Protein AF-A0A8T6Q280-F1 (afdb_monomer)

Mean predicted aligned error: 8.37 Å

Solvent-accessible surface area (backbone atoms only — not comparable to full-atom values): 25792 Å² total; per-residue (Å²): 127,84,47,73,65,61,48,45,43,70,75,66,66,44,74,92,44,57,90,50,38,68,62,50,51,52,49,51,26,43,62,74,29,60,92,61,72,68,57,75,66,51,44,52,51,46,56,54,50,16,48,48,51,39,32,55,52,72,74,42,99,64,88,81,86,83,89,72,62,59,65,50,47,59,55,40,71,52,48,22,73,74,46,71,92,84,56,69,83,73,78,73,83,83,55,98,83,61,92,68,85,92,61,82,72,53,50,40,30,41,62,35,11,26,55,66,62,31,87,88,38,46,74,36,42,44,53,56,52,33,30,74,76,61,33,57,69,52,28,52,55,49,47,54,54,50,49,54,52,51,34,52,76,71,70,43,90,74,52,74,65,40,51,53,46,17,50,55,41,10,51,50,44,11,56,78,72,71,39,96,61,47,50,74,67,27,47,53,52,15,42,48,68,48,64,54,89,67,85,76,82,43,79,64,72,90,67,60,88,43,72,72,60,91,61,47,55,68,70,58,51,53,51,51,53,60,23,18,41,84,53,66,54,79,76,64,93,84,57,69,69,66,55,20,57,57,39,44,51,52,53,31,60,76,53,72,57,68,75,66,38,76,46,81,38,35,50,83,39,75,68,27,28,55,40,45,18,54,51,40,26,41,44,66,57,63,34,55,40,59,42,79,77,46,60,64,79,43,77,88,46,81,90,38,49,35,33,34,46,37,43,77,50,83,62,28,64,36,45,35,56,60,45,32,80,43,26,56,37,53,69,48,16,25,47,46,46,48,56,52,49,47,69,70,61,52,57,57,56,46,39,44,51,51,51,30,49,26,37,47,30,52,54,44,81,76,60,68,68,55,54,56,50,49,39,55,50,39,64,66,58,82,59,56,46,53,45,13,66,31,50,48,51,40,49,48,39,29,73,67,26,65,88,41,54,29,41,74,19,64,59,40,53,52,50,43,52,35,46,51,56,37,48,56,55,42,59,76,71,58,69,86,70,54,83,89,44,42,64,38,39,50,44,19,54,49,36,53,54,50,53,54,49,60,64,68,69,63,81,123

InterPro domains:
  IPR043737 Family of unknown function DUF5682 [PF18934] (2-453)
  IPR050458 Outer-membrane lipoprotein LolB [PTHR30634] (13-444)

Organism: Escherichia coli (NCBI:txid562)

pLDDT: mean 88.72, std 8.38, range [42.84, 98.25]

Radius of gyration: 29.24 Å; Cα contacts (8 Å, |Δi|>4): 605; chains: 1; bounding box: 68×57×78 Å

Sequence (460 aa):
MDNSDTLWDHLFEDESQQTALPSALAHYFAQLRGDFPGDALNRQREAFMARWIAWAVQQNNGDVLVVCGGWHAPALAKMWRECPQDINTPELPSLADAITGCYLTPYSEKRLDVLAGYLSGMPAPVWQNWCWQWGLQQAGEQLLKTILTRLRQHKLPASTADMAAAHLHAMALAQLRGHTLPLRTDWLDAIAGSLIKEALNAPLPWSYRGVIHPDTDPILLTLIDTLAGDGFGKLAPSTPQPPLPKDVTCELERTAISLPAELTLNRFNPNGLAQSQVLHRLAILEIPGIVRQQGSTLTLAGNGEEHWKLTRPLSQHAALIEAACFGATLQEAARHKLEADMLDAGGIGSITTCLSQAALAGLASFSQQLLEQLTLLIAQENQFAEMGQALEVLYALWRLDEISGMQGAQILQTTLCAAIDRTLWLCESNGRPDEKEFHAHLHSWQALCHILRDLHSGVN

Nearest PDB structures (foldseek):
  3jcp-assembly1_N  TM=2.791E-01  e=8.443E+00  Saccharomyces cerevisiae S288C
  5gjr-assembly1_1  TM=1.459E-01  e=7.410E+00  Homo sapiens

Structure (mmCIF, N/CA/C/O backbone):
data_AF-A0A8T6Q280-F1
#
_entry.id   AF-A0A8T6Q280-F1
#
loop_
_atom_site.group_PDB
_atom_site.id
_atom_site.type_symbol
_atom_site.label_atom_id
_atom_site.label_alt_id
_atom_site.label_comp_id
_atom_site.label_asym_id
_atom_site.label_entity_id
_atom_site.label_seq_id
_atom_site.pdbx_PDB_ins_code
_atom_site.Cartn_x
_atom_site.Cartn_y
_atom_site.Cartn_z
_atom_site.occupancy
_atom_site.B_iso_or_equiv
_atom_site.auth_seq_id
_atom_site.auth_comp_id
_atom_site.auth_asym_id
_atom_site.auth_atom_id
_atom_site.pdbx_PDB_model_num
ATOM 1 N N . MET A 1 1 ? 11.060 -16.912 -25.234 1.00 55.78 1 MET A N 1
ATOM 2 C CA . MET A 1 1 ? 11.015 -15.710 -24.383 1.00 55.78 1 MET A CA 1
ATOM 3 C C . MET A 1 1 ? 10.125 -16.032 -23.217 1.00 55.78 1 MET A C 1
ATOM 5 O O . MET A 1 1 ? 9.028 -16.534 -23.438 1.00 55.78 1 MET A O 1
ATOM 9 N N . ASP A 1 2 ? 10.640 -15.810 -22.016 1.00 63.31 2 ASP A N 1
ATOM 10 C CA . ASP A 1 2 ? 10.162 -16.504 -20.820 1.00 63.31 2 ASP A CA 1
ATOM 11 C C . ASP A 1 2 ? 9.030 -15.750 -20.105 1.00 63.31 2 ASP A C 1
ATOM 13 O O . ASP A 1 2 ? 8.295 -16.348 -19.326 1.00 63.31 2 ASP A O 1
ATOM 17 N N . ASN A 1 3 ? 8.819 -14.465 -20.425 1.00 79.00 3 ASN A N 1
ATOM 18 C CA . ASN A 1 3 ? 7.645 -13.684 -20.022 1.00 79.00 3 ASN A CA 1
ATOM 19 C C . ASN A 1 3 ? 7.434 -12.435 -20.910 1.00 79.00 3 ASN A C 1
ATOM 21 O O . ASN A 1 3 ? 8.236 -12.136 -21.800 1.00 79.00 3 ASN A O 1
ATOM 25 N N . SER A 1 4 ? 6.338 -11.708 -20.658 1.00 83.94 4 SER A N 1
ATOM 26 C CA . SER A 1 4 ? 5.961 -10.479 -21.372 1.00 83.94 4 SER A CA 1
ATOM 27 C C . SER A 1 4 ? 6.970 -9.342 -21.222 1.00 83.94 4 SER A C 1
ATOM 29 O O . SER A 1 4 ? 7.105 -8.535 -22.135 1.00 83.94 4 SER A O 1
ATOM 31 N N . ASP A 1 5 ? 7.669 -9.273 -20.092 1.00 85.12 5 ASP A N 1
ATOM 32 C CA . ASP A 1 5 ? 8.552 -8.153 -19.769 1.00 85.12 5 ASP A CA 1
ATOM 33 C C . ASP A 1 5 ? 9.894 -8.299 -20.501 1.00 85.12 5 ASP A C 1
ATOM 35 O O . ASP A 1 5 ? 10.421 -7.331 -21.034 1.00 85.12 5 ASP A O 1
ATOM 39 N N . THR A 1 6 ? 10.416 -9.522 -20.627 1.00 87.00 6 THR A N 1
ATOM 40 C CA . THR A 1 6 ? 11.579 -9.814 -21.480 1.00 87.00 6 THR A CA 1
ATOM 41 C C . THR A 1 6 ? 11.254 -9.622 -22.964 1.00 87.00 6 THR A C 1
ATOM 43 O O . THR A 1 6 ? 12.109 -9.168 -23.723 1.00 87.00 6 THR A O 1
ATOM 46 N N . LEU A 1 7 ? 10.024 -9.940 -23.389 1.00 89.19 7 LEU A N 1
ATOM 47 C CA . LEU A 1 7 ? 9.565 -9.628 -24.746 1.00 89.19 7 LEU A CA 1
ATOM 48 C C . LEU A 1 7 ? 9.513 -8.117 -24.983 1.00 89.19 7 LEU A C 1
ATOM 50 O O . LEU A 1 7 ? 9.948 -7.660 -26.036 1.00 89.19 7 LEU A O 1
ATOM 54 N N . TRP A 1 8 ? 9.013 -7.353 -24.010 1.00 90.06 8 TRP A N 1
ATOM 55 C CA . TRP A 1 8 ? 8.994 -5.896 -24.077 1.00 90.06 8 TRP A CA 1
ATOM 56 C C . TRP A 1 8 ? 10.407 -5.318 -24.205 1.00 90.06 8 TRP A C 1
ATOM 58 O O . TRP A 1 8 ? 10.658 -4.559 -25.139 1.00 90.06 8 TRP A O 1
ATOM 68 N N . ASP A 1 9 ? 11.334 -5.744 -23.338 1.00 90.50 9 ASP A N 1
ATOM 69 C CA . ASP A 1 9 ? 12.731 -5.300 -23.383 1.00 90.50 9 ASP A CA 1
ATOM 70 C C . ASP A 1 9 ? 13.335 -5.530 -24.782 1.00 90.50 9 ASP A C 1
ATOM 72 O O . ASP A 1 9 ? 13.913 -4.622 -25.374 1.00 90.50 9 ASP A O 1
ATOM 76 N N . HIS A 1 10 ? 13.148 -6.727 -25.348 1.00 90.94 10 HIS A N 1
ATOM 77 C CA . HIS A 1 10 ? 13.699 -7.087 -26.657 1.00 90.94 10 HIS A CA 1
ATOM 78 C C . HIS A 1 10 ? 13.122 -6.269 -27.824 1.00 90.94 10 HIS A C 1
ATOM 80 O O . HIS A 1 10 ? 13.831 -5.973 -28.788 1.00 90.94 10 HIS A O 1
ATOM 86 N N . LEU A 1 11 ? 11.823 -5.966 -27.776 1.00 91.00 11 LEU A N 1
ATOM 87 C CA . LEU A 1 11 ? 11.116 -5.305 -28.874 1.00 91.00 11 LEU A CA 1
ATOM 88 C C . LEU A 1 11 ? 11.201 -3.779 -28.843 1.00 91.00 11 LEU A C 1
ATOM 90 O O . LEU A 1 11 ? 10.921 -3.159 -29.869 1.00 91.00 11 LEU A O 1
ATOM 94 N N . PHE A 1 12 ? 11.467 -3.181 -27.678 1.00 91.88 12 PHE A N 1
ATOM 95 C CA . PHE A 1 12 ? 11.293 -1.737 -27.497 1.00 91.88 12 PHE A CA 1
ATOM 96 C C . PHE A 1 12 ? 12.409 -1.044 -26.713 1.00 91.88 12 PHE A C 1
ATOM 98 O O . PHE A 1 12 ? 12.564 0.164 -26.880 1.00 91.88 12 PHE A O 1
ATOM 105 N N . GLU A 1 13 ? 13.187 -1.762 -25.897 1.00 90.88 13 GLU A N 1
ATOM 106 C CA . GLU A 1 13 ? 14.202 -1.153 -25.018 1.00 90.88 13 GLU A CA 1
ATOM 107 C C . GLU A 1 13 ? 15.637 -1.264 -25.573 1.00 90.88 13 GLU A C 1
ATOM 109 O O . GLU A 1 13 ? 16.577 -0.748 -24.967 1.00 90.88 13 GLU A O 1
ATOM 114 N N . ASP A 1 14 ? 15.840 -1.904 -26.732 1.00 88.00 14 ASP A N 1
ATOM 115 C CA . ASP A 1 14 ? 17.127 -1.869 -27.439 1.00 88.00 14 ASP A CA 1
ATOM 116 C C . ASP A 1 14 ? 17.306 -0.510 -28.144 1.00 88.00 14 ASP A C 1
ATOM 118 O O . ASP A 1 14 ? 16.566 -0.149 -29.063 1.00 88.00 14 ASP A O 1
ATOM 122 N N . GLU A 1 15 ? 18.335 0.240 -27.744 1.00 87.00 15 GLU A N 1
ATOM 123 C CA . GLU A 1 15 ? 18.663 1.563 -28.295 1.00 87.00 15 GLU A CA 1
ATOM 124 C C . GLU A 1 15 ? 18.870 1.564 -29.814 1.00 87.00 15 GLU A C 1
ATOM 126 O O . GLU A 1 15 ? 18.588 2.562 -30.481 1.00 87.00 15 GLU A O 1
ATOM 131 N N . SER A 1 16 ? 19.306 0.443 -30.397 1.00 84.69 16 SER A N 1
ATOM 132 C CA . SER A 1 16 ? 19.452 0.314 -31.852 1.00 84.69 16 SER A CA 1
ATOM 133 C C . SER A 1 16 ? 18.118 0.444 -32.601 1.00 84.69 16 SER A C 1
ATOM 135 O O . SER A 1 16 ? 18.098 0.768 -33.791 1.00 84.69 16 SER A O 1
ATOM 137 N N . GLN A 1 17 ? 16.994 0.252 -31.907 1.00 8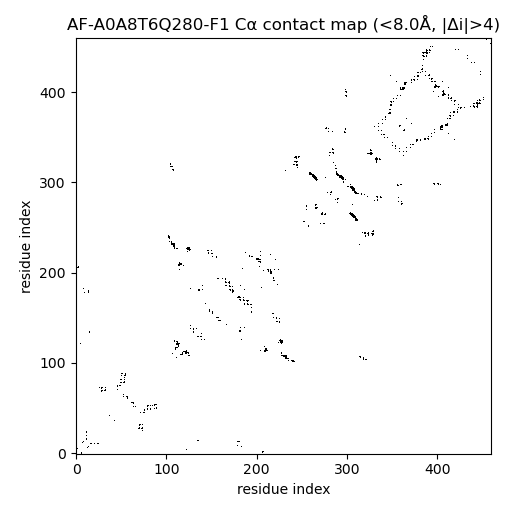6.50 17 GLN A N 1
ATOM 138 C CA . GLN A 1 17 ? 15.644 0.301 -32.462 1.00 86.50 17 GLN A CA 1
ATOM 139 C C . GLN A 1 17 ? 14.979 1.678 -32.289 1.00 86.50 17 GLN A C 1
ATOM 141 O O . GLN A 1 17 ? 13.879 1.897 -32.801 1.00 86.50 17 GLN A O 1
ATOM 146 N N . GLN A 1 18 ? 15.644 2.648 -31.646 1.00 85.12 18 GLN A N 1
ATOM 147 C CA . GLN A 1 18 ? 15.046 3.931 -31.251 1.00 85.12 18 GLN A CA 1
ATOM 148 C C . GLN A 1 18 ? 14.449 4.729 -32.424 1.00 85.12 18 GLN A C 1
ATOM 150 O O . GLN A 1 18 ? 13.415 5.379 -32.276 1.00 85.12 18 GLN A O 1
ATOM 155 N N . THR A 1 19 ? 15.044 4.648 -33.621 1.00 89.69 19 THR A N 1
ATOM 156 C CA . THR A 1 19 ? 14.504 5.320 -34.824 1.00 89.69 19 THR A CA 1
ATOM 157 C C . THR A 1 19 ? 13.179 4.707 -35.297 1.00 89.69 19 THR A C 1
ATOM 159 O O . THR A 1 19 ? 12.317 5.421 -35.806 1.00 89.69 19 THR A O 1
ATOM 162 N N . ALA A 1 20 ? 12.997 3.395 -35.126 1.00 91.44 20 ALA A N 1
ATOM 163 C CA . ALA A 1 20 ? 11.779 2.677 -35.501 1.00 91.44 20 ALA A CA 1
ATOM 164 C C . ALA A 1 20 ? 10.764 2.569 -34.348 1.00 91.44 20 ALA A C 1
ATOM 166 O O . ALA A 1 20 ? 9.630 2.153 -34.573 1.00 91.44 20 ALA A O 1
ATOM 167 N N . LEU A 1 21 ? 11.135 2.967 -33.127 1.00 92.44 21 LEU A N 1
ATOM 168 C CA . LEU A 1 21 ? 10.313 2.801 -31.929 1.00 92.44 21 LEU A CA 1
ATOM 169 C C . LEU A 1 21 ? 8.888 3.378 -32.068 1.00 92.44 21 LEU A C 1
ATOM 171 O O . LEU A 1 21 ? 7.939 2.658 -31.749 1.00 92.44 21 LEU A O 1
ATOM 175 N N . PRO A 1 22 ? 8.667 4.603 -32.598 1.00 92.62 22 PRO A N 1
ATOM 176 C CA . PRO A 1 22 ? 7.309 5.133 -32.732 1.00 92.62 22 PRO A CA 1
ATOM 177 C C . PRO A 1 22 ? 6.412 4.288 -33.646 1.00 92.62 22 PRO A C 1
ATOM 179 O O . PRO A 1 22 ? 5.244 4.060 -33.327 1.00 92.62 22 PRO A O 1
ATOM 182 N N . SER A 1 23 ? 6.939 3.800 -34.775 1.00 93.62 23 SER A N 1
ATOM 183 C CA . SER A 1 23 ? 6.168 2.969 -35.706 1.00 93.62 23 SER A CA 1
ATOM 184 C C . SER A 1 23 ? 5.971 1.551 -35.170 1.00 93.62 23 SER A C 1
ATOM 186 O O . SER A 1 23 ? 4.886 0.993 -35.339 1.00 93.62 23 SER A O 1
ATOM 188 N N . ALA A 1 24 ? 6.966 0.999 -34.471 1.00 93.94 24 ALA A N 1
ATOM 189 C CA . ALA A 1 24 ? 6.879 -0.296 -33.806 1.00 93.94 24 ALA A CA 1
ATOM 190 C C . ALA A 1 24 ? 5.804 -0.298 -32.709 1.00 93.94 24 ALA A C 1
ATOM 192 O O . ALA A 1 24 ? 4.932 -1.166 -32.719 1.00 93.94 24 ALA A O 1
ATOM 193 N N . LEU A 1 25 ? 5.792 0.707 -31.824 1.00 94.00 25 LEU A N 1
ATOM 194 C CA . LEU A 1 25 ? 4.767 0.854 -30.784 1.00 94.00 25 LEU A CA 1
ATOM 195 C C . LEU A 1 25 ? 3.373 1.059 -31.385 1.00 94.00 25 LEU A C 1
ATOM 197 O O . LEU A 1 25 ? 2.414 0.421 -30.949 1.00 94.00 25 LEU A O 1
ATOM 201 N N . ALA A 1 26 ? 3.250 1.906 -32.413 1.00 92.12 26 ALA A N 1
ATOM 202 C CA . ALA A 1 26 ? 1.977 2.122 -33.098 1.00 92.12 26 ALA A CA 1
ATOM 203 C C . ALA A 1 26 ? 1.438 0.822 -33.717 1.00 92.12 26 ALA A C 1
ATOM 205 O O . ALA A 1 26 ? 0.254 0.516 -33.571 1.00 92.12 26 ALA A O 1
ATOM 206 N N . HIS A 1 27 ? 2.302 0.037 -34.368 1.00 94.38 27 HIS A N 1
ATOM 207 C CA . HIS A 1 27 ? 1.929 -1.259 -34.926 1.00 94.38 27 HIS A CA 1
ATOM 208 C C . HIS A 1 27 ? 1.545 -2.258 -33.831 1.00 94.38 27 HIS A C 1
ATOM 210 O O . HIS A 1 27 ? 0.478 -2.864 -33.908 1.00 94.38 27 HIS A O 1
ATOM 216 N N . TYR A 1 28 ? 2.373 -2.392 -32.793 1.00 94.38 28 TYR A N 1
ATOM 217 C CA . TYR A 1 28 ? 2.142 -3.308 -31.681 1.00 94.38 28 TYR A CA 1
ATOM 218 C C . TYR A 1 28 ? 0.795 -3.048 -31.009 1.00 94.38 28 TYR A C 1
ATOM 220 O O . TYR A 1 28 ? -0.018 -3.960 -30.885 1.00 94.38 28 TYR A O 1
ATOM 228 N N . PHE A 1 29 ? 0.506 -1.797 -30.640 1.00 93.81 29 PHE A N 1
ATOM 229 C CA . PHE A 1 29 ? -0.754 -1.469 -29.980 1.00 93.81 29 PHE A CA 1
ATOM 230 C C . PHE A 1 29 ? -1.961 -1.533 -30.916 1.00 93.81 29 PHE A C 1
ATOM 232 O O . PHE A 1 29 ? -3.042 -1.906 -30.463 1.00 93.81 29 PHE A O 1
ATOM 239 N N . ALA A 1 30 ? -1.801 -1.247 -32.213 1.00 92.94 30 ALA A N 1
ATOM 240 C CA . ALA A 1 30 ? -2.863 -1.475 -33.190 1.00 92.94 30 ALA A CA 1
ATOM 241 C C . ALA A 1 30 ? -3.225 -2.966 -33.304 1.00 92.94 30 ALA A C 1
ATOM 243 O O . ALA A 1 30 ? -4.407 -3.296 -33.334 1.00 92.94 30 ALA A O 1
ATOM 244 N N . GLN A 1 31 ? -2.234 -3.864 -33.308 1.00 93.31 31 GLN A N 1
ATOM 245 C CA . GLN A 1 31 ? -2.463 -5.314 -33.331 1.00 93.31 31 GLN A CA 1
ATOM 246 C C . GLN A 1 31 ? -3.009 -5.839 -32.000 1.00 93.31 31 GLN A C 1
ATOM 248 O O . GLN A 1 31 ? -3.938 -6.641 -31.994 1.00 93.31 31 GLN A O 1
ATOM 253 N N . LEU A 1 32 ? -2.479 -5.352 -30.872 1.00 90.94 32 LEU A N 1
ATOM 254 C CA . LEU A 1 32 ? -2.963 -5.707 -29.536 1.00 90.94 32 LEU A CA 1
ATOM 255 C C . LEU A 1 32 ? -4.430 -5.299 -29.343 1.00 90.94 32 LEU A C 1
ATOM 257 O O . LEU A 1 32 ? -5.194 -6.002 -28.685 1.00 90.94 32 LEU A O 1
ATOM 261 N N . ARG A 1 33 ? -4.826 -4.152 -29.907 1.00 90.50 33 ARG A N 1
ATOM 262 C CA . ARG A 1 33 ? -6.218 -3.702 -29.925 1.00 90.50 33 ARG A CA 1
ATOM 263 C C . ARG A 1 33 ? -7.066 -4.538 -30.886 1.00 90.50 33 ARG A C 1
ATOM 265 O O . ARG A 1 33 ? -8.146 -4.986 -30.503 1.00 90.50 33 ARG A O 1
ATOM 272 N N . GLY A 1 34 ? -6.588 -4.725 -32.116 1.00 89.06 34 GLY A N 1
ATOM 273 C CA . GLY A 1 34 ? -7.326 -5.383 -33.192 1.00 89.06 34 GLY A CA 1
ATOM 274 C C . GLY A 1 34 ? -8.731 -4.799 -33.376 1.00 89.06 34 GLY A C 1
ATOM 275 O O . GLY A 1 34 ? -8.957 -3.603 -33.181 1.00 89.06 34 GLY A O 1
ATOM 276 N N . ASP A 1 35 ? -9.693 -5.669 -33.681 1.00 85.25 35 ASP A N 1
ATOM 277 C CA . ASP A 1 35 ? -11.117 -5.317 -33.778 1.00 85.25 35 ASP A CA 1
ATOM 278 C C . ASP A 1 35 ? -11.861 -5.434 -32.436 1.00 85.25 35 ASP A C 1
ATOM 280 O O . ASP A 1 35 ? -13.086 -5.315 -32.389 1.00 85.25 35 ASP A O 1
ATOM 284 N N . PHE A 1 36 ? -11.154 -5.684 -31.328 1.00 86.06 36 PHE A N 1
ATOM 285 C CA . PHE A 1 36 ? -11.771 -5.890 -30.022 1.00 86.06 36 PHE A CA 1
ATOM 286 C C . PHE A 1 36 ? -12.021 -4.542 -29.323 1.00 86.06 36 PHE A C 1
ATOM 288 O O . PHE A 1 36 ? -11.071 -3.877 -28.906 1.00 86.06 36 PHE A O 1
ATOM 295 N N . PRO A 1 37 ? -13.281 -4.104 -29.137 1.00 78.94 37 PRO A N 1
ATOM 296 C CA . PRO A 1 37 ? -13.574 -2.775 -28.603 1.00 78.94 37 PRO A CA 1
ATOM 297 C C . PRO A 1 37 ? -13.472 -2.682 -27.068 1.00 78.94 37 PRO A C 1
ATOM 299 O O . PRO A 1 37 ? -13.815 -1.646 -26.504 1.00 78.94 37 PRO A O 1
ATOM 302 N N . GLY A 1 38 ? -13.058 -3.753 -26.381 1.00 87.00 38 GLY A N 1
ATOM 303 C CA . GLY A 1 38 ? -13.139 -3.859 -24.922 1.00 87.00 38 GLY A CA 1
ATOM 304 C C . GLY A 1 38 ? -14.534 -4.174 -24.405 1.00 87.00 38 GLY A C 1
ATOM 305 O O . GLY A 1 38 ? -15.493 -4.327 -25.168 1.00 87.00 38 GLY A O 1
ATOM 306 N N . ASP A 1 39 ? -14.656 -4.237 -23.082 1.00 91.00 39 ASP A N 1
ATOM 307 C CA . ASP A 1 39 ? -15.948 -4.347 -22.413 1.00 91.00 39 ASP A CA 1
ATOM 308 C C . ASP A 1 39 ? -16.737 -3.016 -22.452 1.00 91.00 39 ASP A C 1
ATOM 310 O O . ASP A 1 39 ? -16.315 -2.009 -23.034 1.00 91.00 39 ASP A O 1
ATOM 314 N N . ALA A 1 40 ? -17.945 -3.007 -21.882 1.00 92.56 40 ALA A N 1
ATOM 315 C CA . ALA A 1 40 ? -18.780 -1.805 -21.857 1.00 92.56 40 ALA A CA 1
ATOM 316 C C . ALA A 1 40 ? -18.120 -0.641 -21.096 1.00 92.56 40 ALA A C 1
ATOM 318 O O . ALA A 1 40 ? -18.261 0.512 -21.510 1.00 92.56 40 ALA A O 1
ATOM 319 N N . LEU A 1 41 ? -17.374 -0.940 -20.030 1.00 90.00 41 LEU A N 1
ATOM 320 C CA . LEU A 1 41 ? -16.688 0.053 -19.214 1.00 90.00 41 LEU A CA 1
ATOM 321 C C . LEU A 1 41 ? -15.518 0.681 -19.982 1.00 90.00 41 LEU A C 1
ATOM 323 O O . LEU A 1 41 ? -15.354 1.899 -19.960 1.00 90.00 41 LEU A O 1
ATOM 327 N N . ASN A 1 42 ? -14.736 -0.114 -20.717 1.00 92.25 42 ASN A N 1
ATOM 328 C CA . ASN A 1 42 ? -13.667 0.375 -21.582 1.00 92.25 42 ASN A CA 1
ATOM 329 C C . ASN A 1 42 ? -14.207 1.343 -22.634 1.00 92.25 42 ASN A C 1
ATOM 331 O O . ASN A 1 42 ? -13.649 2.426 -22.795 1.00 92.25 42 ASN A O 1
ATOM 335 N N . ARG A 1 43 ? -15.326 1.011 -23.288 1.00 92.12 43 ARG A N 1
ATOM 336 C CA . ARG A 1 43 ? -15.943 1.901 -24.284 1.00 92.12 43 ARG A CA 1
ATOM 337 C C . ARG A 1 43 ? -16.429 3.214 -23.678 1.00 92.12 43 ARG A C 1
ATOM 339 O O . ARG A 1 43 ? -16.227 4.271 -24.271 1.00 92.12 43 ARG A O 1
ATOM 346 N N . GLN A 1 44 ? -17.042 3.168 -22.495 1.00 91.75 44 GLN A N 1
ATOM 347 C CA . GLN A 1 44 ? -17.453 4.379 -21.776 1.00 91.75 44 GLN A CA 1
ATOM 348 C C . GLN A 1 44 ? -16.244 5.244 -21.397 1.00 91.75 44 GLN A C 1
ATOM 350 O O . GLN A 1 44 ? -16.271 6.458 -21.605 1.00 91.75 44 GLN A O 1
ATOM 355 N N . ARG A 1 45 ? -15.160 4.622 -20.912 1.00 91.38 45 ARG A N 1
ATOM 356 C CA . ARG A 1 45 ? -13.891 5.300 -20.603 1.00 91.38 45 ARG A CA 1
ATOM 357 C C . ARG A 1 45 ? -13.275 5.944 -21.842 1.00 91.38 45 ARG A C 1
ATOM 359 O O . ARG A 1 45 ? -12.861 7.093 -21.774 1.00 91.38 45 ARG A O 1
ATOM 366 N N . GLU A 1 46 ? -13.233 5.244 -22.971 1.00 94.69 46 GLU A N 1
ATOM 367 C CA . GLU A 1 46 ? -12.680 5.763 -24.229 1.00 94.69 46 GLU A CA 1
ATOM 368 C C . GLU A 1 46 ? -13.499 6.919 -24.792 1.00 94.69 46 GLU A C 1
ATOM 370 O O . GLU A 1 46 ? -12.925 7.934 -25.176 1.00 94.69 46 GLU A O 1
ATOM 375 N N . ALA A 1 47 ? -14.829 6.820 -24.771 1.00 93.06 47 ALA A N 1
ATOM 376 C CA . ALA A 1 47 ? -15.701 7.922 -25.166 1.00 93.06 47 ALA A CA 1
ATOM 377 C C . ALA A 1 47 ? -15.504 9.148 -24.261 1.00 93.06 47 ALA A C 1
ATOM 379 O O . ALA A 1 47 ? -15.434 10.277 -24.744 1.00 93.06 47 ALA A O 1
ATOM 380 N N . PHE A 1 48 ? -15.372 8.933 -22.950 1.00 92.00 48 PHE A N 1
ATOM 381 C CA . PHE A 1 48 ? -15.083 9.997 -21.993 1.00 92.00 48 PHE A CA 1
ATOM 382 C C . PHE A 1 48 ? -13.725 10.662 -22.267 1.00 92.00 48 PHE A C 1
ATOM 384 O O . PHE A 1 48 ? -13.661 11.884 -22.395 1.00 92.00 48 PHE A O 1
ATOM 391 N N . MET A 1 49 ? -12.661 9.869 -22.425 1.00 94.12 49 MET A N 1
ATOM 392 C CA . MET A 1 49 ? -11.314 10.352 -22.751 1.00 94.12 49 MET A CA 1
ATOM 393 C C . MET A 1 49 ? -11.286 11.107 -24.088 1.00 94.12 49 MET A C 1
ATOM 395 O O . MET A 1 49 ? -10.716 12.191 -24.161 1.00 94.12 49 MET A O 1
ATOM 399 N N . ALA A 1 50 ? -11.942 10.590 -25.130 1.00 94.94 50 ALA A N 1
ATOM 400 C CA . ALA A 1 50 ? -11.999 11.221 -26.448 1.00 94.94 50 ALA A CA 1
ATOM 401 C C . ALA A 1 50 ? -12.619 12.627 -26.406 1.00 94.94 50 ALA A C 1
ATOM 403 O O . ALA A 1 50 ? -12.084 13.542 -27.033 1.00 94.94 50 ALA A O 1
ATOM 404 N N . ARG A 1 51 ? -13.687 12.829 -25.619 1.00 93.50 51 ARG A N 1
ATOM 405 C CA . ARG A 1 51 ? -14.289 14.161 -25.423 1.00 93.50 51 ARG A CA 1
ATOM 406 C C . ARG A 1 51 ? -13.336 15.135 -24.735 1.00 93.50 51 ARG A C 1
ATOM 408 O O . ARG A 1 51 ? -13.277 16.292 -25.134 1.00 93.50 51 ARG A O 1
ATOM 415 N N . TRP A 1 52 ? -12.579 14.679 -23.735 1.00 92.88 52 TRP A N 1
ATOM 416 C CA . TRP A 1 52 ? -11.565 15.506 -23.071 1.00 92.88 52 TRP A CA 1
ATOM 417 C C . TRP A 1 52 ? -10.411 15.881 -24.000 1.00 92.88 52 TRP A C 1
ATOM 419 O O . TRP A 1 52 ? -9.964 17.024 -23.966 1.00 92.88 52 TRP A O 1
ATOM 429 N N . ILE A 1 53 ? -9.967 14.959 -24.859 1.00 94.00 53 ILE A N 1
ATOM 430 C CA . ILE A 1 53 ? -8.947 15.244 -25.877 1.00 94.00 53 ILE A CA 1
ATOM 431 C C . ILE A 1 53 ? -9.470 16.295 -26.861 1.00 94.00 53 ILE A C 1
ATOM 433 O O . ILE A 1 53 ? -8.800 17.298 -27.090 1.00 94.00 53 ILE A O 1
ATOM 437 N N . ALA A 1 54 ? -10.678 16.099 -27.402 1.00 93.19 54 ALA A N 1
ATOM 438 C CA . ALA A 1 54 ? -11.294 17.039 -28.336 1.00 93.19 54 ALA A CA 1
ATOM 439 C C . ALA A 1 54 ? -11.462 18.437 -27.719 1.00 93.19 54 ALA A C 1
ATOM 441 O O . ALA A 1 54 ? -11.086 19.430 -28.338 1.00 93.19 54 ALA A O 1
ATOM 442 N N . TRP A 1 55 ? -11.941 18.508 -26.474 1.00 92.75 55 TRP A N 1
ATOM 443 C CA . TRP A 1 55 ? -12.028 19.759 -25.724 1.00 92.75 55 TRP A CA 1
ATOM 444 C C . TRP A 1 55 ? -10.657 20.424 -25.556 1.00 92.75 55 TRP A C 1
ATOM 446 O O . TRP A 1 55 ? -10.512 21.601 -25.868 1.00 92.75 55 TRP A O 1
ATOM 456 N N . ALA A 1 56 ? -9.636 19.682 -25.111 1.00 92.19 56 ALA A N 1
ATOM 457 C CA . ALA A 1 56 ? -8.301 20.229 -24.864 1.00 92.19 56 ALA A CA 1
ATOM 458 C C . ALA A 1 56 ? -7.666 20.811 -26.135 1.00 92.19 56 ALA A C 1
ATOM 460 O O . ALA A 1 56 ? -7.048 21.872 -26.069 1.00 92.19 56 ALA A O 1
ATOM 461 N N . VAL A 1 57 ? -7.865 20.152 -27.283 1.00 90.75 57 VAL A N 1
ATOM 462 C CA . VAL A 1 57 ? -7.420 20.635 -28.602 1.00 90.75 57 VAL A CA 1
ATOM 463 C C . VAL A 1 57 ? -8.152 21.919 -29.013 1.00 90.75 57 VAL A C 1
ATOM 465 O O . VAL A 1 57 ? -7.566 22.758 -29.683 1.00 90.75 57 VAL A O 1
ATOM 468 N N . GLN A 1 58 ? -9.411 22.108 -28.605 1.00 88.75 58 GLN A N 1
ATOM 469 C CA . GLN A 1 58 ? -10.165 23.341 -28.877 1.00 88.75 58 GLN A CA 1
ATOM 470 C C . GLN A 1 58 ? -9.768 24.504 -27.952 1.00 88.75 58 GLN A C 1
ATOM 472 O O . GLN A 1 58 ? -9.879 25.662 -28.348 1.00 88.75 58 GLN A O 1
ATOM 477 N N . GLN A 1 59 ? -9.315 24.228 -26.722 1.00 87.00 59 GLN A N 1
ATOM 478 C CA . GLN A 1 59 ? -8.994 25.275 -25.741 1.00 87.00 59 GLN A CA 1
ATOM 479 C C . GLN A 1 59 ? -7.655 25.977 -25.975 1.00 87.00 59 GLN A C 1
ATOM 481 O O . GLN A 1 59 ? -7.423 27.048 -25.411 1.00 87.00 59 GLN A O 1
ATOM 486 N N . ASN A 1 60 ? -6.739 25.381 -26.737 1.00 79.75 60 ASN A N 1
ATOM 487 C CA . ASN A 1 60 ? -5.428 25.969 -26.968 1.00 79.75 60 ASN A CA 1
ATOM 488 C C . ASN A 1 60 ? -4.991 25.826 -28.431 1.00 79.75 60 ASN A C 1
ATOM 490 O O . ASN A 1 60 ? -5.372 24.896 -29.125 1.00 79.75 60 ASN A O 1
ATOM 494 N N . ASN A 1 61 ? -4.157 26.762 -28.888 1.00 77.06 61 ASN A N 1
ATOM 495 C CA . ASN A 1 61 ? -3.553 26.726 -30.225 1.00 77.06 61 ASN A CA 1
ATOM 496 C C . ASN A 1 61 ? -2.245 25.904 -30.254 1.00 77.06 61 ASN A C 1
ATOM 498 O O . ASN A 1 61 ? -1.422 26.108 -31.145 1.00 77.06 61 ASN A O 1
ATOM 502 N N . GLY A 1 62 ? -1.997 25.071 -29.238 1.00 84.06 62 GLY A N 1
ATOM 503 C CA . GLY A 1 62 ? -0.750 24.332 -29.048 1.00 84.06 62 GLY A CA 1
ATOM 504 C C . GLY A 1 62 ? -0.922 22.825 -29.215 1.00 84.06 62 GLY A C 1
ATOM 505 O O . GLY A 1 62 ? -2.012 22.318 -29.472 1.00 84.06 62 GLY A O 1
ATOM 506 N N . ASP A 1 63 ? 0.182 22.099 -29.055 1.00 89.12 63 ASP A N 1
ATOM 507 C CA . ASP A 1 63 ? 0.156 20.640 -29.080 1.00 89.12 63 ASP A CA 1
ATOM 508 C C . ASP A 1 63 ? -0.451 20.084 -27.783 1.00 89.12 63 ASP A C 1
ATOM 510 O O . ASP A 1 63 ? -0.108 20.505 -26.675 1.00 89.12 63 ASP A O 1
ATOM 514 N N . VAL A 1 64 ? -1.330 19.088 -27.918 1.00 91.19 64 VAL A N 1
ATOM 515 C CA . VAL A 1 64 ? -1.922 18.356 -26.791 1.00 91.19 64 VAL A CA 1
ATOM 516 C C . VAL A 1 64 ? -1.225 17.007 -26.634 1.00 91.19 64 VAL A C 1
ATOM 518 O O . VAL A 1 64 ? -1.305 16.149 -27.513 1.00 91.19 64 VAL A O 1
ATOM 521 N N . LEU A 1 65 ? -0.577 16.793 -25.485 1.00 92.56 65 LEU A N 1
ATOM 522 C CA . LEU A 1 65 ? -0.017 15.495 -25.102 1.00 92.56 65 LEU A CA 1
ATOM 523 C C . LEU A 1 65 ? -1.078 14.6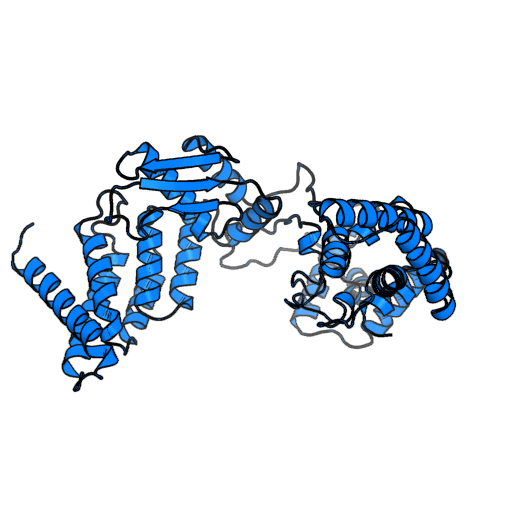46 -24.392 1.00 92.56 65 LEU A C 1
ATOM 525 O O . LEU A 1 65 ? -1.608 15.039 -23.355 1.00 92.56 65 LEU A O 1
ATOM 529 N N . VAL A 1 66 ? -1.339 13.448 -24.918 1.00 93.25 66 VAL A N 1
ATOM 530 C CA . VAL A 1 66 ? -2.251 12.470 -24.309 1.00 93.25 66 VAL A CA 1
ATOM 531 C C . VAL A 1 66 ? -1.442 11.332 -23.695 1.00 93.25 66 VAL A C 1
ATOM 533 O O . VAL A 1 66 ? -0.807 10.562 -24.412 1.00 93.25 66 VAL A O 1
ATOM 536 N N . VAL A 1 67 ? -1.500 11.196 -22.370 1.00 92.19 67 VAL A N 1
ATOM 537 C CA . VAL A 1 67 ? -0.888 10.076 -21.639 1.00 92.19 67 VAL A CA 1
ATOM 538 C C . VAL A 1 67 ? -1.965 9.032 -21.358 1.00 92.19 67 VAL A C 1
ATOM 540 O O . VAL A 1 67 ? -2.905 9.285 -20.607 1.00 92.19 67 VAL A O 1
ATOM 543 N N . CYS A 1 68 ? -1.858 7.861 -21.984 1.00 91.44 68 CYS A N 1
ATOM 544 C CA . CYS A 1 68 ? -2.834 6.781 -21.848 1.00 91.44 68 CYS A CA 1
ATOM 545 C C . CYS A 1 68 ? -2.161 5.405 -21.942 1.00 91.44 68 CYS A C 1
ATOM 547 O O . CYS A 1 68 ? -1.038 5.283 -22.427 1.00 91.44 68 CYS A O 1
ATOM 549 N N . GLY A 1 69 ? -2.854 4.358 -21.486 1.00 89.69 69 GLY A N 1
ATOM 550 C CA . GLY A 1 69 ? -2.400 2.984 -21.706 1.00 89.69 69 GLY A CA 1
ATOM 551 C C . GLY A 1 69 ? -2.391 2.660 -23.201 1.00 89.69 69 GLY A C 1
ATOM 552 O O . GLY A 1 69 ? -3.364 2.958 -23.895 1.00 89.69 69 GLY A O 1
ATOM 553 N N . GLY A 1 70 ? -1.319 2.031 -23.692 1.00 91.56 70 GLY A N 1
ATOM 554 C CA . GLY A 1 70 ? -1.103 1.835 -25.131 1.00 91.56 70 GLY A CA 1
ATOM 555 C C . GLY A 1 70 ? -2.247 1.114 -25.852 1.00 91.56 70 GLY A C 1
ATOM 556 O O . GLY A 1 70 ? -2.562 1.457 -26.985 1.00 91.56 70 GLY A O 1
ATOM 557 N N . TRP A 1 71 ? -2.964 0.211 -25.173 1.00 91.75 71 TRP A N 1
ATOM 558 C CA . TRP A 1 71 ? -4.154 -0.454 -25.722 1.00 91.75 71 TRP A CA 1
ATOM 559 C C . TRP A 1 71 ? -5.299 0.514 -26.094 1.00 91.75 71 TRP A C 1
ATOM 561 O O . TRP A 1 71 ? -6.044 0.255 -27.038 1.00 91.75 71 TRP A O 1
ATOM 571 N N . HIS A 1 72 ? -5.424 1.652 -25.400 1.00 93.56 72 HIS A N 1
ATOM 572 C CA . HIS A 1 72 ? -6.423 2.686 -25.699 1.00 93.56 72 HIS A CA 1
ATOM 573 C C . HIS A 1 72 ? -5.979 3.642 -26.814 1.00 93.56 72 HIS A C 1
ATOM 575 O O . HIS A 1 72 ? -6.825 4.264 -27.457 1.00 93.56 72 HIS A O 1
ATOM 581 N N . ALA A 1 73 ? -4.671 3.781 -27.056 1.00 93.94 73 ALA A N 1
ATOM 582 C CA . ALA A 1 73 ? -4.131 4.800 -27.954 1.00 93.94 73 ALA A CA 1
ATOM 583 C C . ALA A 1 73 ? -4.699 4.731 -29.392 1.00 93.94 73 ALA A C 1
ATOM 585 O O . ALA A 1 73 ? -5.104 5.782 -29.901 1.00 93.94 73 ALA A O 1
ATOM 586 N N . PRO A 1 74 ? -4.833 3.550 -30.042 1.00 93.50 74 PRO A N 1
ATOM 587 C CA . PRO A 1 74 ? -5.424 3.462 -31.380 1.00 93.50 74 PRO A CA 1
ATOM 588 C C . PRO A 1 74 ? -6.885 3.928 -31.426 1.00 93.50 74 PRO A C 1
ATOM 590 O O . PRO A 1 74 ? -7.286 4.632 -32.353 1.00 93.50 74 PRO A O 1
ATOM 593 N N . ALA A 1 75 ? -7.676 3.566 -30.410 1.00 93.69 75 ALA A N 1
ATOM 594 C CA . ALA A 1 75 ? -9.080 3.952 -30.317 1.00 93.69 75 ALA A CA 1
ATOM 595 C C . ALA A 1 75 ? -9.217 5.463 -30.107 1.00 93.69 75 ALA A C 1
ATOM 597 O O . ALA A 1 75 ? -9.941 6.130 -30.846 1.00 93.69 75 ALA A O 1
ATOM 598 N N . LEU A 1 76 ? -8.455 6.020 -29.161 1.00 94.88 76 LEU A N 1
ATOM 599 C CA . LEU A 1 76 ? -8.473 7.449 -28.865 1.00 94.88 76 LEU A CA 1
ATOM 600 C C . LEU A 1 76 ? -8.078 8.274 -30.082 1.00 94.88 76 LEU A C 1
ATOM 602 O O . LEU A 1 76 ? -8.804 9.208 -30.412 1.00 94.88 76 LEU A O 1
ATOM 606 N N . ALA A 1 77 ? -7.008 7.890 -30.790 1.00 92.19 77 ALA A N 1
ATOM 607 C CA . ALA A 1 77 ? -6.552 8.572 -31.999 1.00 92.19 77 ALA A CA 1
ATOM 608 C C . ALA A 1 77 ? -7.668 8.729 -33.045 1.00 92.19 77 ALA A C 1
ATOM 610 O O . ALA A 1 77 ? -7.721 9.747 -33.732 1.00 92.19 77 ALA A O 1
ATOM 611 N N . LYS A 1 78 ? -8.579 7.759 -33.164 1.00 93.00 78 LYS A N 1
ATOM 612 C CA . LYS A 1 78 ? -9.747 7.858 -34.046 1.00 93.00 78 LYS A CA 1
ATOM 613 C C . LYS A 1 78 ? -10.880 8.671 -33.409 1.00 93.00 78 LYS A C 1
ATOM 615 O O . LYS A 1 78 ? -11.330 9.655 -33.990 1.00 93.00 78 LYS A O 1
ATOM 620 N N . MET A 1 79 ? -11.309 8.284 -32.211 1.00 94.62 79 MET A N 1
ATOM 621 C CA . MET A 1 79 ? -12.551 8.754 -31.589 1.00 94.62 79 MET A CA 1
ATOM 622 C C . MET A 1 79 ? -12.566 10.254 -31.285 1.00 94.62 79 MET A C 1
ATOM 624 O O . MET A 1 79 ? -13.612 10.886 -31.414 1.00 94.62 79 MET A O 1
ATOM 628 N N . TRP A 1 80 ? -11.433 10.854 -30.901 1.00 93.81 80 TRP A N 1
ATOM 629 C CA . TRP A 1 80 ? -11.419 12.288 -30.577 1.00 93.81 80 TRP A CA 1
ATOM 630 C C . TRP A 1 80 ? -11.715 13.163 -31.806 1.00 93.81 80 TRP A C 1
ATOM 632 O O . TRP A 1 80 ? -12.289 14.235 -31.663 1.00 93.81 80 TRP A O 1
ATOM 642 N N . ARG A 1 81 ? -11.378 12.698 -33.018 1.00 92.56 81 ARG A N 1
ATOM 643 C CA . ARG A 1 81 ? -11.632 13.425 -34.278 1.00 92.56 81 ARG A CA 1
ATOM 644 C C . ARG A 1 81 ? -13.081 13.330 -34.740 1.00 92.56 81 ARG A C 1
ATOM 646 O O . ARG A 1 81 ? -13.538 14.172 -35.501 1.00 92.56 81 ARG A O 1
ATOM 653 N N . GLU A 1 82 ? -13.777 12.287 -34.302 1.00 93.44 82 GLU A N 1
ATOM 654 C CA . GLU A 1 82 ? -15.199 12.059 -34.577 1.00 93.44 82 GLU A CA 1
ATOM 655 C C . GLU A 1 82 ? -16.098 12.832 -33.601 1.00 93.44 82 GLU A C 1
ATOM 657 O O . GLU A 1 82 ? -17.312 12.907 -33.789 1.00 93.44 82 GLU A O 1
ATOM 662 N N . CYS A 1 83 ? -15.509 13.420 -32.556 1.00 90.62 83 CYS A N 1
ATOM 663 C CA . CYS A 1 83 ? -16.218 14.283 -31.629 1.00 90.62 83 CYS A CA 1
ATOM 664 C C . CYS A 1 83 ? -16.644 15.606 -32.307 1.00 90.62 83 CYS A C 1
ATOM 666 O O . CYS A 1 83 ? -15.940 16.101 -33.189 1.00 90.62 83 CYS A O 1
ATOM 668 N N . PRO A 1 84 ? -17.775 16.212 -31.893 1.00 85.31 84 PRO A N 1
ATOM 669 C CA . PRO A 1 84 ? -18.208 17.512 -32.405 1.00 85.31 84 PRO A CA 1
ATOM 670 C C . PRO A 1 84 ? -17.145 18.615 -32.261 1.00 85.31 84 PRO A C 1
ATOM 672 O O . PRO A 1 84 ? -16.386 18.636 -31.292 1.00 85.31 84 PRO A O 1
ATOM 675 N N . GLN A 1 85 ? -17.122 19.556 -33.212 1.00 72.56 85 GLN A N 1
ATOM 676 C CA . GLN A 1 85 ? -16.155 20.666 -33.220 1.00 72.56 85 GLN A CA 1
ATOM 677 C C . GLN A 1 85 ? -16.445 21.764 -32.189 1.00 72.56 85 GLN A C 1
ATOM 679 O O . GLN A 1 85 ? -15.516 22.458 -31.802 1.00 72.56 85 GLN A O 1
ATOM 684 N N . ASP A 1 86 ? -17.687 21.880 -31.716 1.00 77.38 86 ASP A N 1
ATOM 685 C CA . ASP A 1 86 ? -18.061 22.756 -30.603 1.00 77.38 86 ASP A CA 1
ATOM 686 C C . ASP A 1 86 ? -18.367 21.885 -29.381 1.00 77.38 86 ASP A C 1
ATOM 688 O O . ASP A 1 86 ? -19.507 21.463 -29.160 1.00 77.38 86 ASP A O 1
ATOM 692 N N . ILE A 1 87 ? -17.327 21.543 -28.614 1.00 80.38 87 ILE A N 1
ATOM 693 C CA . ILE A 1 87 ? -17.461 20.770 -27.378 1.00 80.38 87 ILE A CA 1
ATOM 694 C C . ILE A 1 87 ? -17.375 21.707 -26.174 1.00 80.38 87 ILE A C 1
ATOM 696 O O . ILE A 1 87 ? -16.362 22.356 -25.918 1.00 80.38 87 ILE A O 1
ATOM 700 N N . ASN A 1 88 ? -18.447 21.723 -25.383 1.00 84.25 88 ASN A N 1
ATOM 701 C CA . ASN A 1 88 ? -18.406 22.278 -24.033 1.00 84.25 88 ASN A CA 1
ATOM 702 C C . ASN A 1 88 ? -17.448 21.461 -23.160 1.00 84.25 88 ASN A C 1
ATOM 704 O O . ASN A 1 88 ? -17.256 20.268 -23.401 1.00 84.25 88 ASN A O 1
ATOM 708 N N . THR A 1 89 ? -16.898 22.080 -22.112 1.00 87.38 89 THR A N 1
ATOM 709 C CA . THR A 1 89 ? -16.090 21.374 -21.107 1.00 87.38 89 THR A CA 1
ATOM 710 C C . THR A 1 89 ? -16.808 20.102 -20.657 1.00 87.38 89 THR A C 1
ATOM 712 O O . THR A 1 89 ? -17.924 20.206 -20.142 1.00 87.38 89 THR A O 1
ATOM 715 N N . PRO A 1 90 ? -16.221 18.908 -20.874 1.00 85.88 90 PRO A N 1
ATOM 716 C CA . PRO A 1 90 ? -16.876 17.669 -20.499 1.00 85.88 90 PRO A CA 1
ATOM 717 C C . PRO A 1 90 ? -17.155 17.648 -18.997 1.00 85.88 90 PRO A C 1
ATOM 719 O O . PRO A 1 90 ? -16.282 17.953 -18.186 1.00 85.88 90 PRO A O 1
ATOM 722 N N . GLU A 1 91 ? -18.371 17.264 -18.620 1.00 82.56 91 GLU A N 1
ATOM 723 C CA . GLU A 1 91 ? -18.726 17.116 -17.212 1.00 82.56 91 GLU A CA 1
ATOM 724 C C . GLU A 1 91 ? -18.020 15.896 -16.617 1.00 82.56 91 GLU A C 1
ATOM 726 O O . GLU A 1 91 ? -17.965 14.820 -17.227 1.00 82.56 91 GLU A O 1
ATOM 731 N N . LEU A 1 92 ? -17.476 16.062 -15.411 1.00 77.94 92 LEU A N 1
ATOM 732 C CA . LEU A 1 92 ? -17.007 14.932 -14.622 1.00 77.94 92 LEU A CA 1
ATOM 733 C C . LEU A 1 92 ? -18.223 14.089 -14.210 1.00 77.94 92 LEU A C 1
ATOM 735 O O . LEU A 1 92 ? -19.256 14.664 -13.860 1.00 77.94 92 LEU A O 1
ATOM 739 N N . PRO A 1 93 ? -18.130 12.747 -14.232 1.00 72.50 93 PRO A N 1
ATOM 740 C CA . PRO A 1 93 ? -19.211 11.904 -13.746 1.00 72.50 93 PRO A CA 1
ATOM 741 C C . PRO A 1 93 ? -19.557 12.298 -12.309 1.00 72.50 93 PRO A C 1
ATOM 743 O O . PRO A 1 93 ? -18.685 12.295 -11.439 1.00 72.50 93 PRO A O 1
ATOM 746 N N . SER A 1 94 ? -20.820 12.646 -12.063 1.00 66.19 94 SER A N 1
ATOM 747 C CA . SER A 1 94 ? -21.304 12.850 -10.702 1.00 66.19 94 SER A CA 1
ATOM 748 C C . SER A 1 94 ? -21.378 11.487 -10.024 1.00 66.19 94 SER A C 1
ATOM 750 O O . SER A 1 94 ? -22.137 10.608 -10.433 1.00 66.19 94 SER A O 1
ATOM 752 N N . LEU A 1 95 ? -20.542 11.296 -9.013 1.00 66.88 95 LEU A N 1
ATOM 753 C CA . LEU A 1 95 ? -20.663 10.189 -8.081 1.00 66.88 95 LEU A CA 1
ATOM 754 C C . LEU A 1 95 ? -21.573 10.691 -6.960 1.00 66.88 95 LEU A C 1
ATOM 756 O O . LEU A 1 95 ? -21.222 11.664 -6.297 1.00 66.88 95 LEU A O 1
ATOM 760 N N . ALA A 1 96 ? -22.741 10.064 -6.797 1.00 57.84 96 ALA A N 1
ATOM 761 C CA . ALA A 1 96 ? -23.797 10.516 -5.884 1.00 57.84 96 ALA A CA 1
ATOM 762 C C . ALA A 1 96 ? -23.303 10.752 -4.441 1.00 57.84 96 ALA A C 1
ATOM 764 O O . ALA A 1 96 ? -23.835 11.623 -3.759 1.00 57.84 96 ALA A O 1
ATOM 765 N N . ASP A 1 97 ? -22.236 10.052 -4.042 1.00 59.59 97 ASP A N 1
ATOM 766 C CA . ASP A 1 97 ? -21.663 10.083 -2.694 1.00 59.59 97 ASP A CA 1
ATOM 767 C C . ASP A 1 97 ? -20.226 10.646 -2.638 1.00 59.59 97 ASP A C 1
ATOM 769 O O . ASP A 1 97 ? -19.587 10.620 -1.585 1.00 59.59 97 ASP A O 1
ATOM 773 N N . ALA A 1 98 ? -19.665 11.148 -3.748 1.00 57.84 98 ALA A N 1
ATOM 774 C CA . ALA A 1 98 ? -18.301 11.679 -3.723 1.00 57.84 98 ALA A CA 1
ATOM 775 C C . ALA A 1 98 ? -18.265 13.086 -3.120 1.00 57.84 98 ALA A C 1
ATOM 777 O O . ALA A 1 98 ? -18.693 14.065 -3.729 1.00 57.84 98 ALA A O 1
ATOM 778 N N . ILE A 1 99 ? -17.679 13.185 -1.928 1.00 54.56 99 ILE A N 1
ATOM 779 C CA . ILE A 1 99 ? -17.488 14.453 -1.212 1.00 54.56 99 ILE A CA 1
ATOM 780 C C . ILE A 1 99 ? -16.325 15.268 -1.825 1.00 54.56 99 ILE A C 1
ATOM 782 O O . ILE A 1 99 ? -16.270 16.485 -1.656 1.00 54.56 99 ILE A O 1
ATOM 786 N N . THR A 1 100 ? -15.399 14.638 -2.570 1.00 63.47 100 THR A N 1
ATOM 787 C CA . THR A 1 100 ? -14.219 15.305 -3.165 1.00 63.47 100 THR A CA 1
ATOM 788 C C . THR A 1 100 ? -13.791 14.731 -4.530 1.00 63.47 100 THR A C 1
ATOM 790 O O . THR A 1 100 ? -14.274 13.685 -4.958 1.00 63.47 100 THR A O 1
ATOM 793 N N . GLY A 1 101 ? -12.932 15.473 -5.248 1.00 67.94 101 GLY A N 1
ATOM 794 C CA . GLY A 1 101 ? -12.517 15.206 -6.635 1.00 67.94 101 GLY A CA 1
ATOM 795 C C . GLY A 1 101 ? -11.422 14.141 -6.809 1.00 67.94 101 GLY A C 1
ATOM 796 O O . GLY A 1 101 ? -11.095 13.394 -5.895 1.00 67.94 101 GLY A O 1
ATOM 797 N N . CYS A 1 102 ? -10.836 14.068 -8.010 1.00 76.81 102 CYS A N 1
ATOM 798 C CA . CYS A 1 102 ? -9.730 13.153 -8.317 1.00 76.81 102 CYS A CA 1
ATOM 799 C C . CYS A 1 102 ? -8.372 13.795 -7.997 1.00 76.81 102 CYS A C 1
ATOM 801 O O . CYS A 1 102 ? -8.087 14.899 -8.464 1.00 76.81 102 CYS A O 1
ATOM 803 N N . TYR A 1 103 ? -7.513 13.079 -7.268 1.00 83.00 103 TYR A N 1
ATOM 804 C CA . TYR A 1 103 ? -6.185 13.553 -6.873 1.00 83.00 103 TYR A CA 1
ATOM 805 C C . TYR A 1 103 ? -5.080 12.626 -7.381 1.00 83.00 103 TYR A C 1
ATOM 807 O O . TYR A 1 103 ? -5.256 11.411 -7.468 1.00 83.00 103 TYR A O 1
ATOM 815 N N . LEU A 1 104 ? -3.922 13.204 -7.706 1.00 85.56 104 LEU A N 1
ATOM 816 C CA . LEU A 1 104 ? -2.738 12.429 -8.068 1.00 85.56 104 LEU A CA 1
ATOM 817 C C . LEU A 1 104 ? -2.066 11.892 -6.803 1.00 85.56 104 LEU A C 1
ATOM 819 O O . LEU A 1 104 ? -1.770 12.655 -5.885 1.00 85.56 104 LEU A O 1
ATOM 823 N N . THR A 1 105 ? -1.779 10.592 -6.790 1.00 84.94 105 THR A N 1
ATOM 824 C CA . THR A 1 105 ? -1.012 9.946 -5.718 1.00 84.94 105 THR A CA 1
ATOM 825 C C . THR A 1 105 ? 0.406 9.687 -6.223 1.00 84.94 105 THR A C 1
ATOM 827 O O . THR A 1 105 ? 0.561 9.002 -7.236 1.00 84.94 105 THR A O 1
ATOM 830 N N . PRO A 1 106 ? 1.453 10.238 -5.587 1.00 83.94 106 PRO A N 1
ATOM 831 C CA . PRO A 1 106 ? 2.824 9.896 -5.934 1.00 83.94 106 PRO A CA 1
ATOM 832 C C . PRO A 1 106 ? 3.133 8.458 -5.499 1.00 83.94 106 PRO A C 1
ATOM 834 O O . PRO A 1 106 ? 2.710 8.020 -4.432 1.00 83.94 106 PRO A O 1
ATOM 837 N N . TYR A 1 107 ? 3.905 7.739 -6.310 1.00 79.12 107 TYR A N 1
ATOM 838 C CA . TYR A 1 107 ? 4.322 6.363 -6.032 1.00 79.12 107 TYR A CA 1
ATOM 839 C C . TYR A 1 107 ? 5.803 6.310 -5.647 1.00 79.12 107 TYR A C 1
ATOM 841 O O . TYR A 1 107 ? 6.611 7.104 -6.139 1.00 79.12 107 TYR A O 1
ATOM 849 N N . SER A 1 108 ? 6.166 5.362 -4.780 1.00 82.69 108 SER A N 1
ATOM 850 C CA . SER A 1 108 ? 7.564 4.958 -4.618 1.00 82.69 108 SER A CA 1
ATOM 851 C C . SER A 1 108 ? 7.997 4.092 -5.796 1.00 82.69 108 SER A C 1
ATOM 853 O O . SER A 1 108 ? 7.170 3.394 -6.385 1.00 82.69 108 SER A O 1
ATOM 855 N N . GLU A 1 109 ? 9.293 4.080 -6.097 1.00 86.12 109 GLU A N 1
ATOM 856 C CA . GLU A 1 109 ? 9.852 3.167 -7.102 1.00 86.12 109 GLU A CA 1
ATOM 857 C C . GLU A 1 109 ? 9.503 1.709 -6.757 1.00 86.12 109 GLU A C 1
ATOM 859 O O . GLU A 1 109 ? 8.951 0.999 -7.592 1.00 86.12 109 GLU A O 1
ATOM 864 N N . LYS A 1 110 ? 9.628 1.303 -5.483 1.00 81.31 110 LYS A N 1
ATOM 865 C CA . LYS A 1 110 ? 9.230 -0.048 -5.044 1.00 81.31 110 LYS A CA 1
ATOM 866 C C . LYS A 1 110 ? 7.778 -0.395 -5.350 1.00 81.31 110 LYS A C 1
ATOM 868 O O . LYS A 1 110 ? 7.496 -1.538 -5.674 1.00 81.31 110 LYS A O 1
ATOM 873 N N . ARG A 1 111 ? 6.849 0.560 -5.237 1.00 76.81 111 ARG A N 1
ATOM 874 C CA . ARG A 1 111 ? 5.426 0.315 -5.525 1.00 76.81 111 ARG A CA 1
ATOM 875 C C . ARG A 1 111 ? 5.142 0.243 -7.028 1.00 76.81 111 ARG A C 1
ATOM 877 O O . ARG A 1 111 ? 4.133 -0.335 -7.419 1.00 76.81 111 ARG A O 1
ATOM 884 N N . LEU A 1 112 ? 6.012 0.823 -7.857 1.00 77.69 112 LEU A N 1
ATOM 885 C CA . LEU A 1 112 ? 5.970 0.650 -9.308 1.00 77.69 112 LEU A CA 1
ATOM 886 C C . LEU A 1 112 ? 6.494 -0.720 -9.742 1.00 77.69 112 LEU A C 1
ATOM 888 O O . LEU A 1 112 ? 6.133 -1.155 -10.830 1.00 77.69 112 LEU A O 1
ATOM 892 N N . ASP A 1 113 ? 7.304 -1.398 -8.927 1.00 76.19 113 ASP A N 1
ATOM 893 C CA . ASP A 1 113 ? 7.808 -2.729 -9.255 1.00 76.19 113 ASP A CA 1
ATOM 894 C C . ASP A 1 113 ? 6.675 -3.772 -9.232 1.00 76.19 113 ASP A C 1
ATOM 896 O O . ASP A 1 113 ? 5.925 -3.897 -8.260 1.00 76.19 113 ASP A O 1
ATOM 900 N N . VAL A 1 114 ? 6.564 -4.559 -10.306 1.00 69.75 114 VAL A N 1
ATOM 901 C CA . VAL A 1 114 ? 5.580 -5.648 -10.437 1.00 69.75 114 VAL A CA 1
ATOM 902 C C . VAL A 1 114 ? 5.716 -6.663 -9.302 1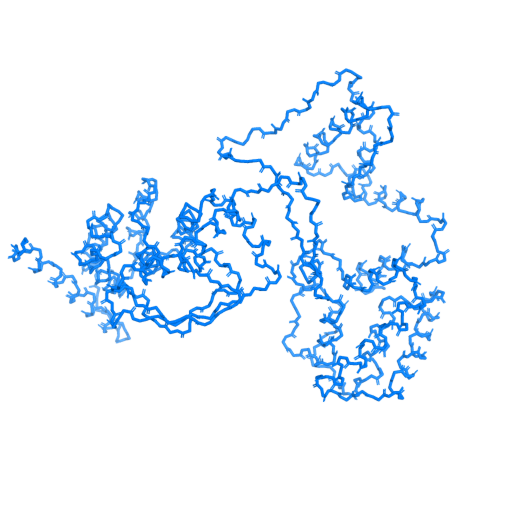.00 69.75 114 VAL A C 1
ATOM 904 O O . VAL A 1 114 ? 4.715 -7.222 -8.845 1.00 69.75 114 VAL A O 1
ATOM 907 N N . LEU A 1 115 ? 6.940 -6.874 -8.808 1.00 66.06 115 LEU A N 1
ATOM 908 C CA . LEU A 1 115 ? 7.228 -7.811 -7.720 1.00 66.06 115 LEU A CA 1
ATOM 909 C C . LEU A 1 115 ? 6.673 -7.349 -6.362 1.00 66.06 115 LEU A C 1
ATOM 911 O O . LEU A 1 115 ? 6.557 -8.156 -5.441 1.00 66.06 115 LEU A O 1
ATOM 915 N N . ALA A 1 116 ? 6.258 -6.083 -6.244 1.00 61.25 116 ALA A N 1
ATOM 916 C CA . ALA A 1 116 ? 5.551 -5.554 -5.079 1.00 61.25 116 ALA A CA 1
ATOM 917 C C . ALA A 1 116 ? 4.018 -5.740 -5.151 1.00 61.25 116 ALA A C 1
ATOM 919 O O . ALA A 1 116 ? 3.296 -5.216 -4.304 1.00 61.25 116 ALA A O 1
ATOM 920 N N . GLY A 1 117 ? 3.506 -6.477 -6.147 1.00 60.16 117 GLY A N 1
ATOM 921 C CA . GLY A 1 117 ? 2.084 -6.819 -6.278 1.00 60.16 117 GLY A CA 1
ATOM 922 C C . GLY A 1 117 ? 1.266 -5.867 -7.156 1.00 60.16 117 GLY A C 1
ATOM 923 O O . GLY A 1 117 ? 0.074 -6.098 -7.363 1.00 60.16 117 GLY A O 1
ATOM 924 N N . TYR A 1 118 ? 1.883 -4.827 -7.728 1.00 71.00 118 TYR A N 1
ATOM 925 C CA . TYR A 1 118 ? 1.224 -3.971 -8.711 1.00 71.00 118 TYR A CA 1
ATOM 926 C C . TYR A 1 118 ? 1.325 -4.602 -10.105 1.00 71.00 118 TYR A C 1
ATOM 928 O O . TYR A 1 118 ? 2.326 -4.468 -10.801 1.00 71.00 118 TYR A O 1
ATOM 936 N N . LEU A 1 119 ? 0.275 -5.308 -10.532 1.00 65.00 119 LEU A N 1
ATOM 937 C CA . LEU A 1 119 ? 0.276 -6.072 -11.792 1.00 65.00 119 LEU A CA 1
ATOM 938 C C . LEU A 1 119 ? 0.503 -5.212 -13.050 1.00 65.00 119 LEU A C 1
ATOM 940 O O . LEU A 1 119 ? 0.994 -5.724 -14.056 1.00 65.00 119 LEU A O 1
ATOM 944 N N . SER A 1 120 ? 0.175 -3.920 -12.991 1.00 69.75 120 SER A N 1
ATOM 945 C CA . SER A 1 120 ? 0.446 -2.941 -14.056 1.00 69.75 120 SER A CA 1
ATOM 946 C C . SER A 1 120 ? 1.782 -2.208 -13.874 1.00 69.75 120 SER A C 1
ATOM 948 O O . SER A 1 120 ? 2.015 -1.190 -14.523 1.00 69.75 120 SER A O 1
ATOM 950 N N . GLY A 1 121 ? 2.619 -2.670 -12.946 1.00 75.88 121 GLY A N 1
ATOM 951 C CA . GLY A 1 121 ? 3.927 -2.106 -12.654 1.00 75.88 121 GLY A CA 1
ATOM 952 C C . GLY A 1 121 ? 4.949 -2.337 -13.762 1.00 75.88 121 GLY A C 1
ATOM 953 O O . GLY A 1 121 ? 4.706 -3.059 -14.729 1.00 75.88 121 GLY A O 1
ATOM 954 N N . MET A 1 122 ? 6.118 -1.734 -13.583 1.00 80.94 122 MET A N 1
ATOM 955 C CA . MET A 1 122 ? 7.282 -1.887 -14.444 1.00 80.94 122 MET A CA 1
ATOM 956 C C . MET A 1 122 ? 8.408 -2.534 -13.630 1.00 80.94 122 MET A C 1
ATOM 958 O O . MET A 1 122 ? 8.760 -2.001 -12.576 1.00 80.94 122 MET A O 1
ATOM 962 N N . PRO A 1 123 ? 8.979 -3.668 -14.070 1.00 84.12 123 PRO A N 1
ATOM 963 C CA . PRO A 1 123 ? 10.061 -4.307 -13.333 1.00 84.12 123 PRO A CA 1
ATOM 964 C C . PRO A 1 123 ? 11.320 -3.435 -13.357 1.00 84.12 123 PRO A C 1
ATOM 966 O O . PRO A 1 123 ? 11.649 -2.840 -14.385 1.00 84.12 123 PRO A O 1
ATOM 969 N N . ALA A 1 124 ? 12.056 -3.417 -12.242 1.00 88.94 124 ALA A N 1
ATOM 970 C CA . ALA A 1 124 ? 13.324 -2.696 -12.108 1.00 88.94 124 ALA A CA 1
ATOM 971 C C . ALA A 1 124 ? 13.248 -1.202 -12.516 1.00 88.94 124 ALA A C 1
ATOM 973 O O . ALA A 1 124 ? 13.974 -0.769 -13.416 1.00 88.94 124 ALA A O 1
ATOM 974 N N . PRO A 1 125 ? 12.403 -0.379 -11.871 1.00 90.06 125 PRO A N 1
ATOM 975 C CA . PRO A 1 125 ? 12.254 1.042 -12.201 1.00 90.06 125 PRO A CA 1
ATOM 976 C C . PRO A 1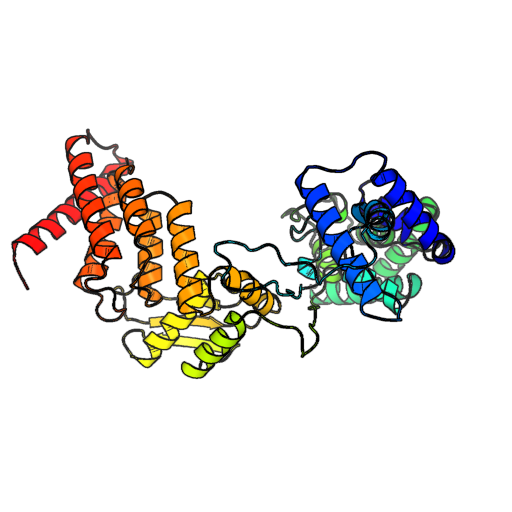 125 ? 13.578 1.820 -12.207 1.00 90.06 125 PRO A C 1
ATOM 978 O O . PRO A 1 125 ? 13.782 2.682 -13.063 1.00 90.06 125 PRO A O 1
ATOM 981 N N . VAL A 1 126 ? 14.513 1.482 -11.313 1.00 93.25 126 VAL A N 1
ATOM 982 C CA . VAL A 1 126 ? 15.835 2.122 -11.258 1.00 93.25 126 VAL A CA 1
ATOM 983 C C . VAL A 1 126 ? 16.660 1.826 -12.509 1.00 93.25 126 VAL A C 1
ATOM 985 O O . VAL A 1 126 ? 17.324 2.726 -13.021 1.00 93.25 126 VAL A O 1
ATOM 988 N N . TRP A 1 127 ? 16.591 0.595 -13.029 1.00 94.69 127 TRP A N 1
ATOM 989 C CA . TRP A 1 127 ? 17.260 0.228 -14.281 1.00 94.69 127 TRP A CA 1
ATOM 990 C C . TRP A 1 127 ? 16.754 1.089 -15.436 1.00 94.69 127 TRP A C 1
ATOM 992 O O . TRP A 1 127 ? 17.555 1.671 -16.167 1.00 94.69 127 TRP A O 1
ATOM 1002 N N . GLN A 1 128 ? 15.432 1.222 -15.557 1.00 91.75 128 GLN A N 1
ATOM 1003 C CA . GLN A 1 128 ? 14.819 2.005 -16.630 1.00 91.75 128 GLN A CA 1
ATOM 1004 C C . GLN A 1 128 ? 15.187 3.486 -16.523 1.00 91.75 128 GLN A C 1
ATOM 1006 O O . GLN A 1 128 ? 15.518 4.127 -17.519 1.00 91.75 128 GLN A O 1
ATOM 1011 N N . ASN A 1 129 ? 15.239 4.023 -15.302 1.00 92.25 129 ASN A N 1
ATOM 1012 C CA . ASN A 1 129 ? 15.709 5.383 -15.076 1.00 92.25 129 ASN A CA 1
ATOM 1013 C C . ASN A 1 129 ? 17.197 5.568 -15.445 1.00 92.25 129 ASN A C 1
ATOM 1015 O O . ASN A 1 129 ? 17.549 6.591 -16.027 1.00 92.25 129 ASN A O 1
ATOM 1019 N N . TRP A 1 130 ? 18.077 4.601 -15.161 1.00 95.69 130 TRP A N 1
ATOM 1020 C CA . TRP A 1 130 ? 19.480 4.670 -15.596 1.00 95.69 130 TRP A CA 1
ATOM 1021 C C . TRP A 1 130 ? 19.619 4.619 -17.117 1.00 95.69 130 TRP A C 1
ATOM 1023 O O . TRP A 1 130 ? 20.378 5.411 -17.673 1.00 95.69 130 TRP A O 1
ATOM 1033 N N . CYS A 1 131 ? 18.863 3.749 -17.790 1.00 94.56 131 CYS A N 1
ATOM 1034 C CA . CYS A 1 131 ? 18.853 3.678 -19.253 1.00 94.56 131 CYS A CA 1
ATOM 1035 C C . CYS A 1 131 ? 18.378 5.000 -19.861 1.00 94.56 131 CYS A C 1
ATOM 1037 O O . CYS A 1 131 ? 19.035 5.542 -20.741 1.00 94.56 131 CYS A O 1
ATOM 1039 N N . TRP A 1 132 ? 17.302 5.583 -19.327 1.00 91.94 132 TRP A N 1
ATOM 1040 C CA . TRP A 1 132 ? 16.808 6.886 -19.770 1.00 91.94 132 TRP A CA 1
ATOM 1041 C C . TRP A 1 132 ? 17.838 8.015 -19.600 1.00 91.94 132 TRP A C 1
ATOM 1043 O O . TRP A 1 132 ? 17.976 8.871 -20.472 1.00 91.94 132 TRP A O 1
ATOM 1053 N N . GLN A 1 133 ? 18.552 8.045 -18.471 1.00 94.44 133 GLN A N 1
ATOM 1054 C CA . GLN A 1 133 ? 19.483 9.133 -18.159 1.00 94.44 133 GLN A CA 1
ATOM 1055 C C . GLN A 1 133 ? 20.833 9.007 -18.873 1.00 94.44 133 GLN A C 1
ATOM 1057 O O . GLN A 1 133 ? 21.431 10.029 -19.215 1.00 94.44 133 GLN A O 1
ATOM 1062 N N . TRP A 1 134 ? 21.337 7.784 -19.043 1.00 95.44 134 TRP A N 1
ATOM 1063 C CA . TRP A 1 134 ? 22.740 7.522 -19.393 1.00 95.44 134 TRP A CA 1
ATOM 1064 C C . TRP A 1 134 ? 22.925 6.523 -20.546 1.00 95.44 134 TRP A C 1
ATOM 1066 O O . TRP A 1 134 ? 24.028 6.381 -21.071 1.00 95.44 134 TRP A O 1
ATOM 1076 N N . GLY A 1 135 ? 21.862 5.837 -20.955 1.00 95.00 135 GLY A N 1
ATOM 1077 C CA . GLY A 1 135 ? 21.895 4.772 -21.952 1.00 95.00 135 GLY A CA 1
ATOM 1078 C C . GLY A 1 135 ? 22.352 3.410 -21.415 1.00 95.00 135 GLY A C 1
ATOM 1079 O O . GLY A 1 135 ? 22.888 3.294 -20.309 1.00 95.00 135 GLY A O 1
ATOM 1080 N N . LEU A 1 136 ? 22.142 2.358 -22.210 1.00 95.31 136 LEU A N 1
ATOM 1081 C CA . LEU A 1 136 ? 22.297 0.944 -21.841 1.00 95.31 136 LEU A CA 1
ATOM 1082 C C . LEU A 1 136 ? 23.707 0.604 -21.351 1.00 95.31 136 LEU A C 1
ATOM 1084 O O . LEU A 1 136 ? 23.869 -0.101 -20.351 1.00 95.31 136 LEU A O 1
ATOM 1088 N N . GLN A 1 137 ? 24.740 1.115 -22.027 1.00 94.69 137 GLN A N 1
ATOM 1089 C CA . GLN A 1 137 ? 26.127 0.830 -21.653 1.00 94.69 137 GLN A CA 1
ATOM 1090 C C . GLN A 1 137 ? 26.445 1.364 -20.248 1.00 94.69 137 GLN A C 1
ATOM 1092 O O . GLN A 1 137 ? 26.923 0.622 -19.387 1.00 94.69 137 GLN A O 1
ATOM 1097 N N . GLN A 1 138 ? 26.150 2.642 -20.002 1.00 96.75 138 GLN A N 1
ATOM 1098 C CA . GLN A 1 138 ? 26.434 3.298 -18.723 1.00 96.75 138 GLN A CA 1
ATOM 1099 C C . GLN A 1 138 ? 25.509 2.781 -17.612 1.00 96.75 138 GLN A C 1
ATOM 1101 O O . GLN A 1 138 ? 25.941 2.648 -16.466 1.00 96.75 138 GLN A O 1
ATOM 1106 N N . ALA A 1 139 ? 24.268 2.408 -17.942 1.00 97.00 139 ALA A N 1
ATOM 1107 C CA . ALA A 1 139 ? 23.361 1.731 -17.020 1.00 97.00 139 ALA A CA 1
ATOM 1108 C C . ALA A 1 139 ? 23.922 0.376 -16.556 1.00 97.00 139 ALA A C 1
ATOM 1110 O O . ALA A 1 139 ? 23.886 0.080 -15.360 1.00 97.00 139 ALA A O 1
ATOM 1111 N N . GLY A 1 140 ? 24.510 -0.418 -17.459 1.00 96.50 140 GLY A N 1
ATOM 1112 C CA . GLY A 1 140 ? 25.189 -1.673 -17.120 1.00 96.50 140 GLY A CA 1
ATOM 1113 C C . GLY A 1 140 ? 26.405 -1.477 -16.205 1.00 96.50 140 GLY A C 1
ATOM 1114 O O . GLY A 1 140 ? 26.568 -2.186 -15.208 1.00 96.50 140 GLY A O 1
ATOM 1115 N N . GLU A 1 141 ? 27.236 -0.469 -16.486 1.00 95.88 141 GLU A N 1
ATOM 1116 C CA . GLU A 1 141 ? 28.370 -0.098 -15.625 1.00 95.88 141 GLU A CA 1
ATOM 1117 C C . GLU A 1 141 ? 27.904 0.330 -14.225 1.00 95.88 141 GLU A C 1
ATOM 1119 O O . GLU A 1 141 ? 28.455 -0.118 -13.209 1.00 95.88 141 GLU A O 1
ATOM 1124 N N . GLN A 1 142 ? 26.854 1.154 -14.156 1.00 97.25 142 GLN A N 1
ATOM 1125 C CA . GLN A 1 142 ? 26.267 1.572 -12.891 1.00 97.25 142 GLN A CA 1
ATOM 1126 C C . GLN A 1 142 ? 25.661 0.389 -12.132 1.00 97.25 142 GLN A C 1
ATOM 1128 O O . GLN A 1 142 ? 25.828 0.309 -10.912 1.00 97.25 142 GLN A O 1
ATOM 1133 N N . LEU A 1 143 ? 24.993 -0.540 -12.818 1.00 97.38 143 LEU A N 1
ATOM 1134 C CA . LEU A 1 143 ? 24.409 -1.727 -12.204 1.00 97.38 143 LEU A CA 1
ATOM 1135 C C . LEU A 1 143 ? 25.474 -2.547 -11.478 1.00 97.38 143 LEU A C 1
ATOM 1137 O O . LEU A 1 143 ? 25.349 -2.778 -10.276 1.00 97.38 143 LEU A O 1
ATOM 1141 N N . LEU A 1 144 ? 26.555 -2.925 -12.166 1.00 97.19 144 LEU A N 1
ATOM 1142 C CA . LEU A 1 144 ? 27.636 -3.711 -11.561 1.00 97.19 144 LEU A CA 1
ATOM 1143 C C . LEU A 1 144 ? 28.266 -2.986 -10.367 1.00 97.19 144 LEU A C 1
ATOM 1145 O O . LEU A 1 144 ? 28.496 -3.587 -9.315 1.00 97.19 144 LEU A O 1
ATOM 1149 N N . LYS A 1 145 ? 28.510 -1.676 -10.495 1.00 96.62 145 LYS A N 1
ATOM 1150 C CA . LYS A 1 145 ? 29.074 -0.855 -9.415 1.00 96.62 145 LYS A CA 1
ATOM 1151 C C . LYS A 1 145 ? 28.154 -0.808 -8.193 1.00 96.62 145 LYS A C 1
ATOM 1153 O O . LYS A 1 145 ? 28.620 -0.984 -7.060 1.00 96.62 145 LYS A O 1
ATOM 1158 N N . THR A 1 146 ? 26.864 -0.563 -8.408 1.00 96.75 146 THR A N 1
ATOM 1159 C CA . THR A 1 146 ? 25.867 -0.462 -7.337 1.00 96.75 146 THR A CA 1
ATOM 1160 C C . THR A 1 146 ? 25.673 -1.813 -6.656 1.00 96.75 146 THR A C 1
ATOM 1162 O O . THR A 1 146 ? 25.731 -1.883 -5.428 1.00 96.75 146 THR A O 1
ATOM 1165 N N . ILE A 1 147 ? 25.538 -2.895 -7.425 1.00 96.56 147 ILE A N 1
ATOM 1166 C CA . ILE A 1 147 ? 25.343 -4.249 -6.897 1.00 96.56 147 ILE A CA 1
ATOM 1167 C C . ILE A 1 147 ? 26.554 -4.719 -6.103 1.00 96.56 147 ILE A C 1
ATOM 1169 O O . ILE A 1 147 ? 26.392 -5.156 -4.967 1.00 96.56 147 ILE A O 1
ATOM 1173 N N . LEU A 1 148 ? 27.776 -4.541 -6.614 1.00 96.94 148 LEU A N 1
ATOM 1174 C CA . LEU A 1 148 ? 28.984 -4.870 -5.854 1.00 96.94 148 LEU A CA 1
ATOM 1175 C C . LEU A 1 148 ? 29.037 -4.119 -4.515 1.00 96.94 148 LEU A C 1
ATOM 1177 O O . LEU A 1 148 ? 29.414 -4.688 -3.489 1.00 96.94 148 LEU A O 1
ATOM 1181 N N . THR A 1 149 ? 28.656 -2.839 -4.517 1.00 96.62 149 THR A N 1
ATOM 1182 C CA . THR A 1 149 ? 28.621 -2.010 -3.305 1.00 96.62 149 THR A CA 1
ATOM 1183 C C . THR A 1 149 ? 27.578 -2.526 -2.312 1.00 96.62 149 THR A C 1
ATOM 1185 O O . THR A 1 149 ? 27.902 -2.714 -1.138 1.00 96.62 149 THR A O 1
ATOM 1188 N N . ARG A 1 150 ? 26.354 -2.810 -2.773 1.00 96.44 150 ARG A N 1
ATOM 1189 C CA . ARG A 1 150 ? 25.254 -3.325 -1.945 1.00 96.44 150 ARG A CA 1
ATOM 1190 C C . ARG A 1 150 ? 25.560 -4.710 -1.377 1.00 96.44 150 ARG A C 1
ATOM 1192 O O . ARG A 1 150 ? 25.449 -4.901 -0.170 1.00 96.44 150 ARG A O 1
ATOM 1199 N N . LEU A 1 151 ? 26.039 -5.646 -2.196 1.00 96.38 151 LEU A N 1
ATOM 1200 C CA . LEU A 1 151 ? 26.418 -6.990 -1.743 1.00 96.38 151 LEU A CA 1
ATOM 1201 C C . LEU A 1 151 ? 27.472 -6.928 -0.629 1.00 96.38 151 LEU A C 1
ATOM 1203 O O . LEU A 1 151 ? 27.330 -7.593 0.395 1.00 96.38 151 LEU A O 1
ATOM 1207 N N . ARG A 1 152 ? 28.480 -6.054 -0.761 1.00 95.50 152 ARG A N 1
ATOM 1208 C CA . ARG A 1 152 ? 29.489 -5.834 0.290 1.00 95.50 152 ARG A CA 1
ATOM 1209 C C . ARG A 1 152 ? 28.903 -5.234 1.566 1.00 95.50 152 ARG A C 1
ATOM 1211 O O . ARG A 1 152 ? 29.285 -5.665 2.652 1.00 95.50 152 ARG A O 1
ATOM 1218 N N . GLN A 1 153 ? 27.979 -4.276 1.459 1.00 95.94 153 GLN A N 1
ATOM 1219 C CA . GLN A 1 153 ? 27.271 -3.712 2.620 1.00 95.94 153 GLN A CA 1
ATOM 1220 C C . GLN A 1 153 ? 26.478 -4.789 3.375 1.00 95.94 153 GLN A C 1
ATOM 1222 O O . GLN A 1 153 ? 26.496 -4.812 4.605 1.00 95.94 153 GLN A O 1
ATOM 1227 N N . HIS A 1 154 ? 25.866 -5.724 2.645 1.00 94.81 154 HIS A N 1
ATOM 1228 C CA . HIS A 1 154 ? 25.161 -6.881 3.202 1.00 94.81 154 HIS A CA 1
ATOM 1229 C C . HIS A 1 154 ? 26.081 -8.051 3.590 1.00 94.81 154 HIS A C 1
ATOM 1231 O O . HIS A 1 154 ? 25.592 -9.081 4.046 1.00 94.81 154 HIS A O 1
ATOM 1237 N N . LYS A 1 155 ? 27.410 -7.900 3.463 1.00 95.62 155 LYS A N 1
ATOM 1238 C CA . LYS A 1 155 ? 28.418 -8.944 3.732 1.00 95.62 155 LYS A CA 1
ATOM 1239 C C . LYS A 1 155 ? 28.204 -10.232 2.919 1.00 95.62 155 LYS A C 1
ATOM 1241 O O . LYS A 1 155 ? 28.589 -11.312 3.362 1.00 95.62 155 LYS A O 1
ATOM 1246 N N . LEU A 1 156 ? 27.619 -10.112 1.730 1.00 94.75 156 LEU A N 1
ATOM 1247 C CA . LEU A 1 156 ? 27.444 -11.204 0.776 1.00 94.75 156 LEU A CA 1
ATOM 1248 C C . LEU A 1 156 ? 28.712 -11.383 -0.081 1.00 94.75 156 LEU A C 1
ATOM 1250 O O . LEU A 1 156 ? 29.427 -10.404 -0.336 1.00 94.75 156 LEU A O 1
ATOM 1254 N N . PRO A 1 157 ? 29.031 -12.617 -0.519 1.00 89.56 157 PRO A N 1
ATOM 1255 C CA . PRO A 1 157 ? 30.245 -12.896 -1.278 1.00 89.56 157 PRO A CA 1
ATOM 1256 C C . PRO A 1 157 ? 30.177 -12.252 -2.669 1.00 89.56 157 PRO A C 1
ATOM 1258 O O . PRO A 1 157 ? 29.400 -12.666 -3.522 1.00 89.56 157 PRO A O 1
ATOM 1261 N N . ALA A 1 158 ? 31.011 -11.235 -2.897 1.00 91.88 158 ALA A N 1
ATOM 1262 C CA . ALA A 1 158 ? 31.156 -10.589 -4.198 1.00 91.88 158 ALA A CA 1
ATOM 1263 C C . ALA A 1 158 ? 32.562 -9.994 -4.366 1.00 91.88 158 ALA A C 1
ATOM 1265 O O . ALA A 1 158 ? 32.961 -9.048 -3.669 1.00 91.88 158 ALA A O 1
ATOM 1266 N N . SER A 1 159 ? 33.325 -10.537 -5.311 1.00 92.81 159 SER A N 1
ATOM 1267 C CA . SER A 1 159 ? 34.641 -10.033 -5.696 1.00 92.81 159 SER A CA 1
ATOM 1268 C C . SER A 1 159 ? 34.579 -9.199 -6.979 1.00 92.81 159 SER A C 1
ATOM 1270 O O . SER A 1 159 ? 33.611 -9.222 -7.736 1.00 92.81 159 SER A O 1
ATOM 1272 N N . THR A 1 160 ? 35.646 -8.448 -7.248 1.00 93.12 160 THR A N 1
ATOM 1273 C CA . THR A 1 160 ? 35.810 -7.768 -8.541 1.00 93.12 160 THR A CA 1
ATOM 1274 C C . THR A 1 160 ? 35.926 -8.761 -9.699 1.00 93.12 160 THR A C 1
ATOM 1276 O O . THR A 1 160 ? 35.486 -8.449 -10.801 1.00 93.12 160 THR A O 1
ATOM 1279 N N . ALA A 1 161 ? 36.470 -9.958 -9.452 1.00 94.69 161 ALA A N 1
ATOM 1280 C CA . ALA A 1 161 ? 36.530 -11.028 -10.443 1.00 94.69 161 ALA A CA 1
ATOM 1281 C C . ALA A 1 161 ? 35.129 -11.556 -10.789 1.00 94.69 161 ALA A C 1
ATOM 1283 O O . ALA A 1 161 ? 34.843 -11.759 -11.965 1.00 94.69 161 ALA A O 1
ATOM 1284 N N . ASP A 1 162 ? 34.237 -11.685 -9.800 1.00 94.69 162 ASP A N 1
ATOM 1285 C CA . ASP A 1 162 ? 32.845 -12.092 -10.041 1.00 94.69 162 ASP A CA 1
ATOM 1286 C C . ASP A 1 162 ? 32.101 -11.045 -10.887 1.00 94.69 162 ASP A C 1
ATOM 1288 O O . ASP A 1 162 ? 31.356 -11.404 -11.793 1.00 94.69 162 ASP A O 1
ATOM 1292 N N . MET A 1 163 ? 32.347 -9.746 -10.664 1.00 96.19 163 MET A N 1
ATOM 1293 C CA . MET A 1 163 ? 31.765 -8.684 -11.504 1.00 96.19 163 MET A CA 1
ATOM 1294 C C . MET A 1 163 ? 32.308 -8.701 -12.936 1.00 96.19 163 MET A C 1
ATOM 1296 O O . MET A 1 163 ? 31.557 -8.460 -13.876 1.00 96.19 163 MET A O 1
ATOM 1300 N N . ALA A 1 164 ? 33.597 -9.001 -13.122 1.00 96.31 164 ALA A N 1
ATOM 1301 C CA . ALA A 1 164 ? 34.176 -9.155 -14.455 1.00 96.31 164 ALA A CA 1
ATOM 1302 C C . ALA A 1 164 ? 33.588 -10.375 -15.185 1.00 96.31 164 ALA A C 1
ATOM 1304 O O . ALA A 1 164 ? 33.283 -10.291 -16.374 1.00 96.31 164 ALA A O 1
ATOM 1305 N N . ALA A 1 165 ? 33.373 -11.481 -14.465 1.00 96.56 165 ALA A N 1
ATOM 1306 C CA . ALA A 1 165 ? 32.691 -12.658 -14.991 1.00 96.56 165 ALA A CA 1
ATOM 1307 C C . ALA A 1 165 ? 31.240 -12.338 -15.381 1.00 96.56 165 ALA A C 1
ATOM 1309 O O . ALA A 1 165 ? 30.848 -12.640 -16.504 1.00 96.56 165 ALA A O 1
ATOM 1310 N N . ALA A 1 166 ? 30.487 -11.647 -14.517 1.00 97.50 166 ALA A N 1
ATOM 1311 C CA . ALA A 1 166 ? 29.121 -11.212 -14.809 1.00 97.50 166 ALA A CA 1
ATOM 1312 C C . ALA A 1 166 ? 29.067 -10.277 -16.029 1.00 97.50 166 ALA A C 1
ATOM 1314 O O . ALA A 1 166 ? 28.192 -10.417 -16.874 1.00 97.50 166 ALA A O 1
ATOM 1315 N N . HIS A 1 167 ? 30.032 -9.366 -16.178 1.00 98.06 167 HIS A N 1
ATOM 1316 C CA . HIS A 1 167 ? 30.125 -8.501 -17.354 1.00 98.06 167 HIS A CA 1
ATOM 1317 C C . HIS A 1 167 ? 30.323 -9.298 -18.652 1.00 98.06 167 HIS A C 1
ATOM 1319 O O . HIS A 1 167 ? 29.564 -9.127 -19.604 1.00 98.06 167 HIS A O 1
ATOM 1325 N N . LEU A 1 168 ? 31.312 -10.197 -18.689 1.00 97.88 168 LEU A N 1
ATOM 1326 C CA . LEU A 1 168 ? 31.563 -11.045 -19.860 1.00 97.88 168 LEU A CA 1
ATOM 1327 C C . LEU A 1 168 ? 30.371 -11.962 -20.163 1.00 97.88 168 LEU A C 1
ATOM 1329 O O . LEU A 1 168 ? 30.029 -12.170 -21.326 1.00 97.88 168 LEU A O 1
ATOM 1333 N N . HIS A 1 169 ? 29.721 -12.480 -19.122 1.00 98.00 169 HIS A N 1
ATOM 1334 C CA . HIS A 1 169 ? 28.537 -13.315 -19.253 1.00 98.00 169 HIS A CA 1
ATOM 1335 C C . HIS A 1 169 ? 27.351 -12.524 -19.829 1.00 98.00 169 HIS A C 1
ATOM 1337 O O . HIS A 1 169 ? 26.709 -13.007 -20.757 1.00 98.00 169 HIS A O 1
ATOM 1343 N N . ALA A 1 170 ? 27.115 -11.288 -19.378 1.00 98.25 170 ALA A N 1
ATOM 1344 C CA . ALA A 1 170 ? 26.067 -10.422 -19.921 1.00 98.25 170 ALA A CA 1
ATOM 1345 C C . ALA A 1 170 ? 26.306 -10.097 -21.403 1.00 98.25 170 ALA A C 1
ATOM 1347 O O . ALA A 1 170 ? 25.378 -10.181 -22.203 1.00 98.25 170 ALA A O 1
ATOM 1348 N N . MET A 1 171 ? 27.555 -9.801 -21.790 1.00 97.81 171 MET A N 1
ATOM 1349 C CA . MET A 1 171 ? 27.932 -9.609 -23.199 1.00 97.81 171 MET A CA 1
ATOM 1350 C C . MET A 1 171 ? 27.612 -10.848 -24.047 1.00 97.81 171 MET A C 1
ATOM 1352 O O . MET A 1 171 ? 27.039 -10.735 -25.130 1.00 97.81 171 MET A O 1
ATOM 1356 N N . ALA A 1 172 ? 27.971 -12.037 -23.558 1.00 98.12 172 ALA A N 1
ATOM 1357 C CA . ALA A 1 172 ? 27.719 -13.288 -24.265 1.00 98.12 172 ALA A CA 1
ATOM 1358 C C . ALA A 1 172 ? 26.215 -13.594 -24.380 1.00 98.12 172 ALA A C 1
ATOM 1360 O O . ALA A 1 172 ? 25.756 -14.001 -25.446 1.00 98.12 172 ALA A O 1
ATOM 1361 N N . LEU A 1 173 ? 25.440 -13.362 -23.315 1.00 97.25 173 LEU A N 1
ATOM 1362 C CA . LEU A 1 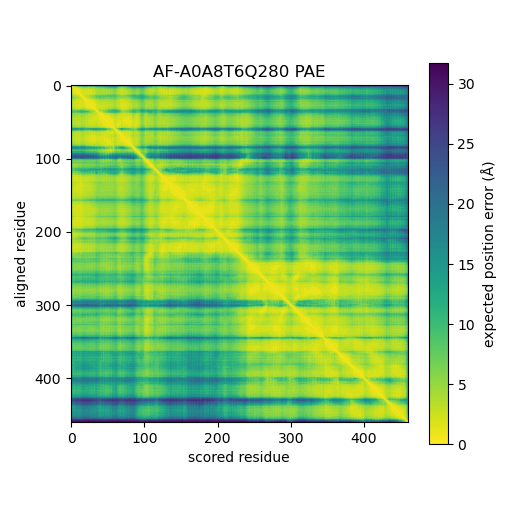173 ? 23.984 -13.528 -23.328 1.00 97.25 173 LEU A CA 1
ATOM 1363 C C . LEU A 1 173 ? 23.314 -12.576 -24.318 1.00 97.25 173 LEU A C 1
ATOM 1365 O O . LEU A 1 173 ? 22.476 -13.026 -25.098 1.00 97.25 173 LEU A O 1
ATOM 1369 N N . ALA A 1 174 ? 23.732 -11.309 -24.343 1.00 96.00 174 ALA A N 1
ATOM 1370 C CA . ALA A 1 174 ? 23.242 -10.322 -25.300 1.00 96.00 174 ALA A CA 1
ATOM 1371 C C . ALA A 1 174 ? 23.448 -10.809 -26.743 1.00 96.00 174 ALA A C 1
ATOM 1373 O O . ALA A 1 174 ? 22.501 -10.862 -27.524 1.00 96.00 174 ALA A O 1
ATOM 1374 N N . GLN A 1 175 ? 24.655 -11.288 -27.069 1.00 96.19 175 GLN A N 1
ATOM 1375 C CA . GLN A 1 175 ? 24.961 -11.836 -28.395 1.00 96.19 175 GLN A CA 1
ATOM 1376 C C . GLN A 1 175 ? 24.116 -13.068 -28.738 1.00 96.19 175 GLN A C 1
ATOM 1378 O O . GLN A 1 175 ? 23.588 -13.159 -29.845 1.00 96.19 175 GLN A O 1
ATOM 1383 N N . LEU A 1 176 ? 23.953 -14.007 -27.799 1.00 96.62 176 LEU A N 1
ATOM 1384 C CA . LEU A 1 176 ? 23.133 -15.207 -28.004 1.00 96.62 176 LEU A CA 1
ATOM 1385 C C . LEU A 1 176 ? 21.650 -14.879 -28.216 1.00 96.62 176 LEU A C 1
ATOM 1387 O O . LEU A 1 176 ? 20.958 -15.604 -28.929 1.00 96.62 176 LEU A O 1
ATOM 1391 N N . ARG A 1 177 ? 21.165 -13.797 -27.601 1.00 93.75 177 ARG A N 1
ATOM 1392 C CA . ARG A 1 177 ? 19.776 -13.324 -27.694 1.00 93.75 177 ARG A CA 1
ATOM 1393 C C . ARG A 1 177 ? 19.552 -12.320 -28.829 1.00 93.75 177 ARG A C 1
ATOM 1395 O O . ARG A 1 177 ? 18.415 -11.928 -29.074 1.00 93.75 177 ARG A O 1
ATOM 1402 N N . GLY A 1 178 ? 20.609 -11.960 -29.559 1.00 92.75 178 GLY A N 1
ATOM 1403 C CA . GLY A 1 178 ? 20.545 -11.044 -30.697 1.00 92.75 178 GLY A CA 1
ATOM 1404 C C . GLY A 1 178 ? 20.428 -9.569 -30.310 1.00 92.75 178 GLY A C 1
ATOM 1405 O O . GLY A 1 178 ? 19.968 -8.776 -31.125 1.00 92.75 178 GLY A O 1
ATOM 1406 N N . HIS A 1 179 ? 20.820 -9.200 -29.092 1.00 93.19 179 HIS A N 1
ATOM 1407 C CA . HIS A 1 179 ? 20.845 -7.815 -28.627 1.00 93.19 179 HIS A CA 1
ATOM 1408 C C . HIS A 1 179 ? 22.183 -7.153 -28.976 1.00 93.19 179 HIS A C 1
ATOM 1410 O O . HIS A 1 179 ? 23.239 -7.792 -28.919 1.00 93.19 179 HIS A O 1
ATOM 1416 N N . THR A 1 180 ? 22.154 -5.858 -29.299 1.00 90.94 180 THR A N 1
ATOM 1417 C CA . THR A 1 180 ? 23.386 -5.096 -29.587 1.00 90.94 180 THR A CA 1
ATOM 1418 C C . THR A 1 180 ? 24.190 -4.835 -28.312 1.00 90.94 180 THR A C 1
ATOM 1420 O O . THR A 1 180 ? 25.414 -4.970 -28.290 1.00 90.94 180 THR A O 1
ATOM 1423 N N . LEU A 1 181 ? 23.486 -4.482 -27.238 1.00 94.75 181 LEU A N 1
ATOM 1424 C CA . LEU A 1 181 ? 24.000 -4.318 -25.882 1.00 94.75 181 LEU A CA 1
ATOM 1425 C C . LEU A 1 181 ? 23.141 -5.161 -24.931 1.00 94.75 181 LEU A C 1
ATOM 1427 O O . LEU A 1 181 ? 21.978 -5.414 -25.247 1.00 94.75 181 LEU A O 1
ATOM 1431 N N . PRO A 1 182 ? 23.667 -5.604 -23.776 1.00 96.69 182 PRO A N 1
ATOM 1432 C CA . PRO A 1 182 ? 22.868 -6.374 -22.839 1.00 96.69 182 PRO A CA 1
ATOM 1433 C C . PRO A 1 182 ? 21.711 -5.552 -22.301 1.00 96.69 182 PRO A C 1
ATOM 1435 O O . PRO A 1 182 ? 21.889 -4.436 -21.803 1.00 96.69 182 PRO A O 1
ATOM 1438 N N . LEU A 1 183 ? 20.537 -6.161 -22.360 1.00 95.44 183 LEU A N 1
ATOM 1439 C CA . LEU A 1 183 ? 19.320 -5.641 -21.772 1.00 95.44 183 LEU A CA 1
ATOM 1440 C C . LEU A 1 183 ? 19.218 -6.088 -20.313 1.00 95.44 183 LEU A C 1
ATOM 1442 O O . LEU A 1 183 ? 20.019 -6.879 -19.806 1.00 95.44 183 LEU A O 1
ATOM 1446 N N . ARG A 1 184 ? 18.188 -5.598 -19.624 1.00 94.56 184 ARG A N 1
ATOM 1447 C CA . ARG A 1 184 ? 17.925 -5.884 -18.209 1.00 94.56 184 ARG A CA 1
ATOM 1448 C C . ARG A 1 184 ? 18.041 -7.371 -17.870 1.00 94.56 184 ARG A C 1
ATOM 1450 O O . ARG A 1 184 ? 18.762 -7.738 -16.949 1.00 94.56 184 ARG A O 1
ATOM 1457 N N . THR A 1 185 ? 17.348 -8.229 -18.620 1.00 93.75 185 THR A N 1
ATOM 1458 C CA . THR A 1 185 ? 17.317 -9.677 -18.346 1.00 93.75 185 THR A CA 1
ATOM 1459 C C . THR A 1 185 ? 18.692 -10.331 -18.552 1.00 93.75 185 THR A C 1
ATOM 1461 O O . THR A 1 185 ? 19.050 -11.237 -17.806 1.00 93.75 185 THR A O 1
ATOM 1464 N N . ASP A 1 186 ? 19.509 -9.840 -19.491 1.00 96.19 186 ASP A N 1
ATOM 1465 C CA . ASP A 1 186 ? 20.872 -10.351 -19.708 1.00 96.19 186 ASP A CA 1
ATOM 1466 C C . ASP A 1 186 ? 21.766 -10.071 -18.507 1.00 96.19 186 ASP A C 1
ATOM 1468 O O . ASP A 1 186 ? 22.505 -10.946 -18.064 1.00 96.19 186 ASP A O 1
ATOM 1472 N N . TRP A 1 187 ? 21.664 -8.866 -17.942 1.00 97.31 187 TRP A N 1
ATOM 1473 C CA . TRP A 1 187 ? 22.380 -8.510 -16.724 1.00 97.31 187 TRP A CA 1
ATOM 1474 C C . TRP A 1 187 ? 21.936 -9.336 -15.521 1.00 97.31 187 TRP A C 1
ATOM 1476 O O . TRP A 1 187 ? 22.778 -9.815 -14.762 1.00 97.31 187 TRP A O 1
ATOM 1486 N N . LEU A 1 188 ? 20.626 -9.500 -15.346 1.00 95.88 188 LEU A N 1
ATOM 1487 C CA . LEU A 1 188 ? 20.057 -10.260 -14.238 1.00 95.88 188 LEU A CA 1
ATOM 1488 C C . LEU A 1 188 ? 20.518 -11.727 -14.270 1.00 95.88 188 LEU A C 1
ATOM 1490 O O . LEU A 1 188 ? 21.054 -12.227 -13.278 1.00 95.88 188 LEU A O 1
ATOM 1494 N N . ASP A 1 189 ? 20.392 -12.385 -15.424 1.00 95.62 189 ASP A N 1
ATOM 1495 C CA . ASP A 1 189 ? 20.821 -13.774 -15.613 1.00 95.62 189 ASP A CA 1
ATOM 1496 C C . ASP A 1 189 ? 22.341 -13.924 -15.500 1.00 95.62 189 ASP A C 1
ATOM 1498 O O . ASP A 1 189 ? 22.831 -14.886 -14.903 1.00 95.62 189 ASP A O 1
ATOM 1502 N N . ALA A 1 190 ? 23.102 -12.956 -16.021 1.00 97.31 190 ALA A N 1
ATOM 1503 C CA . ALA A 1 190 ? 24.552 -12.971 -15.930 1.00 97.31 190 ALA A CA 1
ATOM 1504 C C . ALA A 1 190 ? 25.042 -12.894 -14.482 1.00 97.31 190 ALA A C 1
ATOM 1506 O O . ALA A 1 190 ? 25.910 -13.672 -14.084 1.00 97.31 190 ALA A O 1
ATOM 1507 N N . ILE A 1 191 ? 24.469 -11.984 -13.686 1.00 96.94 191 ILE A N 1
ATOM 1508 C CA . ILE A 1 191 ? 24.797 -11.831 -12.266 1.00 96.94 191 ILE A CA 1
ATOM 1509 C C . ILE A 1 191 ? 24.404 -13.097 -11.503 1.00 96.94 191 ILE A C 1
ATOM 1511 O O . ILE A 1 191 ? 25.231 -13.630 -10.763 1.00 96.94 191 ILE A O 1
ATOM 1515 N N . ALA A 1 192 ? 23.190 -13.618 -11.711 1.00 95.75 192 ALA A N 1
ATOM 1516 C CA . ALA A 1 192 ? 22.753 -14.857 -11.071 1.00 95.75 192 ALA A CA 1
ATOM 1517 C C . ALA A 1 192 ? 23.706 -16.021 -11.393 1.00 95.75 192 ALA A C 1
ATOM 1519 O O . ALA A 1 192 ? 24.217 -16.667 -10.480 1.00 95.75 192 ALA A O 1
ATOM 1520 N N . GLY A 1 193 ? 24.018 -16.234 -12.674 1.00 94.56 193 GLY A N 1
ATOM 1521 C CA . GLY A 1 193 ? 24.873 -17.333 -13.124 1.00 94.56 193 GLY A CA 1
ATOM 1522 C C . GLY A 1 193 ? 26.357 -17.186 -12.770 1.00 94.56 193 GLY A C 1
ATOM 1523 O O . GLY A 1 193 ? 27.072 -18.184 -12.737 1.00 94.56 193 GLY A O 1
ATOM 1524 N N . SER A 1 194 ? 26.848 -15.970 -12.512 1.00 95.31 194 SER A N 1
ATOM 1525 C CA . SER A 1 194 ? 28.247 -15.747 -12.119 1.00 95.31 194 SER A CA 1
ATOM 1526 C C . SER A 1 194 ? 28.467 -15.756 -10.606 1.00 95.31 194 SER A C 1
ATOM 1528 O O . SER A 1 194 ? 29.547 -16.145 -10.161 1.00 95.31 194 SER A O 1
ATOM 1530 N N . LEU A 1 195 ? 27.484 -15.325 -9.811 1.00 94.81 195 LEU A N 1
ATOM 1531 C CA . LEU A 1 195 ? 27.649 -15.181 -8.360 1.00 94.81 195 LEU A CA 1
ATOM 1532 C C . LEU A 1 195 ? 27.122 -16.385 -7.576 1.00 94.81 195 LEU A C 1
ATOM 1534 O O . LEU A 1 195 ? 27.669 -16.702 -6.519 1.00 94.81 195 LEU A O 1
ATOM 1538 N N . ILE A 1 196 ? 26.089 -17.060 -8.078 1.00 93.69 196 ILE A N 1
ATOM 1539 C CA . ILE A 1 196 ? 25.435 -18.161 -7.371 1.00 93.69 196 ILE A CA 1
ATOM 1540 C C . ILE A 1 196 ? 26.031 -19.476 -7.865 1.00 93.69 196 ILE A C 1
ATOM 1542 O O . ILE A 1 196 ? 25.868 -19.866 -9.017 1.00 93.69 196 ILE A O 1
ATOM 1546 N N . LYS A 1 197 ? 26.776 -20.146 -6.981 1.00 87.31 197 LYS A N 1
ATOM 1547 C CA . LYS A 1 197 ? 27.524 -21.381 -7.292 1.00 87.31 197 LYS A CA 1
ATOM 1548 C C . LYS A 1 197 ? 26.781 -22.652 -6.881 1.00 87.31 197 LYS A C 1
ATOM 1550 O O . LYS A 1 197 ? 27.218 -23.750 -7.214 1.00 87.31 197 LYS A O 1
ATOM 1555 N N . GLU A 1 198 ? 25.693 -22.495 -6.139 1.00 87.75 198 GLU A N 1
ATOM 1556 C CA . GLU A 1 198 ? 24.865 -23.575 -5.613 1.00 87.75 198 GLU A CA 1
ATOM 1557 C C . GLU A 1 198 ? 23.529 -23.647 -6.361 1.00 87.75 198 GLU A C 1
ATOM 1559 O O . GLU A 1 198 ? 23.180 -22.758 -7.140 1.00 87.75 198 GLU A O 1
ATOM 1564 N N . ALA A 1 199 ? 22.781 -24.730 -6.149 1.00 88.56 199 ALA A N 1
ATOM 1565 C CA . ALA A 1 199 ? 21.447 -24.862 -6.719 1.00 88.56 199 ALA A CA 1
ATOM 1566 C C . ALA A 1 199 ? 20.490 -23.841 -6.085 1.00 88.56 199 ALA A C 1
ATOM 1568 O O . ALA A 1 199 ? 20.475 -23.663 -4.869 1.00 88.56 199 ALA A O 1
ATOM 1569 N N . LEU A 1 200 ? 19.665 -23.198 -6.913 1.00 91.75 200 LEU A N 1
ATOM 1570 C CA . LEU A 1 200 ? 18.620 -22.299 -6.435 1.00 91.75 200 LEU A CA 1
ATOM 1571 C C . LEU A 1 200 ? 17.496 -23.096 -5.763 1.00 91.75 200 LEU A C 1
ATOM 1573 O O . LEU A 1 200 ? 16.970 -24.045 -6.342 1.00 91.75 200 LEU A O 1
ATOM 1577 N N . ASN A 1 201 ? 17.082 -22.656 -4.575 1.00 91.00 201 ASN A N 1
ATOM 1578 C CA . ASN A 1 201 ? 15.938 -23.226 -3.851 1.00 91.00 201 ASN A CA 1
ATOM 1579 C C . ASN A 1 201 ? 14.592 -22.621 -4.284 1.00 91.00 201 ASN A C 1
ATOM 1581 O O . ASN A 1 201 ? 13.535 -23.101 -3.886 1.00 91.00 201 ASN A O 1
ATOM 1585 N N . ALA A 1 202 ? 14.630 -21.572 -5.106 1.00 92.31 202 ALA A N 1
ATOM 1586 C CA . ALA A 1 202 ? 13.468 -20.871 -5.629 1.00 92.31 202 ALA A CA 1
ATOM 1587 C C . ALA A 1 202 ? 13.711 -20.438 -7.087 1.00 92.31 202 ALA A C 1
ATOM 1589 O O . ALA A 1 202 ? 14.862 -20.234 -7.484 1.00 92.31 202 ALA A O 1
ATOM 1590 N N . PRO A 1 203 ? 12.653 -20.276 -7.899 1.00 91.62 203 PRO A N 1
ATOM 1591 C CA . PRO A 1 203 ? 12.784 -19.734 -9.247 1.00 91.62 203 PRO A CA 1
ATOM 1592 C C . PRO A 1 203 ? 13.320 -18.294 -9.227 1.00 91.62 203 PRO A C 1
ATOM 1594 O O . PRO A 1 203 ? 13.103 -17.548 -8.270 1.00 91.62 203 PRO A O 1
ATOM 1597 N N . LEU A 1 204 ? 13.991 -17.886 -10.311 1.00 92.56 204 LEU A N 1
ATOM 1598 C CA . LEU A 1 204 ? 14.494 -16.517 -10.468 1.00 92.56 204 LEU A CA 1
ATOM 1599 C C . LEU A 1 204 ? 13.337 -15.511 -10.329 1.00 92.56 204 LEU A C 1
ATOM 1601 O O . LEU A 1 204 ? 12.314 -15.701 -10.992 1.00 92.56 204 LEU A O 1
ATOM 1605 N N . PRO A 1 205 ? 13.468 -14.430 -9.537 1.00 89.69 205 PRO A N 1
ATOM 1606 C CA . PRO A 1 205 ? 12.355 -13.511 -9.283 1.00 89.69 205 PRO A CA 1
ATOM 1607 C C . PRO A 1 205 ? 11.763 -12.871 -10.543 1.00 89.69 205 PRO A C 1
ATOM 1609 O O . PRO A 1 205 ? 10.570 -12.617 -10.600 1.00 89.69 205 PRO A O 1
ATOM 1612 N N . TRP A 1 206 ? 12.574 -12.655 -11.581 1.00 88.81 206 TRP A N 1
ATOM 1613 C CA . TRP A 1 206 ? 12.126 -12.105 -12.865 1.00 88.81 206 TRP A CA 1
ATOM 1614 C C . TRP A 1 206 ? 11.572 -13.156 -13.838 1.00 88.81 206 TRP A C 1
ATOM 1616 O O . TRP A 1 206 ? 11.305 -12.816 -14.984 1.00 88.81 206 TRP A O 1
ATOM 1626 N N . SER A 1 207 ? 11.406 -14.418 -13.425 1.00 88.62 207 SER A N 1
ATOM 1627 C CA . SER A 1 207 ? 10.820 -15.483 -14.262 1.00 88.62 207 SER A CA 1
ATOM 1628 C C . SER A 1 207 ? 9.313 -15.674 -14.056 1.00 88.62 207 SER A C 1
ATOM 1630 O O . SER A 1 207 ? 8.668 -16.361 -14.843 1.00 88.62 207 SER A O 1
ATOM 1632 N N . TYR A 1 208 ? 8.728 -15.048 -13.033 1.00 83.00 208 TYR A N 1
ATOM 1633 C CA . TYR A 1 208 ? 7.300 -15.108 -12.724 1.00 83.00 208 TYR A CA 1
ATOM 1634 C C . TYR A 1 208 ? 6.788 -13.741 -12.261 1.00 83.00 208 TYR A C 1
ATOM 1636 O O . TYR A 1 208 ? 7.563 -12.839 -11.957 1.00 83.00 208 TYR A O 1
ATOM 1644 N N . ARG A 1 209 ? 5.461 -13.582 -12.213 1.00 76.44 209 ARG A N 1
ATOM 1645 C CA . ARG A 1 209 ? 4.809 -12.405 -11.625 1.00 76.44 209 ARG A CA 1
ATOM 1646 C C . ARG A 1 209 ? 4.236 -12.762 -10.261 1.00 76.44 209 ARG A C 1
ATOM 1648 O O . ARG A 1 209 ? 3.578 -13.792 -10.130 1.00 76.44 209 ARG A O 1
ATOM 1655 N N . GLY A 1 210 ? 4.448 -11.899 -9.273 1.00 73.31 210 GLY A N 1
ATOM 1656 C CA . GLY A 1 210 ? 3.909 -12.062 -7.926 1.00 73.31 210 GLY A CA 1
ATOM 1657 C C . GLY A 1 210 ? 4.942 -11.806 -6.837 1.00 73.31 210 GLY A C 1
ATOM 1658 O O . GLY A 1 210 ? 6.050 -11.347 -7.104 1.00 73.31 210 GLY A O 1
ATOM 1659 N N . VAL A 1 211 ? 4.543 -12.099 -5.600 1.00 78.31 211 VAL A N 1
ATOM 1660 C CA . VAL A 1 211 ? 5.385 -11.921 -4.414 1.00 78.31 211 VAL A CA 1
ATOM 1661 C C . VAL A 1 211 ? 6.603 -12.836 -4.499 1.00 78.31 211 VAL A C 1
ATOM 1663 O O . VAL A 1 211 ? 6.488 -14.008 -4.858 1.00 78.31 211 VAL A O 1
ATOM 1666 N N . ILE A 1 212 ? 7.765 -12.290 -4.147 1.00 84.81 212 ILE A N 1
ATOM 1667 C CA . ILE A 1 212 ? 9.034 -13.016 -4.155 1.00 84.81 212 ILE A CA 1
ATOM 1668 C C . ILE A 1 212 ? 8.964 -14.207 -3.193 1.00 84.81 212 ILE A C 1
ATOM 1670 O O . ILE A 1 212 ? 8.550 -14.070 -2.040 1.00 84.81 212 ILE A O 1
ATOM 1674 N N . HIS A 1 213 ? 9.398 -15.374 -3.668 1.00 89.56 213 HIS A N 1
ATOM 1675 C CA . HIS A 1 213 ? 9.421 -16.598 -2.875 1.00 89.56 213 HIS A CA 1
ATOM 1676 C C . HIS A 1 213 ? 10.300 -16.436 -1.614 1.00 89.56 213 HIS A C 1
ATOM 1678 O O . HIS A 1 213 ? 11.419 -15.928 -1.739 1.00 89.56 213 HIS A O 1
ATOM 1684 N N . PRO A 1 214 ? 9.868 -16.900 -0.423 1.00 89.94 214 PRO A N 1
ATOM 1685 C CA . PRO A 1 214 ? 10.636 -16.754 0.821 1.00 89.94 214 PRO A CA 1
ATOM 1686 C C . PRO A 1 214 ? 12.052 -17.343 0.760 1.00 89.94 214 PRO A C 1
ATOM 1688 O O . PRO A 1 214 ? 12.979 -16.767 1.318 1.00 89.94 214 PRO A O 1
ATOM 1691 N N . ASP A 1 215 ? 12.225 -18.444 0.023 1.00 93.38 215 ASP A N 1
ATOM 1692 C CA . ASP A 1 215 ? 13.515 -19.139 -0.138 1.00 93.38 215 ASP A CA 1
ATOM 1693 C C . ASP A 1 215 ? 14.406 -18.559 -1.259 1.00 93.38 215 ASP A C 1
ATOM 1695 O O . ASP A 1 215 ? 15.315 -19.228 -1.755 1.00 93.38 215 ASP A O 1
ATOM 1699 N N . THR A 1 216 ? 14.134 -17.329 -1.710 1.00 93.88 216 THR A N 1
ATOM 1700 C CA . THR A 1 216 ? 14.954 -16.648 -2.725 1.00 93.88 216 THR A CA 1
ATOM 1701 C C . THR A 1 216 ? 16.345 -16.331 -2.175 1.00 93.88 216 THR A C 1
ATOM 1703 O O . THR A 1 216 ? 16.484 -15.802 -1.073 1.00 93.88 216 THR A O 1
ATOM 1706 N N . ASP A 1 217 ? 17.382 -16.614 -2.970 1.00 95.12 217 ASP A N 1
ATOM 1707 C CA . ASP A 1 217 ? 18.776 -16.385 -2.583 1.00 95.12 217 ASP A CA 1
ATOM 1708 C C . ASP A 1 217 ? 19.036 -14.908 -2.184 1.00 95.12 217 ASP A C 1
ATOM 1710 O O . ASP A 1 217 ? 18.585 -13.992 -2.887 1.00 95.12 217 ASP A O 1
ATOM 1714 N N . PRO A 1 218 ? 19.783 -14.634 -1.094 1.00 95.00 218 PRO A N 1
ATOM 1715 C CA . PRO A 1 218 ? 20.066 -13.272 -0.633 1.00 95.00 218 PRO A CA 1
ATOM 1716 C C . PRO A 1 218 ? 20.724 -12.348 -1.672 1.00 95.00 218 PRO A C 1
ATOM 1718 O O . PRO A 1 218 ? 20.506 -11.132 -1.639 1.00 95.00 218 PRO A O 1
ATOM 1721 N N . ILE A 1 219 ? 21.520 -12.890 -2.600 1.00 95.50 219 ILE A N 1
ATOM 1722 C CA . ILE A 1 219 ? 22.128 -12.130 -3.703 1.00 95.50 219 ILE A CA 1
ATOM 1723 C C . ILE A 1 219 ? 21.035 -11.655 -4.665 1.00 95.50 219 ILE A C 1
ATOM 1725 O O . ILE A 1 219 ? 21.035 -10.486 -5.056 1.00 95.50 219 ILE A O 1
ATOM 1729 N N . LEU A 1 220 ? 20.070 -12.520 -4.993 1.00 95.12 220 LEU A N 1
ATOM 1730 C CA . LEU A 1 220 ? 18.929 -12.174 -5.846 1.00 95.12 220 LEU A CA 1
ATOM 1731 C C . LEU A 1 220 ? 18.008 -11.161 -5.164 1.00 95.12 220 LEU A C 1
ATOM 1733 O O . LEU A 1 220 ? 17.586 -10.204 -5.808 1.00 95.12 220 LEU A O 1
ATOM 1737 N N . LEU A 1 221 ? 17.750 -11.315 -3.861 1.00 93.56 221 LEU A N 1
ATOM 1738 C CA . LEU A 1 221 ? 16.992 -10.330 -3.083 1.00 93.56 221 LEU A CA 1
ATOM 1739 C C . LEU A 1 221 ? 17.669 -8.957 -3.104 1.00 93.56 221 LEU A C 1
ATOM 1741 O O . LEU A 1 221 ? 17.007 -7.951 -3.342 1.00 93.56 221 LEU A O 1
ATOM 1745 N N . THR A 1 222 ? 18.991 -8.912 -2.921 1.00 94.75 222 THR A N 1
ATOM 1746 C CA . THR A 1 222 ? 19.761 -7.659 -2.980 1.00 94.75 222 THR A CA 1
ATOM 1747 C C . THR A 1 222 ? 19.701 -7.029 -4.373 1.00 94.75 222 THR A C 1
ATOM 1749 O O . THR A 1 222 ? 19.597 -5.808 -4.497 1.00 94.75 222 THR A O 1
ATOM 1752 N N . LEU A 1 223 ? 19.755 -7.849 -5.426 1.00 95.00 223 LEU A N 1
ATOM 1753 C CA . LEU A 1 223 ? 19.654 -7.405 -6.815 1.00 95.00 223 LEU A CA 1
ATOM 1754 C C . LEU A 1 223 ? 18.287 -6.790 -7.119 1.00 95.00 223 LEU A C 1
ATOM 1756 O O . LEU A 1 223 ? 18.229 -5.665 -7.614 1.00 95.00 223 LEU A O 1
ATOM 1760 N N . ILE A 1 224 ? 17.206 -7.488 -6.768 1.00 92.50 224 ILE A N 1
ATOM 1761 C CA . ILE A 1 224 ? 15.844 -6.985 -6.949 1.00 92.50 224 ILE A CA 1
ATOM 1762 C C . ILE A 1 224 ? 15.604 -5.729 -6.113 1.00 92.50 224 ILE A C 1
ATOM 1764 O O . ILE A 1 224 ? 15.143 -4.736 -6.659 1.00 92.50 224 ILE A O 1
ATOM 1768 N N . ASP A 1 225 ? 15.974 -5.718 -4.830 1.00 90.88 225 ASP A N 1
ATOM 1769 C CA . ASP A 1 225 ? 15.780 -4.550 -3.960 1.00 90.88 225 ASP A CA 1
ATOM 1770 C C . ASP A 1 225 ? 16.522 -3.310 -4.482 1.00 90.88 225 ASP A C 1
ATOM 1772 O O . ASP A 1 225 ? 15.982 -2.204 -4.486 1.00 90.88 225 ASP A O 1
ATOM 1776 N N . THR A 1 226 ? 17.739 -3.501 -5.001 1.00 93.38 226 THR A N 1
ATOM 1777 C CA . THR A 1 226 ? 18.526 -2.421 -5.612 1.00 93.38 226 THR A CA 1
ATOM 1778 C C . THR A 1 226 ? 17.833 -1.839 -6.841 1.00 93.38 226 THR A C 1
ATOM 1780 O O . THR A 1 226 ? 17.856 -0.626 -7.041 1.00 93.38 226 THR A O 1
ATOM 1783 N N . LEU A 1 227 ? 17.236 -2.696 -7.666 1.00 93.44 227 LEU A N 1
ATOM 1784 C CA . LEU A 1 227 ? 16.574 -2.305 -8.906 1.00 93.44 227 LEU A CA 1
ATOM 1785 C C . LEU A 1 227 ? 15.147 -1.776 -8.700 1.00 93.44 227 LEU A C 1
ATOM 1787 O O . LEU A 1 227 ? 14.674 -0.975 -9.509 1.00 93.44 227 LEU A O 1
ATOM 1791 N N . ALA A 1 228 ? 14.491 -2.188 -7.616 1.00 89.19 228 ALA A N 1
ATOM 1792 C CA . ALA A 1 228 ? 13.217 -1.649 -7.153 1.00 89.19 228 ALA A CA 1
ATOM 1793 C C . ALA A 1 228 ? 13.367 -0.219 -6.613 1.00 89.19 228 ALA A C 1
ATOM 1795 O O . ALA A 1 228 ? 12.425 0.562 -6.693 1.00 89.19 228 ALA A O 1
ATOM 1796 N N . GLY A 1 229 ? 14.548 0.127 -6.091 1.00 88.50 229 GLY A N 1
ATOM 1797 C CA . GLY A 1 229 ? 14.905 1.487 -5.699 1.00 88.50 229 GLY A CA 1
ATOM 1798 C C . GLY A 1 229 ? 14.307 1.965 -4.383 1.00 88.50 229 GLY A C 1
ATOM 1799 O O . GLY A 1 229 ? 13.608 1.246 -3.673 1.00 88.50 229 GLY A O 1
ATOM 1800 N N . ASP A 1 230 ? 14.623 3.203 -4.027 1.00 85.38 230 ASP A N 1
ATOM 1801 C CA . ASP A 1 230 ? 14.110 3.899 -2.846 1.00 85.38 230 ASP A CA 1
ATOM 1802 C C . ASP A 1 230 ? 13.631 5.320 -3.173 1.00 85.38 230 ASP A C 1
ATOM 1804 O O . ASP A 1 230 ? 13.298 6.086 -2.272 1.00 85.38 230 ASP A O 1
ATOM 1808 N N . G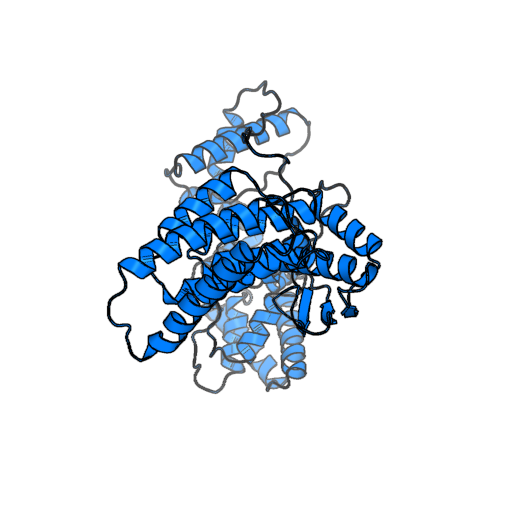LY A 1 231 ? 13.539 5.674 -4.456 1.00 84.88 231 GLY A N 1
ATOM 1809 C CA . GLY A 1 231 ? 13.005 6.947 -4.906 1.00 84.88 231 GLY A CA 1
ATOM 1810 C C . GLY A 1 231 ? 11.500 7.080 -4.673 1.00 84.88 231 GLY A C 1
ATOM 1811 O O . GLY A 1 231 ? 10.754 6.109 -4.500 1.00 84.88 231 GLY A O 1
ATOM 1812 N N . PHE A 1 232 ? 11.041 8.331 -4.679 1.00 83.75 232 PHE A N 1
ATOM 1813 C CA . PHE A 1 232 ? 9.635 8.676 -4.508 1.00 83.75 232 PHE A CA 1
ATOM 1814 C C . PHE A 1 232 ? 9.224 9.783 -5.477 1.00 83.75 232 PHE A C 1
ATOM 1816 O O . PHE A 1 232 ? 9.929 10.790 -5.620 1.00 83.75 232 PHE A O 1
ATOM 1823 N N . GLY A 1 233 ? 8.077 9.596 -6.131 1.00 84.31 233 GLY A N 1
ATOM 1824 C CA . GLY A 1 233 ? 7.511 10.566 -7.060 1.00 84.31 233 GLY A CA 1
ATOM 1825 C C . GLY A 1 233 ? 7.239 11.913 -6.390 1.00 84.31 233 GLY A C 1
ATOM 1826 O O . GLY A 1 233 ? 6.848 11.989 -5.226 1.00 84.31 233 GLY A O 1
ATOM 1827 N N . LYS A 1 234 ? 7.434 13.001 -7.136 1.00 84.25 234 LYS A N 1
ATOM 1828 C CA . LYS A 1 234 ? 7.168 14.364 -6.663 1.00 84.25 234 LYS A CA 1
ATOM 1829 C C . LYS A 1 234 ? 6.082 14.990 -7.516 1.00 84.25 234 LYS A C 1
ATOM 1831 O O . LYS A 1 234 ? 6.188 15.011 -8.739 1.00 84.25 234 LYS A O 1
ATOM 1836 N N . LEU A 1 235 ? 5.056 15.513 -6.858 1.00 85.81 235 LEU A N 1
ATOM 1837 C CA . LEU A 1 235 ? 4.029 16.308 -7.517 1.00 85.81 235 LEU A CA 1
ATOM 1838 C C . LEU A 1 235 ? 4.516 17.750 -7.682 1.00 85.81 235 LEU A C 1
ATOM 1840 O O . LEU A 1 235 ? 5.296 18.251 -6.868 1.00 85.81 235 LEU A O 1
ATOM 1844 N N . ALA A 1 236 ? 4.036 18.429 -8.723 1.00 88.50 236 ALA A N 1
ATOM 1845 C CA . ALA A 1 236 ? 4.262 19.863 -8.863 1.00 88.50 236 ALA A CA 1
ATOM 1846 C C . ALA A 1 236 ? 3.611 20.609 -7.677 1.00 88.50 236 ALA A C 1
ATOM 1848 O O . ALA A 1 236 ? 2.524 20.203 -7.256 1.00 88.50 236 ALA A O 1
ATOM 1849 N N . PRO A 1 237 ? 4.200 21.708 -7.163 1.00 84.75 237 PRO A N 1
ATOM 1850 C CA . PRO A 1 237 ? 3.694 22.390 -5.966 1.00 84.75 237 PRO A CA 1
ATOM 1851 C C . PRO A 1 237 ? 2.234 22.863 -6.041 1.00 84.75 237 PRO A C 1
ATOM 1853 O O . PRO A 1 237 ? 1.578 22.982 -5.014 1.00 84.75 237 PRO A O 1
ATOM 1856 N N . SER A 1 238 ? 1.719 23.135 -7.244 1.00 87.88 238 SER A N 1
ATOM 1857 C CA . SER A 1 238 ? 0.337 23.573 -7.485 1.00 87.88 238 SER A CA 1
ATOM 1858 C C . SER A 1 238 ? -0.658 22.426 -7.697 1.00 87.88 238 SER A C 1
ATOM 1860 O O . SER A 1 238 ? -1.831 22.688 -7.957 1.00 87.88 238 SER A O 1
ATOM 1862 N N . THR A 1 239 ? -0.212 21.168 -7.621 1.00 88.12 239 THR A N 1
ATOM 1863 C CA . THR A 1 239 ? -1.088 20.004 -7.805 1.00 88.12 239 THR A CA 1
ATOM 1864 C C . THR A 1 239 ? -2.080 19.939 -6.643 1.00 88.12 239 THR A C 1
ATOM 1866 O O . THR A 1 239 ? -1.636 19.866 -5.495 1.00 88.12 239 THR A O 1
ATOM 1869 N N . PRO A 1 240 ? -3.402 19.942 -6.898 1.00 86.88 240 PRO A N 1
ATOM 1870 C CA . PRO A 1 240 ? -4.388 19.761 -5.842 1.00 86.88 240 PRO A CA 1
ATOM 1871 C C . PRO A 1 240 ? -4.148 18.447 -5.094 1.00 86.88 240 PRO A C 1
ATOM 1873 O O . PRO A 1 240 ? -3.901 17.410 -5.710 1.00 86.88 240 PRO A O 1
ATOM 1876 N N . GLN A 1 241 ? -4.243 18.497 -3.770 1.00 85.56 241 GLN A N 1
ATOM 1877 C CA . GLN A 1 241 ? -4.134 17.336 -2.890 1.00 85.56 241 GLN A CA 1
ATOM 1878 C C . GLN A 1 241 ? -5.435 17.160 -2.107 1.00 85.56 241 GLN A C 1
ATOM 1880 O O . GLN A 1 241 ? -6.145 18.150 -1.887 1.00 85.56 241 GLN A O 1
ATOM 1885 N N . PRO A 1 242 ? -5.758 15.929 -1.674 1.00 89.81 242 PRO A N 1
ATOM 1886 C CA . PRO A 1 242 ? -6.872 15.737 -0.765 1.00 89.81 242 PRO A CA 1
ATOM 1887 C C . PRO A 1 242 ? -6.622 16.482 0.558 1.00 89.81 242 PRO A C 1
ATOM 1889 O O . PRO A 1 242 ? -5.475 16.775 0.906 1.00 89.81 242 PRO A O 1
ATOM 1892 N N . PRO A 1 243 ? -7.682 16.789 1.320 1.00 90.31 243 PRO A N 1
ATOM 1893 C CA . PRO A 1 243 ? -7.561 17.523 2.580 1.00 90.31 243 PRO A CA 1
ATOM 1894 C C . PRO A 1 243 ? -6.858 16.733 3.702 1.00 90.31 243 PRO A C 1
ATOM 1896 O O . PRO A 1 243 ? -6.150 17.343 4.506 1.00 90.31 243 PRO A O 1
ATOM 1899 N N . LEU A 1 244 ? -6.978 15.399 3.729 1.00 93.75 244 LEU A N 1
ATOM 1900 C CA . LEU A 1 244 ? -6.511 14.562 4.844 1.00 93.75 244 LEU A CA 1
ATOM 1901 C C . LEU A 1 244 ? -5.010 14.712 5.186 1.00 93.75 244 LEU A C 1
ATOM 1903 O O . LEU A 1 244 ? -4.706 14.904 6.362 1.00 93.75 244 LEU A O 1
ATOM 1907 N N . PRO A 1 245 ? -4.045 14.694 4.237 1.00 92.38 245 PRO A N 1
ATOM 1908 C CA . PRO A 1 245 ? -2.632 14.921 4.564 1.00 92.38 245 PRO A CA 1
ATOM 1909 C C . PRO A 1 245 ? -2.366 16.237 5.313 1.00 92.38 245 PRO A C 1
ATOM 1911 O O . PRO A 1 245 ? -1.510 16.295 6.202 1.00 92.38 245 PRO A O 1
ATOM 1914 N N . LYS A 1 246 ? -3.103 17.300 4.965 1.00 92.06 246 LYS A N 1
ATOM 1915 C CA . LYS A 1 246 ? -2.993 18.597 5.636 1.00 92.06 246 LYS A CA 1
ATOM 1916 C C . LYS A 1 246 ? -3.591 18.536 7.039 1.00 92.06 246 LYS A C 1
ATOM 1918 O O . LYS A 1 246 ? -2.954 19.014 7.971 1.00 92.06 246 LYS A O 1
ATOM 1923 N N . ASP A 1 247 ? -4.763 17.924 7.185 1.00 96.12 247 ASP A N 1
ATOM 1924 C CA . ASP A 1 247 ? -5.419 17.742 8.483 1.00 96.12 247 ASP A CA 1
ATOM 1925 C C . ASP A 1 247 ? -4.545 16.936 9.457 1.00 96.12 247 ASP A C 1
ATOM 1927 O O . ASP A 1 247 ? -4.303 17.372 10.578 1.00 96.12 247 ASP A O 1
ATOM 1931 N N . VAL A 1 248 ? -3.938 15.838 8.991 1.00 96.88 248 VAL A N 1
ATOM 1932 C CA . VAL A 1 248 ? -2.982 15.045 9.782 1.00 96.88 248 VAL A CA 1
ATOM 1933 C C . VAL A 1 248 ? -1.781 15.877 10.225 1.00 96.88 248 VAL A C 1
ATOM 1935 O O . VAL A 1 248 ? -1.349 15.767 11.370 1.00 96.88 248 VAL A O 1
ATOM 1938 N N . THR A 1 249 ? -1.248 16.733 9.350 1.00 95.44 249 THR A N 1
ATOM 1939 C CA . THR A 1 249 ? -0.148 17.637 9.722 1.00 95.44 249 THR A CA 1
ATOM 1940 C C . THR A 1 249 ? -0.580 18.580 10.847 1.00 95.44 249 THR A C 1
ATOM 1942 O O . THR A 1 249 ? 0.131 18.704 11.843 1.00 95.44 249 THR A O 1
ATOM 1945 N N . CYS A 1 250 ? -1.773 19.170 10.738 1.00 96.81 250 CYS A N 1
ATOM 1946 C CA . CYS A 1 250 ? -2.330 20.033 11.777 1.00 96.81 250 CYS A CA 1
ATOM 1947 C C . CYS A 1 250 ? -2.580 19.285 13.099 1.00 96.81 250 CYS A C 1
ATOM 1949 O O . CYS A 1 250 ? -2.280 19.826 14.159 1.00 96.81 250 CYS A O 1
ATOM 1951 N N . GLU A 1 251 ? -3.076 18.045 13.067 1.00 97.56 251 GLU A N 1
ATOM 1952 C CA . GLU A 1 251 ? -3.305 17.231 14.269 1.00 97.56 251 GLU A CA 1
ATOM 1953 C C . GLU A 1 251 ? -1.998 16.837 14.973 1.00 97.56 251 GLU A C 1
ATOM 1955 O O . GLU A 1 251 ? -1.911 16.888 16.206 1.00 97.56 251 GLU A O 1
ATOM 1960 N N . LEU A 1 252 ? -0.955 16.500 14.209 1.00 96.88 252 LEU A N 1
ATOM 1961 C CA . LEU A 1 252 ? 0.379 16.223 14.751 1.00 96.88 252 LEU A CA 1
ATOM 1962 C C . LEU A 1 252 ? 0.990 17.476 15.395 1.00 96.88 252 LEU A C 1
ATOM 1964 O O . LEU A 1 252 ? 1.523 17.401 16.501 1.00 96.88 252 LEU A O 1
ATOM 1968 N N . GLU A 1 253 ? 0.859 18.641 14.754 1.00 96.88 253 GLU A N 1
ATOM 1969 C CA . GLU A 1 253 ? 1.305 19.926 15.308 1.00 96.88 253 GLU A CA 1
ATOM 1970 C C . GLU A 1 253 ? 0.528 20.298 16.579 1.00 96.88 253 GLU A C 1
ATOM 1972 O O . GLU A 1 253 ? 1.134 20.642 17.597 1.00 96.88 253 GLU A O 1
ATOM 1977 N N . ARG A 1 254 ? -0.805 20.157 16.563 1.00 97.12 254 ARG A N 1
ATOM 1978 C CA . ARG A 1 254 ? -1.697 20.419 17.707 1.00 97.12 254 ARG A CA 1
ATOM 1979 C C . ARG A 1 254 ? -1.337 19.573 18.928 1.00 97.12 254 ARG A C 1
ATOM 1981 O O . ARG A 1 254 ? -1.460 20.040 20.058 1.00 97.12 254 ARG A O 1
ATOM 1988 N N . THR A 1 255 ? -0.907 18.334 18.707 1.00 96.62 255 THR A N 1
ATOM 1989 C CA . THR A 1 255 ? -0.528 17.379 19.763 1.00 96.62 255 THR A CA 1
ATOM 1990 C C . THR A 1 255 ? 0.976 17.349 20.052 1.00 96.62 255 THR A C 1
ATOM 1992 O O . THR A 1 255 ? 1.434 16.536 20.860 1.00 96.62 255 THR A O 1
ATOM 1995 N N . ALA A 1 256 ? 1.748 18.250 19.431 1.00 96.31 256 ALA A N 1
ATOM 1996 C CA . ALA A 1 256 ? 3.202 18.336 19.543 1.00 96.31 256 ALA A CA 1
ATOM 1997 C C . ALA A 1 256 ? 3.931 17.008 19.244 1.00 96.31 256 ALA A C 1
ATOM 1999 O O . ALA A 1 256 ? 4.990 16.726 19.810 1.00 96.31 256 ALA A O 1
ATOM 2000 N N . ILE A 1 257 ? 3.375 16.183 18.351 1.00 96.19 257 ILE A N 1
ATOM 2001 C CA . ILE A 1 257 ? 4.006 14.949 17.881 1.00 96.19 257 ILE A CA 1
ATOM 2002 C C . ILE A 1 257 ? 4.933 15.288 16.713 1.00 96.19 257 ILE A C 1
ATOM 2004 O O . ILE A 1 257 ? 4.517 15.826 15.690 1.00 96.19 257 ILE A O 1
ATOM 2008 N N . SER A 1 258 ? 6.206 14.921 16.844 1.00 94.00 258 SER A N 1
ATOM 2009 C CA . SER A 1 258 ? 7.192 15.014 15.765 1.00 94.00 258 SER A CA 1
ATOM 2010 C C . SER A 1 258 ? 7.624 13.618 15.312 1.00 94.00 258 SER A C 1
ATOM 2012 O O . SER A 1 258 ? 7.614 12.668 16.092 1.00 94.00 258 SER A O 1
ATOM 2014 N N . LEU A 1 259 ? 7.976 13.482 14.030 1.00 92.06 259 LEU A N 1
ATOM 2015 C CA . LEU A 1 259 ? 8.463 12.229 13.445 1.00 92.06 259 LEU A CA 1
ATOM 2016 C C . LEU A 1 259 ? 9.818 12.467 12.765 1.00 92.06 259 LEU A C 1
ATOM 2018 O O . LEU A 1 259 ? 9.897 13.408 11.965 1.00 92.06 259 LEU A O 1
ATOM 2022 N N . PRO A 1 260 ? 10.831 11.601 12.973 1.00 95.12 260 PRO A N 1
ATOM 2023 C CA . PRO A 1 260 ? 10.802 10.358 13.760 1.00 95.12 260 PRO A CA 1
ATOM 2024 C C . PRO A 1 260 ? 10.963 10.590 15.274 1.00 95.12 260 PRO A C 1
ATOM 2026 O O . PRO A 1 260 ? 11.652 11.522 15.680 1.00 95.12 260 PRO A O 1
ATOM 2029 N N . ALA A 1 261 ? 10.367 9.725 16.099 1.00 95.75 261 ALA A N 1
ATOM 2030 C CA . ALA A 1 261 ? 10.466 9.786 17.561 1.00 95.75 261 ALA A CA 1
ATOM 2031 C C . ALA A 1 261 ? 10.116 8.439 18.217 1.00 95.75 261 ALA A C 1
ATOM 2033 O O . ALA A 1 261 ? 9.406 7.622 17.632 1.00 95.75 261 ALA A O 1
ATOM 2034 N N . GLU A 1 262 ? 10.569 8.234 19.453 1.00 96.38 262 GLU A N 1
ATOM 2035 C CA . GLU A 1 262 ? 10.006 7.231 20.363 1.00 96.38 262 GLU A CA 1
ATOM 2036 C C . GLU A 1 262 ? 9.281 7.973 21.488 1.00 96.38 262 GLU A C 1
ATOM 2038 O O . GLU A 1 262 ? 9.854 8.873 22.105 1.00 96.38 262 GLU A O 1
ATOM 2043 N N . LEU A 1 263 ? 8.005 7.653 21.703 1.00 95.31 263 LEU A N 1
ATOM 2044 C CA . LEU A 1 263 ? 7.143 8.349 22.654 1.00 95.31 263 LEU A CA 1
ATOM 2045 C C . LEU A 1 263 ? 6.628 7.382 23.715 1.00 95.31 263 LEU A C 1
ATOM 2047 O O . LEU A 1 263 ? 6.092 6.324 23.384 1.00 95.31 263 LEU A O 1
ATOM 2051 N N . THR A 1 264 ? 6.723 7.799 24.975 1.00 95.50 264 THR A N 1
ATOM 2052 C CA . THR A 1 264 ? 6.004 7.187 26.095 1.00 95.50 264 THR A CA 1
ATOM 2053 C C . THR A 1 264 ? 4.879 8.124 26.503 1.00 95.50 264 THR A C 1
ATOM 2055 O O . THR A 1 264 ? 5.121 9.271 26.882 1.00 95.50 264 THR A O 1
ATOM 2058 N N . LEU A 1 265 ? 3.647 7.642 26.401 1.00 94.19 265 LEU A N 1
ATOM 2059 C CA . LEU A 1 265 ? 2.429 8.398 26.678 1.00 94.19 265 LEU A CA 1
ATOM 2060 C C . LEU A 1 265 ? 1.730 7.797 27.892 1.00 94.19 265 LEU A C 1
ATOM 2062 O O . LEU A 1 265 ? 1.853 6.600 28.141 1.00 94.19 265 LEU A O 1
ATOM 2066 N N . ASN A 1 266 ? 0.919 8.594 28.586 1.00 92.31 266 ASN A N 1
ATOM 2067 C CA . ASN A 1 266 ? -0.066 8.066 29.524 1.00 92.31 266 ASN A CA 1
ATOM 2068 C C . ASN A 1 266 ? -1.445 8.655 29.213 1.00 92.31 266 ASN A C 1
ATOM 2070 O O . ASN A 1 266 ? -1.639 9.868 29.313 1.00 92.31 266 ASN A O 1
ATOM 2074 N N . ARG A 1 267 ? -2.398 7.794 28.844 1.00 89.94 267 ARG A N 1
ATOM 2075 C CA . ARG A 1 267 ? -3.757 8.189 28.434 1.00 89.94 267 ARG A CA 1
ATOM 2076 C C . ARG A 1 267 ? -4.637 8.710 29.571 1.00 89.94 267 ARG A C 1
ATOM 2078 O O . ARG A 1 267 ? -5.680 9.289 29.308 1.00 89.94 267 ARG A O 1
ATOM 2085 N N . PHE A 1 268 ? -4.225 8.544 30.826 1.00 88.62 268 PHE A N 1
ATOM 2086 C CA . PHE A 1 268 ? -4.914 9.153 31.967 1.00 88.62 268 PHE A CA 1
ATOM 2087 C C . PHE A 1 268 ? -4.571 10.639 32.138 1.00 88.62 268 PHE A C 1
ATOM 2089 O O . PHE A 1 268 ? -5.246 11.350 32.878 1.00 88.62 268 PHE A O 1
ATOM 2096 N N . ASN A 1 269 ? -3.559 11.134 31.417 1.00 91.00 269 ASN A N 1
ATOM 2097 C CA . ASN A 1 269 ? -3.241 12.555 31.345 1.00 91.00 269 ASN A CA 1
ATOM 2098 C C . ASN A 1 269 ? -3.886 13.168 30.088 1.00 91.00 269 ASN A C 1
ATOM 2100 O O . ASN A 1 269 ? -3.712 12.601 29.010 1.00 91.00 269 ASN A O 1
ATOM 2104 N N . PRO A 1 270 ? -4.518 14.358 30.149 1.00 90.62 270 PRO A N 1
ATOM 2105 C CA . PRO A 1 270 ? -5.209 14.950 28.993 1.00 90.62 270 PRO A CA 1
ATOM 2106 C C . PRO A 1 270 ? -4.342 15.109 27.732 1.00 90.62 270 PRO A C 1
ATOM 2108 O O . PRO A 1 270 ? -4.782 14.803 26.626 1.00 90.62 270 PRO A O 1
ATOM 2111 N N . ASN A 1 271 ? -3.082 15.531 27.886 1.00 93.12 271 ASN A N 1
ATOM 2112 C CA . ASN A 1 271 ? -2.155 15.653 26.754 1.00 93.12 271 ASN A CA 1
ATOM 2113 C C . ASN A 1 271 ? -1.770 14.283 26.179 1.00 93.12 271 ASN A C 1
ATOM 2115 O O . ASN A 1 271 ? -1.726 14.118 24.962 1.00 93.12 271 ASN A O 1
ATOM 2119 N N . GLY A 1 272 ? -1.518 13.301 27.051 1.00 94.06 272 GLY A N 1
ATOM 2120 C CA . GLY A 1 272 ? -1.179 11.941 26.636 1.00 94.06 272 GLY A CA 1
ATOM 2121 C C . GLY A 1 272 ? -2.356 11.233 25.967 1.00 94.06 272 GLY A C 1
ATOM 2122 O O . GLY A 1 272 ? -2.150 10.514 24.996 1.00 94.06 272 GLY A O 1
ATOM 2123 N N . LEU A 1 273 ? -3.586 11.504 26.413 1.00 93.31 273 LEU A N 1
ATOM 2124 C CA . LEU A 1 273 ? -4.815 11.053 25.764 1.00 93.31 273 LEU A CA 1
ATOM 2125 C C . LEU A 1 273 ? -4.941 11.624 24.349 1.00 93.31 273 LEU A C 1
ATOM 2127 O O . LEU A 1 273 ? -5.145 10.867 23.407 1.00 93.31 273 LEU A O 1
ATOM 2131 N N . ALA A 1 274 ? -4.768 12.940 24.180 1.00 94.88 274 ALA A N 1
ATOM 2132 C CA . ALA A 1 274 ? -4.860 13.576 22.866 1.00 94.88 274 ALA A CA 1
ATOM 2133 C C . ALA A 1 274 ? -3.814 13.025 21.878 1.00 94.88 274 ALA A C 1
ATOM 2135 O O . ALA A 1 274 ? -4.133 12.781 20.716 1.00 94.88 274 ALA A O 1
ATOM 2136 N N . GLN A 1 275 ? -2.580 12.794 22.342 1.00 96.69 275 GLN A N 1
ATOM 2137 C CA . GLN A 1 275 ? -1.524 12.157 21.548 1.00 96.69 275 GLN A CA 1
ATOM 2138 C C . GLN A 1 275 ? -1.869 10.704 21.203 1.00 96.69 275 GLN A C 1
ATOM 2140 O O . GLN A 1 275 ? -1.761 10.309 20.044 1.00 96.69 275 GLN A O 1
ATOM 2145 N N . SER A 1 276 ? -2.323 9.927 22.191 1.00 95.56 276 SER A N 1
ATOM 2146 C CA . SER A 1 276 ? -2.732 8.530 22.019 1.00 95.56 276 SER A CA 1
ATOM 2147 C C . SER A 1 276 ? -3.842 8.404 20.972 1.00 95.56 276 SER A C 1
ATOM 2149 O O . SER A 1 276 ? -3.696 7.646 20.016 1.00 95.56 276 SER A O 1
ATOM 2151 N N . GLN A 1 277 ? -4.889 9.231 21.055 1.00 96.00 277 GLN A N 1
ATOM 2152 C CA . GLN A 1 277 ? -5.997 9.229 20.096 1.00 96.00 277 GLN A CA 1
ATOM 2153 C C . GLN A 1 277 ? -5.534 9.517 18.661 1.00 96.00 277 GLN A C 1
ATOM 2155 O O . GLN A 1 277 ? -5.959 8.824 17.738 1.00 96.00 277 GLN A O 1
ATOM 2160 N N . VAL A 1 278 ? -4.642 10.494 18.450 1.00 97.69 278 VAL A N 1
ATOM 2161 C CA . VAL A 1 278 ? -4.079 10.782 17.116 1.00 97.69 278 VAL A CA 1
ATOM 2162 C C . VAL A 1 278 ? -3.305 9.579 16.572 1.00 97.69 278 VAL A C 1
ATOM 2164 O O . VAL A 1 278 ? -3.500 9.201 15.417 1.00 97.69 278 VAL A O 1
ATOM 2167 N N . LEU A 1 279 ? -2.468 8.937 17.392 1.00 97.56 279 LEU A N 1
ATOM 2168 C CA . LEU A 1 279 ? -1.692 7.769 16.964 1.00 97.56 279 LEU A CA 1
ATOM 2169 C C . LEU A 1 279 ? -2.572 6.546 16.691 1.00 97.56 279 LEU A C 1
ATOM 2171 O O . LEU A 1 279 ? -2.339 5.853 15.703 1.00 97.56 279 LEU A O 1
ATOM 2175 N N . HIS A 1 280 ? -3.612 6.313 17.495 1.00 96.94 280 HIS A N 1
ATOM 2176 C CA . HIS A 1 280 ? -4.587 5.247 17.250 1.00 96.94 280 HIS A CA 1
ATOM 2177 C C . HIS A 1 280 ? -5.388 5.484 15.970 1.00 96.94 280 HIS A C 1
ATOM 2179 O O . HIS A 1 280 ? -5.571 4.548 15.200 1.00 96.94 280 HIS A O 1
ATOM 2185 N N . ARG A 1 281 ? -5.785 6.727 15.667 1.00 97.81 281 ARG A N 1
ATOM 2186 C CA . ARG A 1 281 ? -6.442 7.064 14.387 1.00 97.81 281 ARG A CA 1
ATOM 2187 C C . ARG A 1 281 ? -5.530 6.799 13.189 1.00 97.81 281 ARG A C 1
ATOM 2189 O O . ARG A 1 281 ? -5.978 6.245 12.191 1.00 97.81 281 ARG A O 1
ATOM 2196 N N . LEU A 1 282 ? -4.246 7.149 13.290 1.00 97.81 282 LEU A N 1
ATOM 2197 C CA . LEU A 1 282 ? -3.264 6.842 12.244 1.00 97.81 282 LEU A CA 1
ATOM 2198 C C . LEU A 1 282 ? -3.003 5.334 12.113 1.00 97.81 282 LEU A C 1
ATOM 2200 O O . LEU A 1 282 ? -2.792 4.855 11.002 1.00 97.81 282 LEU A O 1
ATOM 2204 N N . ALA A 1 283 ? -3.035 4.589 13.221 1.00 96.75 283 ALA A N 1
ATOM 2205 C CA . ALA A 1 283 ? -2.886 3.136 13.221 1.00 96.75 283 ALA A CA 1
ATOM 2206 C C . ALA A 1 283 ? -4.104 2.421 12.608 1.00 96.75 283 ALA A C 1
ATOM 2208 O O . ALA A 1 283 ? -3.917 1.481 11.845 1.00 96.75 283 ALA A O 1
ATOM 2209 N N . ILE A 1 284 ? -5.326 2.897 12.879 1.00 96.38 284 ILE A N 1
ATOM 2210 C CA . ILE A 1 284 ? -6.572 2.427 12.245 1.00 96.38 284 ILE A CA 1
ATOM 2211 C C . ILE A 1 284 ? -6.522 2.609 10.725 1.00 96.38 284 ILE A C 1
ATOM 2213 O O . ILE A 1 284 ? -6.932 1.734 9.974 1.00 96.38 284 ILE A O 1
ATOM 2217 N N . LEU A 1 285 ? -5.994 3.745 10.266 1.00 96.88 285 LEU A N 1
ATOM 2218 C CA . LEU A 1 285 ? -5.780 4.019 8.843 1.00 96.88 285 LEU A CA 1
ATOM 2219 C C . LEU A 1 285 ? -4.579 3.266 8.247 1.00 96.88 285 LEU A C 1
ATOM 2221 O O . LEU A 1 285 ? -4.237 3.495 7.090 1.00 96.88 285 LEU A O 1
ATOM 2225 N N . GLU A 1 286 ? -3.918 2.414 9.035 1.00 95.88 286 GLU A N 1
ATOM 2226 C CA . GLU A 1 286 ? -2.754 1.618 8.638 1.00 95.88 286 GLU A CA 1
ATOM 2227 C C . GLU A 1 286 ? -1.604 2.469 8.071 1.00 95.88 286 GLU A C 1
ATOM 2229 O O . GLU A 1 286 ? -0.840 2.036 7.204 1.00 95.88 286 GLU A O 1
ATOM 2234 N N . ILE A 1 287 ? -1.450 3.705 8.566 1.00 96.06 287 ILE A N 1
ATOM 2235 C CA . ILE A 1 287 ? -0.442 4.633 8.055 1.00 96.06 287 ILE A CA 1
ATOM 2236 C C . ILE A 1 287 ? 0.967 4.112 8.388 1.00 96.06 287 ILE A C 1
ATOM 2238 O O . ILE A 1 287 ? 1.325 3.990 9.567 1.00 96.06 287 ILE A O 1
ATOM 2242 N N . PRO A 1 288 ? 1.823 3.850 7.375 1.00 93.44 288 PRO A N 1
ATOM 2243 C CA . PRO A 1 288 ? 3.142 3.281 7.600 1.00 93.44 288 PRO A CA 1
ATOM 2244 C C . PRO A 1 288 ? 4.004 4.143 8.518 1.00 93.44 288 PRO A C 1
ATOM 2246 O O . PRO A 1 288 ? 4.072 5.367 8.386 1.00 93.44 288 PRO A O 1
ATOM 2249 N N . GLY A 1 289 ? 4.736 3.480 9.409 1.00 94.00 289 GLY A N 1
ATOM 2250 C CA . GLY A 1 289 ? 5.688 4.120 10.310 1.00 94.00 289 GLY A CA 1
ATOM 2251 C C . GLY A 1 289 ? 5.121 4.547 11.662 1.00 94.00 289 GLY A C 1
ATOM 2252 O O . GLY A 1 289 ? 5.871 5.129 12.441 1.00 94.00 289 GLY A O 1
ATOM 2253 N N . ILE A 1 290 ? 3.861 4.227 11.958 1.00 96.56 290 ILE A N 1
ATOM 2254 C CA . ILE A 1 290 ? 3.228 4.422 13.265 1.00 96.56 290 ILE A CA 1
ATOM 2255 C C . ILE A 1 290 ? 3.082 3.054 13.936 1.00 96.56 290 ILE A C 1
ATOM 2257 O O . ILE A 1 290 ? 2.213 2.271 13.568 1.00 96.56 290 ILE A O 1
ATOM 2261 N N . VAL A 1 291 ? 3.967 2.722 14.882 1.00 94.81 291 VAL A N 1
ATOM 2262 C CA . VAL A 1 291 ? 3.993 1.384 15.497 1.00 94.81 291 VAL A CA 1
ATOM 2263 C C . VAL A 1 291 ? 3.896 1.483 17.009 1.00 94.81 291 VAL A C 1
ATOM 2265 O O . VAL A 1 291 ? 4.762 2.069 17.658 1.00 94.81 291 VAL A O 1
ATOM 2268 N N . ARG A 1 292 ? 2.880 0.843 17.589 1.00 94.12 292 ARG A N 1
ATOM 2269 C CA . ARG A 1 292 ? 2.788 0.657 19.038 1.00 94.12 292 ARG A CA 1
ATOM 2270 C C . ARG A 1 292 ? 3.671 -0.513 19.463 1.00 94.12 292 ARG A C 1
ATOM 2272 O O . ARG A 1 292 ? 3.457 -1.640 19.029 1.00 94.12 292 ARG A O 1
ATOM 2279 N N . GLN A 1 293 ? 4.651 -0.255 20.320 1.00 91.00 293 GLN A N 1
ATOM 2280 C CA . GLN A 1 293 ? 5.550 -1.274 20.868 1.00 91.00 293 GLN A CA 1
ATOM 2281 C C . GLN A 1 293 ? 4.993 -1.908 22.144 1.00 91.00 293 GLN A C 1
ATOM 2283 O O . GLN A 1 293 ? 5.163 -3.104 22.358 1.00 91.00 293 GLN A O 1
ATOM 2288 N N . GLN A 1 294 ? 4.343 -1.111 22.997 1.00 86.88 294 GLN A N 1
ATOM 2289 C CA . GLN A 1 294 ? 3.745 -1.572 24.251 1.00 86.88 294 GLN A CA 1
ATOM 2290 C C . GLN A 1 294 ? 2.470 -0.787 24.555 1.00 86.88 294 GLN A C 1
ATOM 2292 O O . GLN A 1 294 ? 2.354 0.383 24.192 1.00 86.88 294 GLN A O 1
ATOM 2297 N N . GLY A 1 295 ? 1.528 -1.427 25.242 1.00 79.56 295 GLY A N 1
ATOM 2298 C CA . GLY A 1 295 ? 0.273 -0.817 25.670 1.00 79.56 295 GLY A CA 1
ATOM 2299 C C . GLY A 1 295 ? -0.884 -1.809 25.624 1.00 79.56 295 GLY A C 1
ATOM 2300 O O . GLY A 1 295 ? -0.853 -2.792 24.882 1.00 79.56 295 GLY A O 1
ATOM 2301 N N . SER A 1 296 ? -1.910 -1.542 26.427 1.00 78.06 296 SER A N 1
ATOM 2302 C CA . SER A 1 296 ? -3.136 -2.343 26.456 1.00 78.06 296 SER A CA 1
ATOM 2303 C C . SER A 1 296 ? -3.960 -2.151 25.177 1.00 78.06 296 SER A C 1
ATOM 2305 O O . SER A 1 296 ? -3.998 -1.066 24.600 1.00 78.06 296 SER A O 1
ATOM 2307 N N . THR A 1 297 ? -4.640 -3.200 24.719 1.00 74.75 297 THR A N 1
ATOM 2308 C CA . THR A 1 297 ? -5.662 -3.125 23.656 1.00 74.75 297 THR A CA 1
ATOM 2309 C C . THR A 1 297 ? -7.008 -2.600 24.159 1.00 74.75 297 THR A C 1
ATOM 2311 O O . THR A 1 297 ? -7.847 -2.228 23.349 1.00 74.75 297 THR A O 1
ATOM 2314 N N . LEU A 1 298 ? -7.200 -2.541 25.479 1.00 73.12 298 LEU A N 1
ATOM 2315 C CA . LEU A 1 298 ? -8.397 -2.018 26.136 1.00 73.12 298 LEU A CA 1
ATOM 2316 C C . LEU A 1 298 ? -8.074 -0.702 26.850 1.00 73.12 298 LEU A C 1
ATOM 2318 O O . LEU A 1 298 ? -7.099 -0.640 27.612 1.00 73.12 298 LEU A O 1
ATOM 2322 N N . THR A 1 299 ? -8.914 0.318 26.651 1.00 72.31 299 THR A N 1
ATOM 2323 C CA . THR A 1 299 ? -8.768 1.666 27.238 1.00 72.31 299 THR A CA 1
ATOM 2324 C C . THR A 1 299 ? -8.646 1.622 28.762 1.00 72.31 299 THR A C 1
ATOM 2326 O O . THR A 1 299 ? -7.757 2.245 29.348 1.00 72.31 299 THR A O 1
ATOM 2329 N N . LEU A 1 300 ? -9.475 0.805 29.406 1.00 70.75 300 LEU A N 1
ATOM 2330 C CA . LEU A 1 300 ? -9.599 0.728 30.863 1.00 70.75 300 LEU A CA 1
ATOM 2331 C C . LEU A 1 300 ? -8.588 -0.205 31.552 1.00 70.75 300 LEU A C 1
ATOM 2333 O O . LEU A 1 300 ? -8.559 -0.267 32.777 1.00 70.75 300 LEU A O 1
ATOM 2337 N N . ALA A 1 301 ? -7.747 -0.929 30.806 1.00 73.19 301 ALA A N 1
ATOM 2338 C CA . ALA A 1 301 ? -6.854 -1.936 31.389 1.00 73.19 301 ALA A CA 1
ATOM 2339 C C . ALA A 1 301 ? -5.395 -1.461 31.530 1.00 73.19 301 ALA A C 1
ATOM 2341 O O . ALA A 1 301 ? -4.814 -0.878 30.615 1.00 73.19 301 ALA A O 1
ATOM 2342 N N . GLY A 1 302 ? -4.756 -1.781 32.657 1.00 79.94 302 GLY A N 1
ATOM 2343 C CA . GLY A 1 302 ? -3.353 -1.440 32.928 1.00 79.94 302 GLY A CA 1
ATOM 2344 C C . GLY A 1 302 ? -3.150 -0.023 33.481 1.00 79.94 302 GLY A C 1
ATOM 2345 O O . GLY A 1 302 ? -4.076 0.604 33.981 1.00 79.94 302 GLY A O 1
ATOM 2346 N N . ASN A 1 303 ? -1.917 0.483 33.413 1.00 84.19 303 ASN A N 1
ATOM 2347 C CA . ASN A 1 303 ? -1.488 1.742 34.048 1.00 84.19 303 ASN A CA 1
ATOM 2348 C C . ASN A 1 303 ? -1.639 2.998 33.164 1.00 84.19 303 ASN A C 1
ATOM 2350 O O . ASN A 1 303 ? -1.105 4.055 33.503 1.00 84.19 303 ASN A O 1
ATOM 2354 N N . GLY A 1 304 ? -2.328 2.898 32.027 1.00 84.75 304 GLY A N 1
ATOM 2355 C CA . GLY A 1 304 ? -2.471 4.028 31.109 1.00 84.75 304 GLY A CA 1
ATOM 2356 C C . GLY A 1 304 ? -1.321 4.197 30.111 1.00 84.75 304 GLY A C 1
ATOM 2357 O O . GLY A 1 304 ? -1.475 4.954 29.152 1.00 84.75 304 GLY A O 1
ATOM 2358 N N . GLU A 1 305 ? -0.191 3.507 30.302 1.00 91.81 305 GLU A N 1
ATOM 2359 C CA . GLU A 1 305 ? 1.026 3.759 29.529 1.00 91.81 305 GLU A CA 1
ATOM 2360 C C . GLU A 1 305 ? 1.026 3.087 28.156 1.00 91.81 305 GLU A C 1
ATOM 2362 O O . GLU A 1 305 ? 0.585 1.946 27.982 1.00 91.81 305 GLU A O 1
ATOM 2367 N N . GLU A 1 306 ? 1.571 3.806 27.179 1.00 94.06 306 GLU A N 1
ATOM 2368 C CA . GLU A 1 306 ? 1.777 3.333 25.816 1.00 94.06 306 GLU A CA 1
ATOM 2369 C C . GLU A 1 306 ? 3.160 3.748 25.320 1.00 94.06 306 GLU A C 1
ATOM 2371 O O . GLU A 1 306 ? 3.589 4.882 25.537 1.00 94.06 306 GLU A O 1
ATOM 2376 N N . HIS A 1 307 ? 3.834 2.839 24.617 1.00 95.50 307 HIS A N 1
ATOM 2377 C CA . HIS A 1 307 ? 5.115 3.103 23.967 1.00 95.50 307 HIS A CA 1
ATOM 2378 C C . HIS A 1 307 ? 4.948 3.010 22.458 1.00 95.50 307 HIS A C 1
ATOM 2380 O O . HIS A 1 307 ? 4.502 1.983 21.937 1.00 95.50 307 HIS A O 1
ATOM 2386 N N . TRP A 1 308 ? 5.336 4.071 21.760 1.00 97.38 308 TRP A N 1
ATOM 2387 C CA . TRP A 1 308 ? 5.179 4.210 20.320 1.00 97.38 308 TRP A CA 1
ATOM 2388 C C . TRP A 1 308 ? 6.515 4.495 19.651 1.00 97.38 308 TRP A C 1
ATOM 2390 O O . TRP A 1 308 ? 7.270 5.361 20.086 1.00 97.38 308 TRP A O 1
ATOM 2400 N N . LYS A 1 309 ? 6.769 3.802 18.542 1.00 97.12 309 LYS A N 1
ATOM 2401 C CA . LYS A 1 309 ? 7.880 4.061 17.633 1.00 97.12 309 LYS A CA 1
ATOM 2402 C C . LYS A 1 309 ? 7.344 4.699 16.362 1.00 97.12 309 LYS A C 1
ATOM 2404 O O . LYS A 1 309 ? 6.598 4.074 15.607 1.00 97.12 309 LYS A O 1
ATOM 2409 N N . LEU A 1 310 ? 7.752 5.940 16.130 1.00 97.25 310 LEU A N 1
ATOM 2410 C CA . LEU A 1 310 ? 7.318 6.763 15.013 1.00 97.25 310 LEU A CA 1
ATOM 2411 C C . LEU A 1 310 ? 8.465 6.955 14.024 1.00 97.25 310 LEU A C 1
ATOM 2413 O O . LEU A 1 310 ? 9.564 7.388 14.373 1.00 97.25 310 LEU A O 1
ATOM 2417 N N . THR A 1 311 ? 8.196 6.665 12.759 1.00 95.75 311 THR A N 1
ATOM 2418 C CA . THR A 1 311 ? 9.141 6.806 11.649 1.00 95.75 311 THR A CA 1
ATOM 2419 C C . THR A 1 311 ? 8.474 7.527 10.484 1.00 95.75 311 THR A C 1
ATOM 2421 O O . THR A 1 311 ? 7.251 7.648 10.429 1.00 95.75 311 THR A O 1
ATOM 2424 N N . ARG A 1 312 ? 9.282 8.027 9.545 1.00 91.25 312 ARG A N 1
ATOM 2425 C CA . ARG A 1 312 ? 8.804 8.717 8.341 1.00 91.25 312 ARG A CA 1
ATOM 2426 C C . ARG A 1 312 ? 9.223 7.945 7.084 1.00 91.25 312 ARG A C 1
ATOM 2428 O O . ARG A 1 312 ? 10.141 8.383 6.388 1.00 91.25 312 ARG A O 1
ATOM 2435 N N . PRO A 1 313 ? 8.634 6.763 6.823 1.00 88.38 313 PRO A N 1
ATOM 2436 C CA . PRO A 1 313 ? 8.906 6.038 5.591 1.00 88.38 313 PRO A CA 1
ATOM 2437 C C . PRO A 1 313 ? 8.353 6.817 4.392 1.00 88.38 313 PRO A C 1
ATOM 2439 O O . PRO A 1 313 ? 7.374 7.553 4.508 1.00 88.38 313 PRO A O 1
ATOM 2442 N N . LEU A 1 314 ? 8.954 6.630 3.218 1.00 82.19 314 LEU A N 1
ATOM 2443 C CA . LEU A 1 314 ? 8.549 7.345 2.000 1.00 82.19 314 LEU A CA 1
ATOM 2444 C C . LEU A 1 314 ? 7.109 7.024 1.574 1.00 82.19 314 LEU A C 1
ATOM 2446 O O . LEU A 1 314 ? 6.409 7.892 1.062 1.00 82.19 314 LEU A O 1
ATOM 2450 N N . SER A 1 315 ? 6.633 5.806 1.851 1.00 82.44 315 SER A N 1
ATOM 2451 C CA . SER A 1 315 ? 5.258 5.377 1.567 1.00 82.44 315 SER A CA 1
ATOM 2452 C C . SER A 1 315 ? 4.192 6.084 2.409 1.00 82.44 315 SER A C 1
ATOM 2454 O O . SER A 1 315 ? 3.020 6.040 2.043 1.00 82.44 315 SER A O 1
ATOM 2456 N N . GLN A 1 316 ? 4.569 6.757 3.504 1.00 89.25 316 GLN A N 1
ATOM 2457 C CA . GLN A 1 316 ? 3.621 7.360 4.445 1.00 89.25 316 GLN A CA 1
ATOM 2458 C C . GLN A 1 316 ? 2.715 8.400 3.772 1.00 89.25 316 GLN A C 1
ATOM 2460 O O . GLN A 1 316 ? 1.511 8.409 4.003 1.00 89.25 316 GLN A O 1
ATOM 2465 N N . HIS A 1 317 ? 3.268 9.252 2.902 1.00 87.38 317 HIS A N 1
ATOM 2466 C CA . HIS A 1 317 ? 2.482 10.294 2.235 1.00 87.38 317 HIS A CA 1
ATOM 2467 C C . HIS A 1 317 ? 1.495 9.724 1.203 1.00 87.38 317 HIS A C 1
ATOM 2469 O O . HIS A 1 317 ? 0.363 10.194 1.126 1.00 87.38 317 HIS A O 1
ATOM 2475 N N . ALA A 1 318 ? 1.892 8.692 0.448 1.00 85.69 318 ALA A N 1
ATOM 2476 C CA . ALA A 1 318 ? 0.986 8.005 -0.476 1.00 85.69 318 ALA A CA 1
ATOM 2477 C C . ALA A 1 318 ? -0.168 7.326 0.273 1.00 85.69 318 ALA A C 1
ATOM 2479 O O . ALA A 1 318 ? -1.320 7.494 -0.110 1.00 85.69 318 ALA A O 1
ATOM 2480 N N . ALA A 1 319 ? 0.137 6.629 1.374 1.00 89.62 319 ALA A N 1
ATOM 2481 C CA . ALA A 1 319 ? -0.874 5.989 2.213 1.00 89.62 319 ALA A CA 1
ATOM 2482 C C . ALA A 1 319 ? -1.883 7.004 2.779 1.00 89.62 319 ALA A C 1
ATOM 2484 O O . ALA A 1 319 ? -3.075 6.726 2.812 1.00 89.62 319 ALA A O 1
ATOM 2485 N N . LEU A 1 320 ? -1.434 8.209 3.151 1.00 92.19 320 LEU A N 1
ATOM 2486 C CA . LEU A 1 320 ? -2.325 9.290 3.593 1.00 92.19 320 LEU A CA 1
ATOM 2487 C C . LEU A 1 320 ? -3.242 9.813 2.480 1.00 92.19 320 LEU A C 1
ATOM 2489 O O . LEU A 1 320 ? -4.396 10.136 2.743 1.00 92.19 320 LEU A O 1
ATOM 2493 N N . ILE A 1 321 ? -2.748 9.921 1.244 1.00 89.88 321 ILE A N 1
ATOM 2494 C CA . ILE A 1 321 ? -3.580 10.319 0.098 1.00 89.88 321 ILE A CA 1
ATOM 2495 C C . ILE A 1 321 ? -4.618 9.233 -0.206 1.00 89.88 321 ILE A C 1
ATOM 2497 O O . ILE A 1 321 ? -5.767 9.554 -0.489 1.00 89.88 321 ILE A O 1
ATOM 2501 N N . GLU A 1 322 ? -4.239 7.961 -0.100 1.00 88.69 322 GLU A N 1
ATOM 2502 C CA . GLU A 1 322 ? -5.143 6.826 -0.316 1.00 88.69 322 GLU A CA 1
ATOM 2503 C C . GLU A 1 322 ? -6.206 6.726 0.776 1.00 88.69 322 GLU A C 1
ATOM 2505 O O . GLU A 1 322 ? -7.386 6.595 0.462 1.00 88.69 322 GLU A O 1
ATOM 2510 N N . ALA A 1 323 ? -5.818 6.901 2.041 1.00 93.00 323 ALA A N 1
ATOM 2511 C CA . ALA A 1 323 ? -6.733 6.938 3.179 1.00 93.00 323 ALA A CA 1
ATOM 2512 C C . ALA A 1 323 ? -7.744 8.098 3.111 1.00 93.00 323 ALA A C 1
ATOM 2514 O O . ALA A 1 323 ? -8.776 8.054 3.781 1.00 93.00 323 ALA A O 1
ATOM 2515 N N . ALA A 1 324 ? -7.496 9.120 2.283 1.00 91.38 324 ALA A N 1
ATOM 2516 C CA . ALA A 1 324 ? -8.427 10.230 2.096 1.00 91.38 324 ALA A CA 1
ATOM 2517 C C . ALA A 1 324 ? -9.756 9.802 1.453 1.00 91.38 324 ALA A C 1
ATOM 2519 O O . ALA A 1 324 ? -10.728 10.552 1.526 1.00 91.38 324 ALA A O 1
ATOM 2520 N N . CYS A 1 325 ? -9.832 8.600 0.866 1.00 88.88 325 CYS A N 1
ATOM 2521 C CA . CYS A 1 325 ? -11.104 8.033 0.418 1.00 88.88 325 CYS A CA 1
ATOM 2522 C C . CYS A 1 325 ? -12.099 7.828 1.574 1.00 88.88 325 CYS A C 1
ATOM 2524 O O . CYS A 1 325 ? -13.305 7.865 1.342 1.00 88.88 325 CYS A O 1
ATOM 2526 N N . PHE A 1 326 ? -11.610 7.670 2.810 1.00 91.62 326 PHE A N 1
ATOM 2527 C CA . PHE A 1 326 ? -12.442 7.484 3.996 1.00 91.62 326 PHE A CA 1
ATOM 2528 C C . PHE A 1 326 ? -12.891 8.804 4.633 1.00 91.62 326 PHE A C 1
ATOM 2530 O O . PHE A 1 326 ? -13.831 8.801 5.418 1.00 91.62 326 PHE A O 1
ATOM 2537 N N . GLY A 1 327 ? -12.270 9.949 4.342 1.00 90.81 327 GLY A N 1
ATOM 2538 C CA . GLY A 1 327 ? -12.684 11.209 4.961 1.00 90.81 327 GLY A CA 1
ATOM 2539 C C . GLY A 1 327 ? -11.711 12.362 4.765 1.00 90.81 327 GLY A C 1
ATOM 2540 O O . GLY A 1 327 ? -10.556 12.176 4.381 1.00 90.81 327 GLY A O 1
ATOM 2541 N N . ALA A 1 328 ? -12.194 13.575 5.045 1.00 90.94 328 ALA A N 1
ATOM 2542 C CA . ALA A 1 328 ? -11.402 14.789 4.891 1.00 90.94 328 ALA A CA 1
ATOM 2543 C C . ALA A 1 328 ? -10.531 15.100 6.115 1.00 90.94 328 ALA A C 1
ATOM 2545 O O . ALA A 1 328 ? -9.493 15.747 5.973 1.00 90.94 328 ALA A O 1
ATOM 2546 N N . THR A 1 329 ? -10.953 14.628 7.289 1.00 95.06 329 THR A N 1
ATOM 2547 C CA . THR A 1 329 ? -10.232 14.763 8.558 1.00 95.06 329 THR A CA 1
ATOM 2548 C C . THR A 1 329 ? -9.752 13.408 9.073 1.00 95.06 329 THR A C 1
ATOM 2550 O O . THR A 1 329 ? -10.340 12.370 8.759 1.00 95.06 329 THR A O 1
ATOM 2553 N N . LEU A 1 330 ? -8.710 13.400 9.906 1.00 97.19 330 LEU A N 1
ATOM 2554 C CA . LEU A 1 330 ? -8.157 12.191 10.520 1.00 97.19 330 LEU A CA 1
ATOM 2555 C C . LEU A 1 330 ? -9.212 11.439 11.339 1.00 97.19 330 LEU A C 1
ATOM 2557 O O . LEU A 1 330 ? -9.267 10.211 11.311 1.00 97.19 330 LEU A O 1
ATOM 2561 N N . GLN A 1 331 ? -10.065 12.175 12.051 1.00 95.50 331 GLN A N 1
ATOM 2562 C CA . GLN A 1 331 ? -11.140 11.592 12.848 1.00 95.50 331 GLN A CA 1
ATOM 2563 C C . GLN A 1 331 ? -12.197 10.907 11.970 1.00 95.50 331 GLN A C 1
ATOM 2565 O O . GLN A 1 331 ? -12.592 9.780 12.259 1.00 95.50 331 GLN A O 1
ATOM 2570 N N . GLU A 1 332 ? -12.656 11.568 10.903 1.00 94.12 332 GLU A N 1
ATOM 2571 C CA . GLU A 1 332 ? -13.649 10.998 9.984 1.00 94.12 332 GLU A CA 1
ATOM 2572 C C . GLU A 1 332 ? -13.097 9.800 9.220 1.00 94.12 332 GLU A C 1
ATOM 2574 O O . GLU A 1 332 ? -13.769 8.775 9.143 1.00 94.12 332 GLU A O 1
ATOM 2579 N N . ALA A 1 333 ? -11.874 9.917 8.698 1.00 95.75 333 ALA A N 1
ATOM 2580 C CA . ALA A 1 333 ? -11.239 8.858 7.932 1.00 95.75 333 ALA A CA 1
ATOM 2581 C C . ALA A 1 333 ? -11.041 7.600 8.789 1.00 95.75 333 ALA A C 1
ATOM 2583 O O . ALA A 1 333 ? -11.433 6.511 8.375 1.00 95.75 333 ALA A O 1
ATOM 2584 N N . ALA A 1 334 ? -10.508 7.744 10.009 1.00 97.12 334 ALA A N 1
ATOM 2585 C CA . ALA A 1 334 ? -10.354 6.616 10.926 1.00 97.12 334 ALA A CA 1
ATOM 2586 C C . ALA A 1 334 ? -11.709 5.992 11.298 1.00 97.12 334 ALA A C 1
ATOM 2588 O O . ALA A 1 334 ? -11.834 4.770 11.334 1.00 97.12 334 ALA A O 1
ATOM 2589 N N . ARG A 1 335 ? -12.745 6.813 11.519 1.00 94.94 335 ARG A N 1
ATOM 2590 C CA . ARG A 1 335 ? -14.098 6.313 11.785 1.00 94.94 335 ARG A CA 1
ATOM 2591 C C . ARG A 1 335 ? -14.629 5.488 10.618 1.00 94.94 335 ARG A C 1
ATOM 2593 O O . ARG A 1 335 ? -14.963 4.333 10.832 1.00 94.94 335 ARG A O 1
ATOM 2600 N N . HIS A 1 336 ? -14.700 6.044 9.407 1.00 93.94 336 HIS A N 1
ATOM 2601 C CA . HIS A 1 336 ? -15.261 5.330 8.254 1.00 93.94 336 HIS A CA 1
ATOM 2602 C C . HIS A 1 336 ? -14.461 4.075 7.884 1.00 93.94 336 HIS A C 1
ATOM 2604 O O . HIS A 1 336 ? -15.061 3.087 7.468 1.00 93.94 336 HIS A O 1
ATOM 2610 N N . LYS A 1 337 ? -13.135 4.077 8.085 1.00 94.69 337 LYS A N 1
ATOM 2611 C CA . LYS A 1 337 ? -12.313 2.869 7.951 1.00 94.69 337 LYS A CA 1
ATOM 2612 C C . LYS A 1 337 ? -12.742 1.786 8.948 1.00 94.69 337 LYS A C 1
ATOM 2614 O O . LYS A 1 337 ? -12.988 0.662 8.526 1.00 94.69 337 LYS A O 1
ATOM 2619 N N . LEU A 1 338 ? -12.942 2.132 10.224 1.00 93.25 338 LEU A N 1
ATOM 2620 C CA . LEU A 1 338 ? -13.489 1.187 11.207 1.00 93.25 338 LEU A CA 1
ATOM 2621 C C . LEU A 1 338 ? -14.901 0.708 10.857 1.00 93.25 338 LEU A C 1
ATOM 2623 O O . LEU A 1 338 ? -15.191 -0.463 11.073 1.00 93.25 338 LEU A O 1
ATOM 2627 N N . GLU A 1 339 ? -15.779 1.575 10.336 1.00 92.19 339 GLU A N 1
ATOM 2628 C CA . GLU A 1 339 ? -17.125 1.152 9.909 1.00 92.19 339 GLU A CA 1
ATOM 2629 C C . GLU A 1 339 ? -17.034 0.080 8.815 1.00 92.19 339 GLU A C 1
ATOM 2631 O O . GLU A 1 339 ? -17.724 -0.932 8.900 1.00 92.19 339 GLU A O 1
ATOM 2636 N N . ALA A 1 340 ? -16.149 0.267 7.830 1.00 90.62 340 ALA A N 1
ATOM 2637 C CA . ALA A 1 340 ? -15.905 -0.723 6.784 1.00 90.62 340 ALA A CA 1
ATOM 2638 C C . ALA A 1 340 ? -15.331 -2.033 7.356 1.00 90.62 340 ALA A C 1
ATOM 2640 O O . ALA A 1 340 ? -15.859 -3.108 7.074 1.00 90.62 340 ALA A O 1
ATOM 2641 N N . ASP A 1 341 ? -14.320 -1.947 8.225 1.00 90.62 341 ASP A N 1
ATOM 2642 C CA . ASP A 1 341 ? -13.676 -3.126 8.818 1.00 90.62 341 ASP A CA 1
ATOM 2643 C C . ASP A 1 341 ? -14.642 -3.939 9.696 1.00 90.62 341 ASP A C 1
ATOM 2645 O O . ASP A 1 341 ? -14.622 -5.169 9.666 1.00 90.62 341 ASP A O 1
ATOM 2649 N N . MET A 1 342 ? -15.534 -3.278 10.444 1.00 88.75 342 MET A N 1
ATOM 2650 C CA . MET A 1 342 ? -16.564 -3.947 11.250 1.00 88.75 342 MET A CA 1
ATOM 2651 C C . MET A 1 342 ? -17.545 -4.760 10.398 1.00 88.75 342 MET A C 1
ATOM 2653 O O . MET A 1 342 ? -18.012 -5.811 10.840 1.00 88.75 342 MET A O 1
ATOM 2657 N N . LEU A 1 343 ? -17.874 -4.273 9.200 1.00 86.12 343 LEU A N 1
ATOM 2658 C CA . LEU A 1 343 ? -18.803 -4.939 8.287 1.00 86.12 343 LEU A CA 1
ATOM 2659 C C . LEU A 1 343 ? -18.150 -6.113 7.551 1.00 86.12 343 LEU A C 1
ATOM 2661 O O . LEU A 1 343 ? -18.819 -7.120 7.316 1.00 86.12 343 LEU A O 1
ATOM 2665 N N . ASP A 1 344 ? -16.856 -6.010 7.246 1.00 87.25 344 ASP A N 1
ATOM 2666 C CA . ASP A 1 344 ? -16.100 -7.055 6.551 1.00 87.25 344 ASP A CA 1
ATOM 2667 C C . ASP A 1 344 ? -15.646 -8.191 7.485 1.00 87.25 344 ASP A C 1
ATOM 2669 O O . ASP A 1 344 ? -15.626 -9.355 7.080 1.00 87.25 344 ASP A O 1
ATOM 2673 N N . ALA A 1 345 ? -15.269 -7.880 8.732 1.00 74.69 345 ALA A N 1
ATOM 2674 C CA . ALA A 1 345 ? -14.565 -8.824 9.603 1.00 74.69 345 ALA A CA 1
ATOM 2675 C C . ALA A 1 345 ? -15.436 -9.970 10.151 1.00 74.69 345 ALA A C 1
ATOM 2677 O O . ALA A 1 345 ? -14.886 -11.017 10.490 1.00 74.69 345 ALA A O 1
ATOM 2678 N N . GLY A 1 346 ? -16.765 -9.801 10.207 1.00 72.81 346 GLY A N 1
ATOM 2679 C CA . GLY A 1 346 ? -17.722 -10.812 10.678 1.00 72.81 346 GLY A CA 1
ATOM 2680 C C . GLY A 1 346 ? -17.547 -11.244 12.149 1.00 72.81 346 GLY A C 1
ATOM 2681 O O . GLY A 1 346 ? -16.442 -11.352 12.678 1.00 72.81 346 GLY A O 1
ATOM 2682 N N . GLY A 1 347 ? -18.656 -11.535 12.833 1.00 82.88 347 GLY A N 1
ATOM 2683 C CA . GLY A 1 347 ? -18.644 -12.089 14.196 1.00 82.88 347 GLY A CA 1
ATOM 2684 C C . GLY A 1 347 ? -18.402 -11.076 15.324 1.00 82.88 347 GLY A C 1
ATOM 2685 O O . GLY A 1 347 ? -17.823 -9.999 15.145 1.00 82.88 347 GLY A O 1
ATOM 2686 N N . ILE A 1 348 ? -18.869 -11.426 16.526 1.00 88.12 348 ILE A N 1
ATOM 2687 C CA . ILE A 1 348 ? -18.898 -10.507 17.679 1.00 88.12 348 ILE A CA 1
ATOM 2688 C C . ILE A 1 348 ? -17.496 -10.128 18.197 1.00 88.12 348 ILE A C 1
ATOM 2690 O O . ILE A 1 348 ? -17.279 -8.992 18.635 1.00 88.12 348 ILE A O 1
ATOM 2694 N N . GLY A 1 349 ? -16.522 -11.041 18.123 1.00 86.94 349 GLY A N 1
ATOM 2695 C CA . GLY A 1 349 ? -15.150 -10.796 18.586 1.00 86.94 349 GLY A CA 1
ATOM 2696 C C . GLY A 1 349 ? -14.432 -9.715 17.770 1.00 86.94 349 GLY A C 1
ATOM 2697 O O . GLY A 1 349 ? -13.820 -8.800 18.335 1.00 86.94 349 GLY A O 1
ATOM 2698 N N . SER A 1 350 ? -14.575 -9.759 16.443 1.00 87.88 350 SER A N 1
ATOM 2699 C CA . SER A 1 350 ? -14.038 -8.744 15.531 1.00 87.88 350 SER A CA 1
ATOM 2700 C C . SER A 1 350 ? -14.670 -7.375 15.788 1.00 87.88 350 SER A C 1
ATOM 2702 O O . SER A 1 350 ? -13.957 -6.393 15.994 1.00 87.88 350 SER A O 1
ATOM 2704 N N . ILE A 1 351 ? -16.005 -7.325 15.895 1.00 89.19 351 ILE A N 1
ATOM 2705 C CA . ILE A 1 351 ? -16.759 -6.099 16.210 1.00 89.19 351 ILE A CA 1
ATOM 2706 C C . ILE A 1 351 ? -16.274 -5.488 17.534 1.00 89.19 351 ILE A C 1
ATOM 2708 O O . ILE A 1 351 ? -15.989 -4.292 17.610 1.00 89.19 351 ILE A O 1
ATOM 2712 N N . THR A 1 352 ? -16.111 -6.311 18.572 1.00 89.06 352 THR A N 1
ATOM 2713 C CA . THR A 1 352 ? -15.620 -5.871 19.890 1.00 89.06 352 THR A CA 1
ATOM 2714 C C . THR A 1 352 ? -14.200 -5.305 19.807 1.00 89.06 352 THR A C 1
ATOM 2716 O O . THR A 1 352 ? -13.880 -4.305 20.459 1.00 89.06 352 THR A O 1
ATOM 2719 N N . THR A 1 353 ? -13.344 -5.910 18.981 1.00 90.06 353 THR A N 1
ATOM 2720 C CA . THR A 1 353 ? -11.974 -5.437 18.747 1.00 90.06 353 THR A CA 1
ATOM 2721 C C . THR A 1 353 ? -11.979 -4.061 18.083 1.00 90.06 353 THR A C 1
ATOM 2723 O O . THR A 1 353 ? -11.312 -3.146 18.572 1.00 90.06 353 THR A O 1
ATOM 2726 N N . CYS A 1 354 ? -12.786 -3.872 17.038 1.00 91.12 354 CYS A N 1
ATOM 2727 C CA . CYS A 1 354 ? -12.949 -2.578 16.376 1.00 91.12 354 CYS A CA 1
ATOM 2728 C C . CYS A 1 354 ? -13.523 -1.511 17.325 1.00 91.12 354 CYS A C 1
ATOM 2730 O O . CYS A 1 354 ? -13.076 -0.367 17.307 1.00 91.12 354 CYS A O 1
ATOM 2732 N N . LEU A 1 355 ? -14.465 -1.867 18.207 1.00 89.69 355 LEU A N 1
ATOM 2733 C CA . LEU A 1 355 ? -15.018 -0.937 19.203 1.00 89.69 355 LEU A CA 1
ATOM 2734 C C . LEU A 1 355 ? -14.002 -0.564 20.289 1.00 89.69 355 LEU A C 1
ATOM 2736 O O . LEU A 1 355 ? -13.973 0.578 20.746 1.00 89.69 355 LEU A O 1
ATOM 2740 N N . SER A 1 356 ? -13.114 -1.488 20.654 1.00 90.31 356 SER A N 1
ATOM 2741 C CA . SER A 1 356 ? -11.988 -1.198 21.550 1.00 90.31 356 SER A CA 1
ATOM 2742 C C . SER A 1 356 ? -10.983 -0.241 20.901 1.00 90.31 356 SER A C 1
ATOM 2744 O O . SER A 1 356 ? -10.491 0.682 21.551 1.00 90.31 356 SER A O 1
ATOM 2746 N N . GLN A 1 357 ? -10.712 -0.409 19.602 1.00 92.69 357 GLN A N 1
ATOM 2747 C CA . GLN A 1 357 ? -9.892 0.527 18.826 1.00 92.69 357 GLN A CA 1
ATOM 2748 C C . GLN A 1 357 ? -10.563 1.901 18.708 1.00 92.69 357 GLN A C 1
ATOM 2750 O O . GLN A 1 357 ? -9.898 2.918 18.894 1.00 92.69 357 GLN A O 1
ATOM 2755 N N . ALA A 1 358 ? -11.878 1.940 18.470 1.00 92.81 358 ALA A N 1
ATOM 2756 C CA . ALA A 1 358 ? -12.660 3.173 18.445 1.00 92.81 358 ALA A CA 1
ATOM 2757 C C . ALA A 1 358 ? -12.544 3.936 19.772 1.00 92.81 358 ALA A C 1
ATOM 2759 O O . ALA A 1 358 ? -12.294 5.141 19.773 1.00 92.81 358 ALA A O 1
ATOM 2760 N N . ALA A 1 359 ? -12.627 3.222 20.897 1.00 91.62 359 ALA A N 1
ATOM 2761 C CA . ALA A 1 359 ? -12.442 3.790 22.223 1.00 91.62 359 ALA A CA 1
ATOM 2762 C C . ALA A 1 359 ? -11.030 4.375 22.406 1.00 91.62 359 ALA A C 1
ATOM 2764 O O . ALA A 1 359 ? -10.879 5.526 22.815 1.00 91.62 359 ALA A O 1
ATOM 2765 N N . LEU A 1 360 ? -9.975 3.644 22.036 1.00 92.44 360 LEU A N 1
ATOM 2766 C CA . LEU A 1 360 ? -8.595 4.154 22.089 1.00 92.44 360 LEU A CA 1
ATOM 2767 C C . LEU A 1 360 ? -8.371 5.373 21.170 1.00 92.44 360 LEU A C 1
ATOM 2769 O O . LEU A 1 360 ? -7.602 6.274 21.499 1.00 92.44 360 LEU A O 1
ATOM 2773 N N . ALA A 1 361 ? -9.085 5.437 20.047 1.00 94.56 361 ALA A N 1
ATOM 2774 C CA . ALA A 1 361 ? -9.054 6.540 19.091 1.00 94.56 361 ALA A CA 1
ATOM 2775 C C . ALA A 1 361 ? -9.989 7.717 19.448 1.00 94.56 361 ALA A C 1
ATOM 2777 O O . ALA A 1 361 ? -9.989 8.734 18.743 1.00 94.56 361 ALA A O 1
ATOM 2778 N N . GLY A 1 362 ? -10.785 7.609 20.519 1.00 92.69 362 GLY A N 1
ATOM 2779 C CA . GLY A 1 362 ? -11.776 8.618 20.904 1.00 92.69 362 GLY A CA 1
ATOM 2780 C C . GLY A 1 362 ? -12.865 8.813 19.844 1.00 92.69 362 GLY A C 1
ATOM 2781 O O . GLY A 1 362 ? -13.150 9.945 19.452 1.00 92.69 362 GLY A O 1
ATOM 2782 N N . LEU A 1 363 ? -13.405 7.714 19.312 1.00 92.38 363 LEU A N 1
ATOM 2783 C CA . LEU A 1 363 ? -14.434 7.679 18.271 1.00 92.38 363 LEU A CA 1
ATOM 2784 C C . LEU A 1 363 ? -15.729 7.084 18.846 1.00 92.38 363 LEU A C 1
ATOM 2786 O O . LEU A 1 363 ? -15.896 5.870 18.865 1.00 92.38 363 LEU A O 1
ATOM 2790 N N . ALA A 1 364 ? -16.645 7.939 19.311 1.00 86.38 364 ALA A N 1
ATOM 2791 C CA . ALA A 1 364 ? -17.883 7.506 19.979 1.00 86.38 364 ALA A CA 1
ATOM 2792 C C . ALA A 1 364 ? -19.141 7.531 19.089 1.00 86.38 364 ALA A C 1
ATOM 2794 O O . ALA A 1 364 ? -20.141 6.882 19.400 1.00 86.38 364 ALA A O 1
ATOM 2795 N N . SER A 1 365 ? -19.103 8.273 17.983 1.00 86.69 365 SER A N 1
ATOM 2796 C CA . SER A 1 365 ? -20.254 8.475 17.096 1.00 86.69 365 SER A CA 1
ATOM 2797 C C . SER A 1 365 ? -20.074 7.691 15.809 1.00 86.69 365 SER A C 1
ATOM 2799 O O . SER A 1 365 ? -19.024 7.805 15.190 1.00 86.69 365 SER A O 1
ATOM 2801 N N . PHE A 1 366 ? -21.104 6.958 15.389 1.00 87.44 366 PHE A N 1
ATOM 2802 C CA . PHE A 1 366 ? -21.111 6.103 14.199 1.00 87.44 366 PHE A CA 1
ATOM 2803 C C . PHE A 1 366 ? -22.402 6.293 13.397 1.00 87.44 366 PHE A C 1
ATOM 2805 O O . PHE A 1 366 ? -23.384 6.828 13.918 1.00 87.44 366 PHE A O 1
ATOM 2812 N N . SER A 1 367 ? -22.405 5.877 12.128 1.00 83.12 367 SER A N 1
ATOM 2813 C CA . SER A 1 367 ? -23.597 5.966 11.278 1.00 83.12 367 SER A CA 1
ATOM 2814 C C . SER A 1 367 ? -24.748 5.085 11.792 1.00 83.12 367 SER A C 1
ATOM 2816 O O . SER A 1 367 ? -24.538 3.978 12.285 1.00 83.12 367 SER A O 1
ATOM 2818 N N . GLN A 1 368 ? -25.997 5.552 11.655 1.00 83.38 368 GLN A N 1
ATOM 2819 C CA . GLN A 1 368 ? -27.173 4.763 12.058 1.00 83.38 368 GLN A CA 1
ATOM 2820 C C . GLN A 1 368 ? -27.274 3.447 11.272 1.00 83.38 368 GLN A C 1
ATOM 2822 O O . GLN A 1 368 ? -27.626 2.414 11.834 1.00 83.38 368 GLN A O 1
ATOM 2827 N N . GLN A 1 369 ? -26.910 3.470 9.990 1.00 84.69 369 GLN A N 1
ATOM 2828 C CA . GLN A 1 369 ? -26.890 2.278 9.148 1.00 84.69 369 GLN A CA 1
ATOM 2829 C C . GLN A 1 369 ? -25.947 1.199 9.702 1.00 84.69 369 GLN A C 1
ATOM 2831 O O . GLN A 1 369 ? -26.311 0.025 9.711 1.00 84.69 369 GLN A O 1
ATOM 2836 N N . LEU A 1 370 ? -24.769 1.583 10.209 1.00 86.31 370 LEU A N 1
ATOM 2837 C CA . LEU A 1 370 ? -23.857 0.643 10.860 1.00 86.31 370 LEU A CA 1
ATOM 2838 C C . LEU A 1 370 ? -24.506 0.012 12.097 1.00 86.31 370 LEU A C 1
ATOM 2840 O O . LEU A 1 370 ? -24.420 -1.197 12.271 1.00 86.31 370 LEU A O 1
ATOM 2844 N N . LEU A 1 371 ? -25.192 0.798 12.934 1.00 85.81 371 LEU A N 1
ATOM 2845 C CA . LEU A 1 371 ? -25.878 0.292 14.134 1.00 85.81 371 LEU A CA 1
ATOM 2846 C C . LEU A 1 371 ? -26.902 -0.800 13.802 1.00 85.81 371 LEU A C 1
ATOM 2848 O O . LEU A 1 371 ? -26.963 -1.841 14.465 1.00 85.81 371 LEU A O 1
ATOM 2852 N N . GLU A 1 372 ? -27.694 -0.569 12.757 1.00 86.31 372 GLU A N 1
ATOM 2853 C CA . GLU A 1 372 ? -28.693 -1.520 12.269 1.00 86.31 372 GLU A CA 1
ATOM 2854 C C . GLU A 1 372 ? -28.023 -2.793 11.725 1.00 86.31 372 GLU A C 1
ATOM 2856 O O . GLU A 1 372 ? -28.429 -3.905 12.068 1.00 86.31 372 GLU A O 1
ATOM 2861 N N . GLN A 1 373 ? -26.949 -2.648 10.943 1.00 86.81 373 GLN A N 1
ATOM 2862 C CA . GLN A 1 373 ? -26.199 -3.781 10.393 1.00 86.81 373 GLN A CA 1
ATOM 2863 C C . GLN A 1 373 ? -25.489 -4.602 11.475 1.00 86.81 373 GLN A C 1
ATOM 2865 O O . GLN A 1 373 ? -25.552 -5.829 11.438 1.00 86.81 373 GLN A O 1
ATOM 2870 N N . LEU A 1 374 ? -24.884 -3.961 12.476 1.00 86.12 374 LEU A N 1
ATOM 2871 C CA . LEU A 1 374 ? -24.260 -4.644 13.610 1.00 86.12 374 LEU A CA 1
ATOM 2872 C C . LEU A 1 374 ? -25.279 -5.466 14.396 1.00 86.12 374 LEU A C 1
ATOM 2874 O O . LEU A 1 374 ? -25.005 -6.613 14.734 1.00 86.12 374 LEU A O 1
ATOM 2878 N N . THR A 1 375 ? -26.478 -4.927 14.627 1.00 87.00 375 THR A N 1
ATOM 2879 C CA . THR A 1 375 ? -27.559 -5.673 15.292 1.00 87.00 375 THR A CA 1
ATOM 2880 C C . THR A 1 375 ? -27.891 -6.960 14.529 1.00 87.00 375 THR A C 1
ATOM 2882 O O . THR A 1 375 ? -28.031 -8.023 15.133 1.00 87.00 375 THR A O 1
ATOM 2885 N N . LEU A 1 376 ? -27.957 -6.890 13.195 1.00 88.06 376 LEU A N 1
ATOM 2886 C CA . LEU A 1 376 ? -28.202 -8.055 12.339 1.00 88.06 376 LEU A CA 1
ATOM 2887 C C . LEU A 1 376 ? -27.036 -9.051 12.345 1.00 88.06 376 LEU A C 1
ATOM 2889 O O . LEU A 1 376 ? -27.280 -10.255 12.385 1.00 88.06 376 LEU A O 1
ATOM 2893 N N . LEU A 1 377 ? -25.790 -8.570 12.312 1.00 87.00 377 LEU A N 1
ATOM 2894 C CA . LEU A 1 377 ? -24.595 -9.418 12.359 1.00 87.00 377 LEU A CA 1
ATOM 2895 C C . LEU A 1 377 ? -24.500 -10.169 13.688 1.00 87.00 377 LEU A C 1
ATOM 2897 O O . LEU A 1 377 ? -24.288 -11.378 13.701 1.00 87.00 377 LEU A O 1
ATOM 2901 N N . ILE A 1 378 ? -24.738 -9.479 14.802 1.00 89.06 378 ILE A N 1
ATOM 2902 C CA . ILE A 1 378 ? -24.730 -10.084 16.137 1.00 89.06 378 ILE A CA 1
ATOM 2903 C C . ILE A 1 378 ? -25.862 -11.101 16.265 1.00 89.06 378 ILE A C 1
ATOM 2905 O O . ILE A 1 378 ? -25.654 -12.181 16.806 1.00 89.06 378 ILE A O 1
ATOM 2909 N N . ALA A 1 379 ? -27.042 -10.823 15.706 1.00 88.50 379 ALA A N 1
ATOM 2910 C CA . ALA A 1 379 ? -28.151 -11.775 15.706 1.00 88.50 379 ALA A CA 1
ATOM 2911 C C . ALA A 1 379 ? -27.841 -13.085 14.950 1.00 88.50 379 ALA A C 1
ATOM 2913 O O . ALA A 1 379 ? -28.489 -14.100 15.207 1.00 88.50 379 ALA A O 1
ATOM 2914 N N . GLN A 1 380 ? -26.863 -13.079 14.037 1.00 88.94 380 GLN A N 1
ATOM 2915 C CA . GLN A 1 380 ? -26.407 -14.263 13.299 1.00 88.94 380 GLN A CA 1
ATOM 2916 C C . GLN A 1 380 ? -25.310 -15.051 14.029 1.00 88.94 380 GLN A C 1
ATOM 2918 O O . GLN A 1 380 ? -24.967 -16.146 13.582 1.00 88.94 380 GLN A O 1
ATOM 2923 N N . GLU A 1 381 ? -24.775 -14.533 15.139 1.00 88.94 381 GLU A N 1
ATOM 2924 C CA . GLU A 1 381 ? -23.720 -15.195 15.906 1.00 88.94 381 GLU A CA 1
ATOM 2925 C C . GLU A 1 381 ? -24.216 -16.533 16.450 1.00 88.94 381 GLU A C 1
ATOM 2927 O O . GLU A 1 381 ? -25.271 -16.603 17.071 1.00 88.94 381 GLU A O 1
ATOM 2932 N N . ASN A 1 382 ? -23.478 -17.613 16.232 1.00 89.00 382 ASN A N 1
ATOM 2933 C CA . ASN A 1 382 ? -23.908 -18.955 16.639 1.00 89.00 382 ASN A CA 1
ATOM 2934 C C . ASN A 1 382 ? -23.011 -19.550 17.723 1.00 89.00 382 ASN A C 1
ATOM 2936 O O . ASN A 1 382 ? -23.339 -20.599 18.277 1.00 89.00 382 ASN A O 1
ATOM 2940 N N . GLN A 1 383 ? -21.895 -18.893 18.035 1.00 88.56 383 GLN A N 1
ATOM 2941 C CA . GLN A 1 383 ? -20.921 -19.381 18.994 1.00 88.56 383 GLN A CA 1
ATOM 2942 C C . GLN A 1 383 ? -21.119 -18.696 20.340 1.00 88.56 383 GLN A C 1
ATOM 2944 O O . GLN A 1 383 ? -20.703 -17.565 20.564 1.00 88.56 383 GLN A O 1
ATOM 2949 N N . PHE A 1 384 ? -21.733 -19.415 21.278 1.00 89.12 384 PHE A N 1
ATOM 2950 C CA . PHE A 1 384 ? -21.903 -18.903 22.635 1.00 89.12 384 PHE A CA 1
ATOM 2951 C C . PHE A 1 384 ? -20.570 -18.593 23.323 1.00 89.12 384 PHE A C 1
ATOM 2953 O O . PHE A 1 384 ? -20.487 -17.617 24.059 1.00 89.12 384 PHE A O 1
ATOM 2960 N N . ALA A 1 385 ? -19.541 -19.403 23.058 1.00 88.62 385 ALA A N 1
ATOM 2961 C CA . ALA A 1 385 ? -18.195 -19.250 23.604 1.00 88.62 385 ALA A CA 1
ATOM 2962 C C . ALA A 1 385 ? -17.579 -17.857 23.367 1.00 88.62 385 ALA A C 1
ATOM 2964 O O . ALA A 1 385 ? -16.831 -17.380 24.216 1.00 88.62 385 ALA A O 1
ATOM 2965 N N . GLU A 1 386 ? -17.916 -17.206 22.250 1.00 88.00 386 GLU A N 1
ATOM 2966 C CA . GLU A 1 386 ? -17.373 -15.901 21.849 1.00 88.00 386 GLU A CA 1
ATOM 2967 C C . GLU A 1 386 ? -18.077 -14.721 22.545 1.00 88.00 386 GLU A C 1
ATOM 2969 O O . GLU A 1 386 ? -17.557 -13.603 22.588 1.00 88.00 386 GLU A O 1
ATOM 2974 N N . MET A 1 387 ? -19.258 -14.948 23.135 1.00 90.25 387 MET A N 1
ATOM 2975 C CA . MET A 1 387 ? -20.076 -13.872 23.704 1.00 90.25 387 MET A CA 1
ATOM 2976 C C . MET A 1 387 ? -19.485 -13.306 24.997 1.00 90.25 387 MET A C 1
ATOM 2978 O O . MET A 1 387 ? -19.611 -12.111 25.250 1.00 90.25 387 MET A O 1
ATOM 2982 N N . GLY A 1 388 ? -18.840 -14.130 25.825 1.00 89.69 388 GLY A N 1
ATOM 2983 C CA . GLY A 1 388 ? -18.358 -13.716 27.144 1.00 89.69 388 GLY A CA 1
ATOM 2984 C C . GLY A 1 388 ? -17.372 -12.562 27.102 1.00 89.69 388 GLY A C 1
ATOM 2985 O O . GLY A 1 388 ? -17.590 -11.534 27.745 1.00 89.69 388 GLY A O 1
ATOM 2986 N N . GLN A 1 389 ? -16.313 -12.704 26.305 1.00 88.12 389 GLN A N 1
ATOM 2987 C CA . GLN A 1 389 ? -15.296 -11.663 26.164 1.00 88.12 389 GLN A CA 1
ATOM 2988 C C . GLN A 1 389 ? -15.873 -10.395 25.537 1.00 88.12 389 GLN A C 1
ATOM 2990 O O . GLN A 1 389 ? -15.568 -9.292 25.993 1.00 88.12 389 GLN A O 1
ATOM 2995 N N . ALA A 1 390 ? -16.742 -10.547 24.536 1.00 90.12 390 ALA A N 1
ATOM 2996 C CA . ALA A 1 390 ? -17.438 -9.424 23.930 1.00 90.12 390 ALA A CA 1
ATOM 2997 C C . ALA A 1 390 ? -18.276 -8.644 24.949 1.00 90.12 390 ALA A C 1
ATOM 2999 O O . ALA A 1 390 ? -18.121 -7.431 25.081 1.00 90.12 390 ALA A O 1
ATOM 3000 N N . LEU A 1 391 ? -19.118 -9.336 25.716 1.00 91.56 391 LEU A N 1
ATOM 3001 C CA . LEU A 1 391 ? -19.985 -8.726 26.719 1.00 91.56 391 LEU A CA 1
ATOM 3002 C C . LEU A 1 391 ? -19.194 -7.967 27.788 1.00 91.56 391 LEU A C 1
ATOM 3004 O O . LEU A 1 391 ? -19.553 -6.835 28.104 1.00 91.56 391 LEU A O 1
ATOM 3008 N N . GLU A 1 392 ? -18.117 -8.549 28.323 1.00 89.94 392 GLU A N 1
ATOM 3009 C CA . GLU A 1 392 ? -17.288 -7.882 29.337 1.00 89.94 392 GLU A CA 1
ATOM 3010 C C . GLU A 1 392 ? -16.673 -6.586 28.812 1.00 89.94 392 GLU A C 1
ATOM 3012 O O . GLU A 1 392 ? -16.743 -5.551 29.478 1.00 89.94 392 GLU A O 1
ATOM 3017 N N . VAL A 1 393 ? -16.100 -6.627 27.608 1.00 88.88 393 VAL A N 1
ATOM 3018 C CA . VAL A 1 393 ? -15.454 -5.460 27.003 1.00 88.88 393 VAL A CA 1
ATOM 3019 C C . VAL A 1 393 ? -16.480 -4.381 26.672 1.00 88.88 393 VAL A C 1
ATOM 3021 O O . VAL A 1 393 ? -16.297 -3.228 27.061 1.00 88.88 393 VAL A O 1
ATOM 3024 N N . LEU A 1 394 ? -17.578 -4.741 26.000 1.00 89.56 394 LEU A N 1
ATOM 3025 C CA . LEU A 1 394 ? -18.634 -3.797 25.628 1.00 89.56 394 LEU A CA 1
ATOM 3026 C C . LEU A 1 394 ? -19.258 -3.142 26.861 1.00 89.56 394 LEU A C 1
ATOM 3028 O O . LEU A 1 394 ? -19.472 -1.930 26.871 1.00 89.56 394 LEU A O 1
ATOM 3032 N N . TYR A 1 395 ? -19.509 -3.924 27.912 1.00 90.00 395 TYR A N 1
ATOM 3033 C CA . TYR A 1 395 ? -20.072 -3.414 29.154 1.00 90.00 395 TYR A CA 1
ATOM 3034 C C . TYR A 1 395 ? -19.112 -2.479 29.887 1.00 90.00 395 TYR A C 1
ATOM 3036 O O . TYR A 1 395 ? -19.516 -1.393 30.308 1.00 90.00 395 TYR A O 1
ATOM 3044 N N . ALA A 1 396 ? -17.838 -2.865 30.001 1.00 87.25 396 ALA A N 1
ATOM 3045 C CA . ALA A 1 396 ? -16.819 -2.033 30.628 1.00 87.25 396 ALA A CA 1
ATOM 3046 C C . ALA A 1 396 ? -16.671 -0.693 29.894 1.00 87.25 396 ALA A C 1
ATOM 3048 O O . ALA A 1 396 ? -16.696 0.354 30.539 1.00 87.25 396 ALA A O 1
ATOM 3049 N N . LEU A 1 397 ? -16.593 -0.709 28.559 1.00 86.50 397 LEU A N 1
ATOM 3050 C CA . LEU A 1 397 ? -16.527 0.510 27.749 1.00 86.50 397 LEU A CA 1
ATOM 3051 C C . LEU A 1 397 ? -17.779 1.381 27.921 1.00 86.50 397 LEU A C 1
ATOM 3053 O O . LEU A 1 397 ? -17.670 2.590 28.109 1.00 86.50 397 LEU A O 1
ATOM 3057 N N . TRP A 1 398 ? -18.971 0.779 27.899 1.00 89.12 398 TRP A N 1
ATOM 3058 C CA . TRP A 1 398 ? -20.228 1.523 27.997 1.00 89.12 398 TRP A CA 1
ATOM 3059 C C . TRP A 1 398 ? -20.425 2.177 29.369 1.00 89.12 398 TRP A C 1
ATOM 3061 O O . TRP A 1 398 ? -20.947 3.291 29.445 1.00 89.12 398 TRP A O 1
ATOM 3071 N N . ARG A 1 399 ? -20.017 1.496 30.448 1.00 84.94 399 ARG A N 1
ATOM 3072 C CA . ARG A 1 399 ? -20.269 1.937 31.826 1.00 84.94 399 ARG A CA 1
ATOM 3073 C C . ARG A 1 399 ? -19.149 2.800 32.408 1.00 84.94 399 ARG A C 1
ATOM 3075 O O . ARG A 1 399 ? -19.446 3.739 33.143 1.00 84.94 399 ARG A O 1
ATOM 3082 N N . LEU A 1 400 ? -17.887 2.474 32.123 1.00 79.25 400 LEU A N 1
ATOM 3083 C CA . LEU A 1 400 ? -16.731 2.993 32.868 1.00 79.25 400 LEU A CA 1
ATOM 3084 C C . LEU A 1 400 ? -15.814 3.918 32.050 1.00 79.25 400 LEU A C 1
ATOM 3086 O O . LEU A 1 400 ? -14.966 4.587 32.639 1.00 79.25 400 LEU A O 1
ATOM 3090 N N . ASP A 1 401 ? -15.935 3.968 30.720 1.00 79.12 401 ASP A N 1
ATOM 3091 C CA . ASP A 1 401 ? -14.986 4.702 29.870 1.00 79.12 401 ASP A CA 1
ATOM 3092 C C . ASP A 1 401 ? -15.353 6.179 29.661 1.00 79.12 401 ASP A C 1
ATOM 3094 O O . ASP A 1 401 ? -15.711 6.631 28.568 1.00 79.12 401 ASP A O 1
ATOM 3098 N N . GLU A 1 402 ? -15.237 6.947 30.745 1.00 78.06 402 GLU A N 1
ATOM 3099 C CA . GLU A 1 402 ? -15.337 8.412 30.730 1.00 78.06 402 GLU A CA 1
ATOM 3100 C C . GLU A 1 402 ? -14.180 9.062 29.959 1.00 78.06 402 GLU A C 1
ATOM 3102 O O . GLU A 1 402 ? -14.360 10.074 29.284 1.00 78.06 402 GLU A O 1
ATOM 3107 N N . ILE A 1 403 ? -12.988 8.466 30.039 1.00 76.81 403 ILE A N 1
ATOM 3108 C CA . ILE A 1 403 ? -11.738 9.050 29.537 1.00 76.81 403 ILE A CA 1
ATOM 3109 C C . ILE A 1 403 ? -11.761 9.152 28.012 1.00 76.81 403 ILE A C 1
ATOM 3111 O O . ILE A 1 403 ? -11.415 10.196 27.462 1.00 76.81 403 ILE A O 1
ATOM 3115 N N . SER A 1 404 ? -12.196 8.098 27.321 1.00 75.75 404 SER A N 1
ATOM 3116 C CA . SER A 1 404 ? -12.301 8.107 25.861 1.00 75.75 404 SER A CA 1
ATOM 3117 C C . SER A 1 404 ? -13.612 8.693 25.331 1.00 75.75 404 SER A C 1
ATOM 3119 O O . SER A 1 404 ? -13.776 8.805 24.115 1.00 75.75 404 SER A O 1
ATOM 3121 N N . GLY A 1 405 ? -14.545 9.071 26.213 1.00 79.31 405 GLY A N 1
ATOM 3122 C CA . GLY A 1 405 ? -15.865 9.582 25.835 1.00 79.31 405 GLY A CA 1
ATOM 3123 C C . GLY A 1 405 ? -16.811 8.512 25.278 1.00 79.31 405 GLY A C 1
ATOM 3124 O O . GLY A 1 405 ? -17.746 8.843 24.554 1.00 79.31 405 GLY A O 1
ATOM 3125 N N . MET A 1 406 ? -16.558 7.237 25.587 1.00 84.12 406 MET A N 1
ATOM 3126 C CA . MET A 1 406 ? -17.383 6.107 25.144 1.00 84.12 406 MET A CA 1
ATOM 3127 C C . MET A 1 406 ? -18.525 5.794 26.116 1.00 84.12 406 MET A C 1
ATOM 3129 O O . MET A 1 406 ? -19.468 5.090 25.745 1.00 84.12 406 MET A O 1
ATOM 3133 N N . GLN A 1 407 ? -18.470 6.320 27.342 1.00 85.50 407 GLN A N 1
ATOM 3134 C CA . GLN A 1 407 ? -19.530 6.144 28.327 1.00 85.50 407 GLN A CA 1
ATOM 3135 C C . GLN A 1 407 ? -20.885 6.593 27.758 1.00 85.50 407 GLN A C 1
ATOM 3137 O O . GLN A 1 407 ? -21.047 7.722 27.294 1.00 85.50 407 GLN A O 1
ATOM 3142 N N . GLY A 1 408 ? -21.865 5.688 27.773 1.00 82.81 408 GLY A N 1
ATOM 3143 C CA . GLY A 1 408 ? -23.198 5.961 27.231 1.00 82.81 408 GLY A CA 1
ATOM 3144 C C . GLY A 1 408 ? -23.267 6.119 25.704 1.00 82.81 408 GLY A C 1
ATOM 3145 O O . GLY A 1 408 ? -24.309 6.531 25.195 1.00 82.81 408 GLY A O 1
ATOM 3146 N N . ALA A 1 409 ? -22.208 5.793 24.954 1.00 86.94 409 ALA A N 1
ATOM 3147 C CA . ALA A 1 409 ? -22.222 5.895 23.497 1.00 86.94 409 ALA A CA 1
ATOM 3148 C C . ALA A 1 409 ? -23.287 4.969 22.879 1.00 86.94 409 ALA A C 1
ATOM 3150 O O . ALA A 1 409 ? -23.374 3.780 23.204 1.00 86.94 409 ALA A O 1
ATOM 3151 N N . GLN A 1 410 ? -24.072 5.505 21.938 1.00 87.62 410 GLN A N 1
ATOM 3152 C CA . GLN A 1 410 ? -25.199 4.799 21.312 1.00 87.62 410 GLN A CA 1
ATOM 3153 C C . GLN A 1 410 ? -24.769 3.498 20.614 1.00 87.62 410 GLN A C 1
ATOM 3155 O O . GLN A 1 410 ? -25.492 2.502 20.653 1.00 87.62 410 GLN A O 1
ATOM 3160 N N . ILE A 1 411 ? -23.577 3.492 20.010 1.00 86.44 411 ILE A N 1
ATOM 3161 C CA . ILE A 1 411 ? -22.970 2.313 19.381 1.00 86.44 411 ILE A CA 1
ATOM 3162 C C . ILE A 1 411 ? -22.776 1.165 20.369 1.00 86.44 411 ILE A C 1
ATOM 3164 O O . ILE A 1 411 ? -23.188 0.038 20.093 1.00 86.44 411 ILE A O 1
ATOM 3168 N N . LEU A 1 412 ? -22.215 1.452 21.544 1.00 86.88 412 LEU A N 1
ATOM 3169 C CA . LEU A 1 412 ? -21.978 0.449 22.573 1.00 86.88 412 LEU A CA 1
ATOM 3170 C C . LEU A 1 412 ? -23.291 -0.026 23.171 1.00 86.88 412 LEU A C 1
ATOM 3172 O O . LEU A 1 412 ? -23.464 -1.225 23.338 1.00 86.88 412 LEU A O 1
ATOM 3176 N N . GLN A 1 413 ? -24.235 0.884 23.419 1.00 89.81 413 GLN A N 1
ATOM 3177 C CA . GLN A 1 413 ? -25.560 0.512 23.908 1.00 89.81 413 GLN A CA 1
ATOM 3178 C C . GLN A 1 413 ? -26.267 -0.441 22.934 1.00 89.81 413 GLN A C 1
ATOM 3180 O O . GLN A 1 413 ? -26.756 -1.488 23.348 1.00 89.81 413 GLN A O 1
ATOM 3185 N N . THR A 1 414 ? -26.286 -0.106 21.641 1.00 89.00 414 THR A N 1
ATOM 3186 C CA . THR A 1 414 ? -26.944 -0.921 20.606 1.00 89.00 414 THR A CA 1
ATOM 3187 C C . THR A 1 414 ? -26.296 -2.301 20.502 1.00 89.00 414 THR A C 1
ATOM 3189 O O . THR A 1 414 ? -26.984 -3.320 20.563 1.00 89.00 414 THR A O 1
ATOM 3192 N N . THR A 1 415 ? -24.964 -2.334 20.416 1.00 88.81 415 THR A N 1
ATOM 3193 C CA . THR A 1 415 ? -24.177 -3.571 20.304 1.00 88.81 415 THR A CA 1
ATOM 3194 C C . THR A 1 415 ? -24.338 -4.442 21.551 1.00 88.81 415 THR A C 1
ATOM 3196 O O . THR A 1 415 ? -24.544 -5.646 21.439 1.00 88.81 415 THR A O 1
ATOM 3199 N N . LEU A 1 416 ? -24.300 -3.842 22.745 1.00 91.06 416 LEU A N 1
ATOM 3200 C CA . LEU A 1 416 ? -24.455 -4.543 24.016 1.00 91.06 416 LEU A CA 1
ATOM 3201 C C . LEU A 1 416 ? -25.865 -5.124 24.175 1.00 91.06 416 LEU A C 1
ATOM 3203 O O . LEU A 1 416 ? -25.988 -6.282 24.560 1.00 91.06 416 LEU A O 1
ATOM 3207 N N . CYS A 1 417 ? -26.919 -4.366 23.855 1.00 91.62 417 CYS A N 1
ATOM 3208 C CA . CYS A 1 417 ? -28.292 -4.877 23.886 1.00 91.62 417 CYS A CA 1
ATOM 3209 C C . CYS A 1 417 ? -28.458 -6.071 22.938 1.00 91.62 417 CYS A C 1
ATOM 3211 O O . CYS A 1 417 ? -28.905 -7.131 23.370 1.00 91.62 417 CYS A O 1
ATOM 3213 N N . ALA A 1 418 ? -28.015 -5.934 21.683 1.00 91.56 418 ALA A N 1
ATOM 3214 C CA . ALA A 1 418 ? -28.063 -7.019 20.706 1.00 91.56 418 ALA A CA 1
ATOM 3215 C C . ALA A 1 418 ? -27.263 -8.250 21.166 1.00 91.56 418 ALA A C 1
ATOM 3217 O O . ALA A 1 418 ? -27.721 -9.384 21.020 1.00 91.56 418 ALA A O 1
ATOM 3218 N N . ALA A 1 419 ? -26.084 -8.041 21.763 1.00 92.31 419 ALA A N 1
ATOM 3219 C CA . ALA A 1 419 ? -25.246 -9.118 22.274 1.00 92.31 419 ALA A CA 1
ATOM 3220 C C . ALA A 1 419 ? -25.887 -9.826 23.474 1.00 92.31 419 ALA A C 1
ATOM 3222 O O . ALA A 1 419 ? -25.871 -11.054 23.525 1.00 92.31 419 ALA A O 1
ATOM 3223 N N . ILE A 1 420 ? -26.486 -9.097 24.420 1.00 92.50 420 ILE A N 1
ATOM 3224 C CA . ILE A 1 420 ? -27.194 -9.692 25.563 1.00 92.50 420 ILE A CA 1
ATOM 3225 C C . ILE A 1 420 ? -28.382 -10.524 25.073 1.00 92.50 420 ILE A C 1
ATOM 3227 O O . ILE A 1 420 ? -28.494 -11.691 25.453 1.00 92.50 420 ILE A O 1
ATOM 3231 N N . ASP A 1 421 ? -29.217 -9.966 24.193 1.00 91.75 421 ASP A N 1
ATOM 3232 C CA . ASP A 1 421 ? -30.376 -10.668 23.631 1.00 91.75 421 ASP A CA 1
ATOM 3233 C C . ASP A 1 421 ? -29.948 -11.946 22.905 1.00 91.75 421 ASP A C 1
ATOM 3235 O O . ASP A 1 421 ? -30.513 -13.024 23.121 1.00 91.75 421 ASP A O 1
ATOM 3239 N N . ARG A 1 422 ? -28.888 -11.862 22.091 1.00 92.62 422 ARG A N 1
ATOM 3240 C CA . ARG A 1 422 ? -28.360 -13.034 21.394 1.00 92.62 422 ARG A CA 1
ATOM 3241 C C . ARG A 1 422 ? -27.785 -14.071 22.354 1.00 92.62 422 ARG A C 1
ATOM 3243 O O . ARG A 1 422 ? -28.023 -15.263 22.169 1.00 92.62 422 ARG A O 1
ATOM 3250 N N . THR A 1 423 ? -27.067 -13.633 23.385 1.00 92.31 423 THR A N 1
ATOM 3251 C CA . THR A 1 423 ? -26.488 -14.516 24.407 1.00 92.31 423 THR A CA 1
ATOM 3252 C C . THR A 1 423 ? -27.582 -15.294 25.128 1.00 92.31 423 THR A C 1
ATOM 3254 O O . THR A 1 423 ? -27.448 -16.502 25.295 1.00 92.31 423 THR A O 1
ATOM 3257 N N . LEU A 1 424 ? -28.687 -14.636 25.499 1.00 90.62 424 LEU A N 1
ATOM 3258 C CA . LEU A 1 424 ? -29.836 -15.284 26.138 1.00 90.62 424 LEU A CA 1
ATOM 3259 C C . LEU A 1 424 ? -30.459 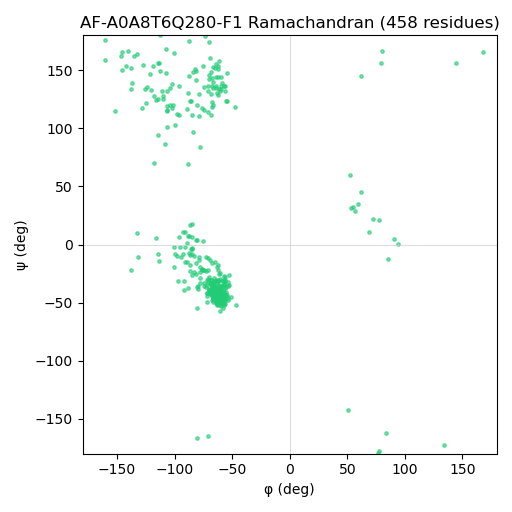-16.358 25.240 1.00 90.62 424 LEU A C 1
ATOM 3261 O O . LEU A 1 424 ? -30.736 -17.459 25.711 1.00 90.62 424 LEU A O 1
ATOM 3265 N N . TRP A 1 425 ? -30.611 -16.081 23.943 1.00 90.38 425 TRP A N 1
ATOM 3266 C CA . TRP A 1 425 ? -31.107 -17.074 22.989 1.00 90.38 425 TRP A CA 1
ATOM 3267 C C . TRP A 1 425 ? -30.158 -18.274 22.854 1.00 90.38 425 TRP A C 1
ATOM 3269 O O . TRP A 1 425 ? -30.586 -19.429 22.902 1.00 90.38 425 TRP A O 1
ATOM 3279 N N . LEU A 1 426 ? -28.850 -18.016 22.744 1.00 90.00 426 LEU A N 1
ATOM 3280 C CA . LEU A 1 426 ? -27.838 -19.069 22.650 1.00 90.00 426 LEU A CA 1
ATOM 3281 C C . LEU A 1 426 ? -27.783 -19.921 23.929 1.00 90.00 426 LEU A C 1
ATOM 3283 O O . LEU A 1 426 ? -27.657 -21.142 23.833 1.00 90.00 426 LEU A O 1
ATOM 3287 N N . CYS A 1 427 ? -27.958 -19.311 25.109 1.00 85.62 427 CYS A N 1
ATOM 3288 C CA . CYS A 1 427 ? -28.045 -20.007 26.395 1.00 85.62 427 CYS A CA 1
ATOM 3289 C C . CYS A 1 427 ? -29.135 -21.086 26.414 1.00 85.62 427 CYS A C 1
ATOM 3291 O O . CYS A 1 427 ? -28.888 -22.175 26.928 1.00 85.62 427 CYS A O 1
ATOM 3293 N N . GLU A 1 428 ? -30.324 -20.798 25.873 1.00 81.44 428 GLU A N 1
ATOM 3294 C CA . GLU A 1 428 ? -31.447 -21.749 25.858 1.00 81.44 428 GLU A CA 1
ATOM 3295 C C . GLU A 1 428 ? -31.186 -22.942 24.934 1.00 81.44 428 GLU A C 1
ATOM 3297 O O . GLU A 1 428 ? -31.591 -24.068 25.224 1.00 81.44 428 GLU A O 1
ATOM 3302 N N . SER A 1 429 ? -30.490 -22.697 23.824 1.00 73.00 429 SER A N 1
ATOM 3303 C CA . SER A 1 429 ? -30.190 -23.706 22.806 1.00 73.00 429 SER A CA 1
ATOM 3304 C C . SER A 1 429 ? -28.925 -24.528 23.081 1.00 73.00 429 SER A C 1
ATOM 3306 O O . SER A 1 429 ? -28.666 -25.512 22.383 1.00 73.00 429 SER A O 1
ATOM 3308 N N . ASN A 1 430 ? -28.134 -24.150 24.087 1.00 67.00 430 ASN A N 1
ATOM 3309 C CA . ASN A 1 430 ? -26.851 -24.785 24.348 1.00 67.00 430 ASN A CA 1
ATOM 3310 C C . ASN A 1 430 ? -27.015 -26.173 24.976 1.00 67.00 430 ASN A C 1
ATOM 3312 O O . ASN A 1 430 ? -27.479 -26.334 26.105 1.00 67.00 430 ASN A O 1
ATOM 3316 N N . GLY A 1 431 ? -26.569 -27.187 24.234 1.00 69.62 431 GLY A N 1
ATOM 3317 C CA . GLY A 1 431 ? -26.364 -28.536 24.751 1.00 69.62 431 GLY A CA 1
ATOM 3318 C C . GLY A 1 431 ? -25.158 -28.627 25.694 1.00 69.62 431 GLY A C 1
ATOM 3319 O O . GLY A 1 431 ? -24.619 -27.630 26.172 1.00 69.62 431 GLY A O 1
ATOM 3320 N N . ARG A 1 432 ? -24.701 -29.855 25.965 1.00 77.81 432 ARG A N 1
ATOM 3321 C CA . ARG A 1 432 ? -23.467 -30.073 26.732 1.00 77.81 432 ARG A CA 1
ATOM 3322 C C . ARG A 1 432 ? -22.272 -29.573 25.898 1.00 77.81 432 ARG A C 1
ATOM 3324 O O . ARG A 1 432 ? -22.067 -30.137 24.824 1.00 77.81 432 ARG A O 1
ATOM 3331 N N . PRO A 1 433 ? -21.507 -28.565 26.361 1.00 79.38 433 PRO A N 1
ATOM 3332 C CA . PRO A 1 433 ? -20.362 -28.056 25.612 1.00 79.38 433 PRO A CA 1
ATOM 3333 C C . PRO A 1 433 ? -19.279 -29.129 25.483 1.00 79.38 433 PRO A C 1
ATOM 3335 O O . PRO A 1 433 ? -19.157 -29.998 26.357 1.00 79.38 433 PRO A O 1
ATOM 3338 N N . ASP A 1 434 ? -18.490 -29.053 24.410 1.00 81.19 434 ASP A N 1
ATOM 3339 C CA . ASP A 1 434 ? -17.272 -29.853 24.289 1.00 81.19 434 ASP A CA 1
ATOM 3340 C C . ASP A 1 434 ? -16.290 -29.468 25.412 1.00 81.19 434 ASP A C 1
ATOM 3342 O O . ASP A 1 434 ? -16.267 -28.333 25.897 1.00 81.19 434 ASP A O 1
ATOM 3346 N N . GLU A 1 435 ? -15.457 -30.411 25.842 1.00 84.06 435 GLU A N 1
ATOM 3347 C CA . GLU A 1 435 ? -14.490 -30.216 26.927 1.00 84.06 435 GLU A CA 1
ATOM 3348 C C . GLU A 1 435 ? -13.516 -29.067 26.618 1.00 84.06 435 GLU A C 1
ATOM 3350 O O . GLU A 1 435 ? -13.112 -28.322 27.514 1.00 84.06 435 GLU A O 1
ATOM 3355 N N . LYS A 1 436 ? -13.208 -28.865 25.331 1.00 86.31 436 LYS A N 1
ATOM 3356 C CA . LYS A 1 436 ? -12.360 -27.769 24.842 1.00 86.31 436 LYS A CA 1
ATOM 3357 C C . LYS A 1 436 ? -13.000 -26.387 24.993 1.00 86.31 436 LYS A C 1
ATOM 3359 O O . LYS A 1 436 ? -12.282 -25.415 25.199 1.00 86.31 436 LYS A O 1
ATOM 3364 N N . GLU A 1 437 ? -14.325 -26.300 24.925 1.00 84.75 437 GLU A N 1
ATOM 3365 C CA . GLU A 1 437 ? -15.079 -25.037 24.943 1.00 84.75 437 GLU A CA 1
ATOM 3366 C C . GLU A 1 437 ? -15.656 -24.722 26.330 1.00 84.75 437 GLU A C 1
ATOM 3368 O O . GLU A 1 437 ? -16.146 -23.618 26.571 1.00 84.75 437 GLU A O 1
ATOM 3373 N N . PHE A 1 438 ? -15.558 -25.665 27.274 1.00 87.31 438 PHE A N 1
ATOM 3374 C CA . PHE A 1 438 ? -16.138 -25.554 28.613 1.00 87.31 438 PHE A CA 1
ATOM 3375 C C . PHE A 1 438 ? -15.765 -24.249 29.332 1.00 87.31 438 PHE A C 1
ATOM 3377 O O . PHE A 1 438 ? -16.632 -23.589 29.902 1.00 87.31 438 PHE A O 1
ATOM 3384 N N . HIS A 1 439 ? -14.490 -23.850 29.286 1.00 88.94 439 HIS A N 1
ATOM 3385 C CA . HIS A 1 439 ? -14.022 -22.628 29.946 1.00 88.94 439 HIS A CA 1
ATOM 3386 C C . HIS A 1 439 ? -14.579 -21.357 29.290 1.00 88.94 439 HIS A C 1
ATOM 3388 O O . HIS A 1 439 ? -14.976 -20.441 30.005 1.00 88.94 439 HIS A O 1
ATOM 3394 N N . ALA A 1 440 ? -14.666 -21.315 27.959 1.00 88.31 440 ALA A N 1
ATOM 3395 C CA . ALA A 1 440 ? -15.216 -20.174 27.226 1.00 88.31 440 ALA A CA 1
ATOM 3396 C C . ALA A 1 440 ? -16.737 -20.048 27.428 1.00 88.31 440 ALA A C 1
ATOM 3398 O O . ALA A 1 440 ? -17.268 -18.956 27.639 1.00 88.31 440 ALA A O 1
ATOM 3399 N N . HIS A 1 441 ? -17.445 -21.180 27.481 1.00 89.31 441 HIS A N 1
ATOM 3400 C CA . HIS A 1 441 ? -18.859 -21.208 27.856 1.00 89.31 441 HIS A CA 1
ATOM 3401 C C . HIS A 1 441 ? -19.067 -20.728 29.297 1.00 89.31 441 HIS A C 1
ATOM 3403 O O . HIS A 1 441 ? -19.960 -19.922 29.556 1.00 89.31 441 HIS A O 1
ATOM 3409 N N . LEU A 1 442 ? -18.250 -21.196 30.246 1.00 89.75 442 LEU A N 1
ATOM 3410 C CA . LEU A 1 442 ? -18.335 -20.758 31.640 1.00 89.75 442 LEU A CA 1
ATOM 3411 C C . LEU A 1 442 ? -18.083 -19.251 31.771 1.00 89.75 442 LEU A C 1
ATOM 3413 O O . LEU A 1 442 ? -18.818 -18.578 32.492 1.00 89.75 442 LEU A O 1
ATOM 3417 N N . HIS A 1 443 ? -17.087 -18.728 31.0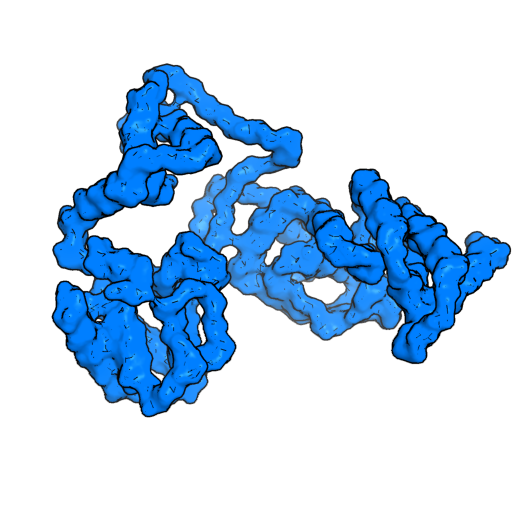56 1.00 90.19 443 HIS A N 1
ATOM 3418 C CA . HIS A 1 443 ? -16.794 -17.297 30.995 1.00 90.19 443 HIS A CA 1
ATOM 3419 C C . HIS A 1 443 ? -17.991 -16.499 30.465 1.00 90.19 443 HIS A C 1
ATOM 3421 O O . HIS A 1 443 ? -18.425 -15.545 31.106 1.00 90.19 443 HIS A O 1
ATOM 3427 N N . SER A 1 444 ? -18.625 -16.970 29.391 1.00 91.38 444 SER A N 1
ATOM 3428 C CA . SER A 1 444 ? -19.825 -16.346 28.818 1.00 91.38 444 SER A CA 1
ATOM 3429 C C . SER A 1 444 ? -21.009 -16.298 29.789 1.00 91.38 444 SER A C 1
ATOM 3431 O O . SER A 1 444 ? -21.666 -15.265 29.928 1.00 91.38 444 SER A O 1
ATOM 3433 N N . TRP A 1 445 ? -21.233 -17.371 30.552 1.00 90.88 445 TRP A N 1
ATOM 3434 C CA . TRP A 1 445 ? -22.228 -17.381 31.629 1.00 90.88 445 TRP A CA 1
ATOM 3435 C C . TRP A 1 445 ? -21.894 -16.404 32.759 1.00 90.88 445 TRP A C 1
ATOM 3437 O O . TRP A 1 445 ? -22.789 -15.731 33.279 1.00 90.88 445 TRP A O 1
ATOM 3447 N N . GLN A 1 446 ? -20.624 -16.335 33.161 1.00 91.69 446 GLN A N 1
ATOM 3448 C CA . GLN A 1 446 ? -20.165 -15.446 34.227 1.00 91.69 446 GLN A CA 1
ATOM 3449 C C . GLN A 1 446 ? -20.321 -13.977 33.834 1.00 91.69 446 GLN A C 1
ATOM 3451 O O . GLN A 1 446 ? -20.874 -13.214 34.629 1.00 91.69 446 GLN A O 1
ATOM 3456 N N . ALA A 1 447 ? -19.921 -13.614 32.614 1.00 91.88 447 ALA A N 1
ATOM 3457 C CA . ALA A 1 447 ? -20.071 -12.276 32.054 1.00 91.88 447 ALA A CA 1
ATOM 3458 C C . ALA A 1 447 ? -21.541 -11.832 32.054 1.00 91.88 447 ALA A C 1
ATOM 3460 O O . ALA A 1 447 ? -21.884 -10.800 32.634 1.00 91.88 447 ALA A O 1
ATOM 3461 N N . LEU A 1 448 ? -22.438 -12.663 31.508 1.00 91.62 448 LEU A N 1
ATOM 3462 C CA . LEU A 1 448 ? -23.875 -12.383 31.493 1.00 91.62 448 LEU A CA 1
ATOM 3463 C C . LEU A 1 448 ? -24.438 -12.210 32.914 1.00 91.62 448 LEU A C 1
ATOM 3465 O O . LEU A 1 448 ? -25.136 -11.238 33.203 1.00 91.62 448 LEU A O 1
ATOM 3469 N N . CYS A 1 449 ? -24.110 -13.130 33.827 1.00 90.75 449 CYS A N 1
ATOM 3470 C CA . CYS A 1 449 ? -24.540 -13.048 35.223 1.00 90.75 449 CYS A CA 1
ATOM 3471 C C . CYS A 1 449 ? -24.047 -11.774 35.914 1.00 90.75 449 CYS A C 1
ATOM 3473 O O . CYS A 1 449 ? -24.780 -11.195 36.716 1.00 90.75 449 CYS A O 1
ATOM 3475 N N . HIS A 1 450 ? -22.801 -11.379 35.656 1.00 89.88 450 HIS A N 1
ATOM 3476 C CA . HIS A 1 450 ? -22.195 -10.193 36.241 1.00 89.88 450 HIS A CA 1
ATOM 3477 C C . HIS A 1 450 ? -22.940 -8.932 35.798 1.00 89.88 450 HIS A C 1
ATOM 3479 O O . HIS A 1 450 ? -23.417 -8.185 36.651 1.00 89.88 450 HIS A O 1
ATOM 3485 N N . ILE A 1 451 ? -23.139 -8.770 34.488 1.00 89.56 451 ILE A N 1
ATOM 3486 C CA . ILE A 1 451 ? -23.839 -7.623 33.898 1.00 89.56 451 ILE A CA 1
ATOM 3487 C C . ILE A 1 451 ? -25.273 -7.523 34.431 1.00 89.56 451 ILE A C 1
ATOM 3489 O O . ILE A 1 451 ? -25.692 -6.465 34.893 1.00 89.56 451 ILE A O 1
ATOM 3493 N N . LEU A 1 452 ? -26.026 -8.628 34.435 1.00 88.06 452 LEU A N 1
ATOM 3494 C CA . LEU A 1 452 ? -27.415 -8.626 34.910 1.00 88.06 452 LEU A CA 1
ATOM 3495 C C . LEU A 1 452 ? -27.527 -8.282 36.402 1.00 88.06 452 LEU A C 1
ATOM 3497 O O . LEU A 1 452 ? -28.442 -7.561 36.799 1.00 88.06 452 LEU A O 1
ATOM 3501 N N . ARG A 1 453 ? -26.600 -8.769 37.240 1.00 89.19 453 ARG A N 1
ATOM 3502 C CA . ARG A 1 453 ? -26.564 -8.410 38.668 1.00 89.19 453 ARG A CA 1
ATOM 3503 C C . ARG A 1 453 ? -26.256 -6.936 38.868 1.00 89.19 453 ARG A C 1
ATOM 3505 O O . ARG A 1 453 ? -26.887 -6.312 39.714 1.00 89.19 453 ARG A O 1
ATOM 3512 N N . ASP A 1 454 ? -25.300 -6.413 38.111 1.00 86.94 454 ASP A N 1
ATOM 3513 C CA . ASP A 1 454 ? -24.845 -5.032 38.223 1.00 86.94 454 ASP A CA 1
ATOM 3514 C C . ASP A 1 454 ? -25.888 -4.024 37.697 1.00 86.94 454 ASP A C 1
ATOM 3516 O O . ASP A 1 454 ? -26.015 -2.918 38.216 1.00 86.94 454 ASP A O 1
ATOM 3520 N N . LEU A 1 455 ? -26.715 -4.428 36.724 1.00 82.44 455 LEU A N 1
ATOM 3521 C CA . LEU A 1 455 ? -27.902 -3.672 36.305 1.00 82.44 455 LEU A CA 1
ATOM 3522 C C . LEU A 1 455 ? -29.037 -3.737 37.344 1.00 82.44 455 LEU A C 1
ATOM 3524 O O . LEU A 1 455 ? -29.748 -2.755 37.545 1.00 82.44 455 LEU A O 1
ATOM 3528 N N . HIS A 1 456 ? -29.218 -4.878 38.020 1.00 82.12 456 HIS A N 1
ATOM 3529 C CA . HIS A 1 456 ? -30.270 -5.055 39.028 1.00 82.12 456 HIS A CA 1
ATOM 3530 C C . HIS A 1 456 ? -29.972 -4.337 40.353 1.00 82.12 456 HIS A C 1
ATOM 3532 O O . HIS A 1 456 ? -30.893 -3.879 41.027 1.00 82.12 456 HIS A O 1
ATOM 3538 N N . SER A 1 457 ? -28.699 -4.238 40.744 1.00 79.38 457 SER A N 1
ATOM 3539 C CA . SER A 1 457 ? -28.275 -3.616 42.005 1.00 79.38 457 SER A CA 1
ATOM 3540 C C . SER A 1 457 ? -28.403 -2.088 42.021 1.00 79.38 457 SER A C 1
ATOM 3542 O O . SER A 1 457 ? -28.302 -1.501 43.097 1.00 79.38 457 SER A O 1
ATOM 3544 N N . GLY A 1 458 ? -28.668 -1.444 40.876 1.00 59.94 458 GLY A N 1
ATOM 3545 C CA . GLY A 1 458 ? -29.070 -0.037 40.808 1.00 59.94 458 GLY A CA 1
ATOM 3546 C C . GLY A 1 458 ? -28.061 0.949 41.400 1.00 59.94 458 GLY A C 1
ATOM 3547 O O . GLY A 1 458 ? -28.463 1.953 41.988 1.00 59.94 458 GLY A O 1
ATOM 3548 N N . VAL A 1 459 ? -26.759 0.681 41.276 1.00 45.69 459 VAL A N 1
ATOM 3549 C CA . VAL A 1 459 ? -25.740 1.688 41.598 1.00 45.69 459 VAL A CA 1
ATOM 3550 C C . VAL A 1 459 ? -25.666 2.665 40.421 1.00 45.69 459 VAL A C 1
ATOM 3552 O O . VAL A 1 459 ? -24.875 2.464 39.499 1.00 45.69 459 VAL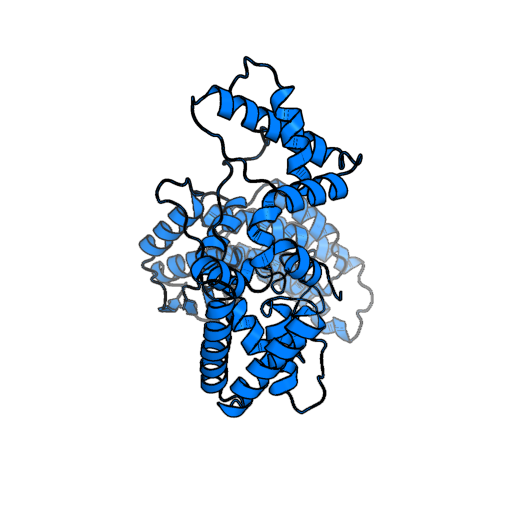 A O 1
ATOM 3555 N N . ASN A 1 460 ? -26.582 3.643 40.449 1.00 42.84 460 ASN A N 1
ATOM 3556 C CA . ASN A 1 460 ? -26.580 4.849 39.615 1.00 42.84 460 ASN A CA 1
ATOM 3557 C C . ASN A 1 460 ? -25.309 5.668 39.819 1.00 42.84 460 ASN A C 1
ATOM 3559 O O . ASN A 1 460 ? -24.915 5.837 41.000 1.00 42.84 460 ASN A O 1
#

Foldseek 3Di:
DLDPQVVCCVQAVFPVCVVVNVVSLLVVLCVVLPPPCDDPVSVVVLLLLLLQQLVVVLVDPDDDDDDDDSNSVVVSVPSNVVDDNDRDDDDDDDDVPDPDDDADFKDWLLRLDLQNVPVNHRALSVLVVCCVPPNQVVSLVVLLVLLQVLCVVVVHDDDPVLSVQLLVQLVVQCVVVVGPHRTPVSSLVSSCVSRPPDDQPDDQSVSDGYHDDPSGDPSSVSSRDVSSDQDIDDDDPPGDAFLAVVQLVVLCVVLVNDPQDKDKAALVDPSSLSVQLSLLLCVLLVQPFWDWPDDDLACPDDRRITIIGGHDRSCRRSSRRVLCVQHNHSLSSSQSSLLVQCLPVADLQSVLSSVSSCLSNLNQDHDPVSLVSLLVRLLPHQDLLSLLVSLQRLVCQQPPSPSSPNHVRPSSVSNNVSSLVSNVVNVVVDDDDDPVSVVSNVSSVVSSVVVVVVVVVPPD

Secondary structure (DSSP, 8-state):
--SHHHHHHHHHS-GGGTTTHHHHHHHHHHHHHTT----HHHHHHHHHHHHHHHHHHHH-SSPPP----GGGHHHHHHHHHHS-SSPPPPPPP--TT--S---PPP-BHHHHSGGGT-TT--S-HHHHHHHHHHHHHHHHHHHHHHHHHHHHHTT----HHHHHHHHHHHHHHHHHHT-SS--HHHHHHHHHHHH--S--SS--GGGSSSSPPTT--HHHHHHHHHHH-S-B----TTS---SHHHHHHHHHHHTT--SSEEEEEETTSHHHHHHHHHHHHHHHTT-TTEEEEE--SSTTSSSSEEEEEE---THHHHHHHHHGGG-SSHHHHHHHHHHHHHHHH-SHHHHHHHHHHHHHTT-----HHHHHHHHHHHHT---GGGHHHHHHHHHHHHHH-TTTT-TT-HHHHHHHHHHHHHHHHHHHH--SPPTTTHHHHHHHHHHHHHHHHHHHTT--